Protein AF-A0A5D0RRP2-F1 (afdb_monomer_lite)

pLDDT: mean 85.84, std 15.5, range [32.5, 98.81]

Foldseek 3Di:
DDDDDDDDDDDDDDDDDDDDDDDDDFDKAWEAEAEVVNQQWDKDFTDIGGAFDKTKIATGGDPQKDFCAKDFPNHGDGPDRIDIDTDHYYTYIYGYIFGKAKEKEFEDPFWDKAFPDDDDDDFDDDDQPAAKKWKAKFAPDDDPPPADRIKIKGFHDDDQFKTWTWIDDVPDDIDFIKIKTQHPVQKIWIKTWACPPDPPDAIKIKIWIFGGDGQKTKTKIFIASDPPRTDPSGIIIMMIGGGDIGMDMDTQFDKTKMFITGHPQKAWQWKAKQNRTPGRDGMDMDGRDDHYIYIYTYIDGDWAWEAEEEDPFWTKPPHGIDIDTAQAKDKIFIGGDLFKFFQFKAKQNHTPGRDRMDMDGRDHYYIYIYTYIDGDKAWEAEEEDPFWDKPPHGTDIDTAQAKDKIATGGDVQKAWQFKDKQNHTPGRDHTMDMDGRDNYYIYIYIYIDGQDLAAPDWDWFKDAWDWDQFFQSPDIDTDHAIWIWTLWAAFQSRLLNLVSNLVVVVAAFPFLWAQWLDGDTVDHQDPFRRLFHTFQGFLLRQLLSQQSNCVSVVWHRQFAFQVRHHDRYSVDDRPPGRPPVCNQVTFTKDFAALVRLLSQLWFQALDQDPDPPQQADFDDDPNTTTDRQQCFRSFRYGLVDPVRCVQAEQAQPHVVPIADRWPPHQHHNSSRHQSAERAWAFHDDDDDQWTDTARYYNHDRSRRRGSNHDDDTDHRPDTHSRYGHIMMGGDD

Sequence (732 aa):
MKFFVIISTFVFVVLFIAGCPDKPVNETFQVTISASPTNAGQVSGEGTFEDGSEVTVIATPNNNWGFAGWFEDNIRVSDDKLYTFKIDNDRELTAYFTQEFIITLTHSSGGTIKLENDDEHIALSYAELEGIWDIKITWHIKELNGFPDTFVMLIERQKSGDFTGVVELEGSVPDIPVTGTVEENGDILFSFVVESHTQFIPDYHFYFTGSVTGNTITGNCEMYEDEKSKIPDKEGTFQAKIREAQIEEVRYGDTITFIIEPDNDHDIDDVKIDWISEGPLASHTFNNINKNHYLHAEFKTKTHTIVATSGEGGTIVPAGLIEVEDGNNQTFEASPTESHVVDDMVVDGFSIGPLPSYTFINVTEDHTIYVIFKLKTFIITATAGEGGSIVPSGEITVSYGSSESFEIIPDEGYAVDDVKVDGSSIGEWTGTWWFHNIKDDHSIHASFKEIPSTPPDFNMLYISSKDFPMGDDEEQTTVNEPFYIGETEVTYELWYTVRFWAEYNGYTFDNKGREGSSGQIGADPTLTKKNHPVTSINWRDAVIWCNALSEMIGKEPVYRDIYDEVLKDSTLEIEDGIATTKIDDYNGYRLPTNKEWELAARYIGPNKPSEEPLKSEAIYMDGIYWTPGNYPSGASDDYENESAVDHVAWYRENSGGSTKNVGQKAPNTRGIYDMSGNVSEWCFNKSGASRVIKGGDWYSEPQFLRVGDPYQSLQPSLSLNKLGFRIARTVE

Structure (mmCIF, N/CA/C/O backbone):
data_AF-A0A5D0RRP2-F1
#
_entry.id   AF-A0A5D0RRP2-F1
#
loop_
_atom_site.group_PDB
_atom_site.id
_atom_site.type_symbol
_atom_site.label_atom_id
_atom_site.label_alt_id
_atom_site.label_comp_id
_atom_site.label_asym_id
_atom_site.label_entity_id
_atom_site.label_seq_id
_atom_site.pdbx_PDB_ins_code
_atom_site.Cartn_x
_atom_site.Cartn_y
_atom_site.Cartn_z
_atom_site.occupancy
_atom_site.B_iso_or_equiv
_atom_site.auth_seq_id
_atom_site.auth_comp_id
_atom_site.auth_asym_id
_atom_site.auth_atom_id
_atom_site.pdbx_PDB_model_num
ATOM 1 N N . MET A 1 1 ? -95.643 -7.540 141.417 1.00 34.78 1 MET A N 1
ATOM 2 C CA . MET A 1 1 ? -96.947 -8.174 141.721 1.00 34.78 1 MET A CA 1
ATOM 3 C C . MET A 1 1 ? -97.857 -7.849 140.540 1.00 34.78 1 MET A C 1
ATOM 5 O O . MET A 1 1 ? -98.055 -6.673 140.296 1.00 34.78 1 MET A O 1
ATOM 9 N N . LYS A 1 2 ? -97.962 -8.770 139.565 1.00 33.28 2 LYS A N 1
ATOM 10 C CA . LYS A 1 2 ? -99.207 -9.448 139.116 1.00 33.28 2 LYS A CA 1
ATOM 11 C C . LYS A 1 2 ? -100.414 -8.499 138.960 1.00 33.28 2 LYS A C 1
ATOM 13 O O . LYS A 1 2 ? -100.685 -7.776 139.899 1.00 33.28 2 LYS A O 1
ATOM 18 N N . PHE A 1 3 ? -101.257 -8.488 137.928 1.00 32.66 3 PHE A N 1
ATOM 19 C CA . PHE A 1 3 ? -101.607 -9.347 136.779 1.00 32.66 3 PHE A CA 1
ATOM 20 C C . PHE A 1 3 ? -102.679 -8.496 136.011 1.00 32.66 3 PHE A C 1
ATOM 22 O O . PHE A 1 3 ? -103.429 -7.791 136.673 1.00 32.66 3 PHE A O 1
ATOM 29 N N . PHE A 1 4 ? -102.667 -8.397 134.672 1.00 34.19 4 PHE A N 1
ATOM 30 C CA . PHE A 1 4 ? -103.602 -9.050 133.713 1.00 34.19 4 PHE A CA 1
ATOM 31 C C . PHE A 1 4 ? -104.984 -8.383 133.463 1.00 34.19 4 PHE A C 1
ATOM 33 O O . PHE A 1 4 ? -105.609 -7.908 134.402 1.00 34.19 4 PHE A O 1
ATOM 40 N N . VAL A 1 5 ? -105.473 -8.550 132.209 1.00 33.00 5 VAL A N 1
ATOM 41 C CA . VAL A 1 5 ? -106.893 -8.573 131.732 1.00 33.00 5 VAL A CA 1
ATOM 42 C C . VAL A 1 5 ? -107.594 -7.189 131.604 1.00 33.00 5 VAL A C 1
ATOM 44 O O . VAL A 1 5 ? -107.525 -6.414 132.540 1.00 33.00 5 VAL A O 1
ATOM 47 N N . ILE A 1 6 ? -108.372 -6.788 130.571 1.00 35.56 6 ILE A N 1
ATOM 48 C CA . ILE A 1 6 ? -108.774 -7.262 129.212 1.00 35.56 6 ILE A CA 1
ATOM 49 C C . ILE A 1 6 ? -109.838 -6.253 128.663 1.00 35.56 6 ILE A C 1
ATOM 51 O O . ILE A 1 6 ? -110.541 -5.685 129.489 1.00 35.56 6 ILE A O 1
ATOM 55 N N . ILE A 1 7 ? -109.999 -6.124 127.323 1.00 33.44 7 ILE A N 1
ATOM 56 C CA . ILE A 1 7 ? -111.226 -5.729 126.540 1.00 33.44 7 ILE A CA 1
ATOM 57 C C . ILE A 1 7 ? -111.874 -4.340 126.817 1.00 33.44 7 ILE A C 1
ATOM 59 O O . ILE A 1 7 ? -111.904 -3.870 127.938 1.00 33.44 7 ILE A O 1
ATOM 63 N N . SER A 1 8 ? -112.583 -3.641 125.921 1.00 32.50 8 SER A N 1
ATOM 64 C CA . SER A 1 8 ? -112.545 -3.346 124.481 1.00 32.50 8 SER A CA 1
ATOM 65 C C . SER A 1 8 ? -113.535 -2.180 124.243 1.00 32.50 8 SER A C 1
ATOM 67 O O . SER A 1 8 ? -114.520 -2.044 124.962 1.00 32.50 8 SER A O 1
ATOM 69 N N . THR A 1 9 ? -113.330 -1.447 123.142 1.00 37.53 9 THR A N 1
ATOM 70 C CA . THR A 1 9 ? -114.308 -0.661 122.343 1.00 37.53 9 THR A CA 1
ATOM 71 C C . THR A 1 9 ? -114.868 0.714 122.774 1.00 37.53 9 THR A C 1
ATOM 73 O O . THR A 1 9 ? -115.407 0.898 123.856 1.00 37.53 9 THR A O 1
ATOM 76 N N . PHE A 1 10 ? -114.903 1.565 121.730 1.00 34.75 10 PHE A N 1
ATOM 77 C CA . PHE A 1 10 ? -115.829 2.654 121.349 1.00 34.75 10 PHE A CA 1
ATOM 78 C C . PHE A 1 10 ? -115.532 4.143 121.685 1.00 34.75 10 PHE A C 1
ATOM 80 O O . PHE A 1 10 ? -115.830 4.639 122.762 1.00 34.75 10 PHE A O 1
ATOM 87 N N . VAL A 1 11 ? -114.987 4.828 120.658 1.00 34.97 11 VAL A N 1
ATOM 88 C CA . VAL A 1 11 ? -115.337 6.125 120.004 1.00 34.97 11 VAL A CA 1
ATOM 89 C C . VAL A 1 11 ? -116.054 7.234 120.812 1.00 34.97 11 VAL A C 1
ATOM 91 O O . VAL A 1 11 ? -117.186 7.031 121.227 1.00 34.97 11 VAL A O 1
ATOM 94 N N . PHE A 1 12 ? -115.474 8.452 120.866 1.00 34.22 12 PHE A N 1
ATOM 95 C CA . PHE A 1 12 ? -115.950 9.694 120.189 1.00 34.22 12 PHE A CA 1
ATOM 96 C C . PHE A 1 12 ? -115.077 10.945 120.503 1.00 34.22 12 PHE A C 1
ATOM 98 O O . PHE A 1 12 ? -114.933 11.356 121.646 1.00 34.22 12 PHE A O 1
ATOM 105 N N . VAL A 1 13 ? -114.478 11.475 119.424 1.00 35.34 13 VAL A N 1
ATOM 106 C CA . VAL A 1 13 ? -114.239 12.858 118.918 1.00 35.34 13 VAL A CA 1
ATOM 107 C C . VAL A 1 13 ? -114.407 14.085 119.860 1.00 35.34 13 VAL A C 1
ATOM 109 O O . VAL A 1 13 ? -115.440 14.211 120.505 1.00 35.34 13 VAL A O 1
ATOM 112 N N . VAL A 1 14 ? -113.464 15.060 119.802 1.00 36.19 14 VAL A N 1
ATOM 113 C CA . VAL A 1 14 ? -113.642 16.485 119.345 1.00 36.19 14 VAL A CA 1
ATOM 114 C C . VAL A 1 14 ? -112.585 17.488 119.894 1.00 36.19 14 VAL A C 1
ATOM 116 O O . VAL A 1 14 ? -112.517 17.705 121.096 1.00 36.19 14 VAL A O 1
ATOM 119 N N . LEU A 1 15 ? -111.876 18.135 118.936 1.00 36.22 15 LEU A N 1
ATOM 120 C CA . LEU A 1 15 ? -111.305 19.514 118.826 1.00 36.22 15 LEU A CA 1
ATOM 121 C C . LEU A 1 15 ? -110.398 20.107 119.922 1.00 36.22 15 LEU A C 1
ATOM 123 O O . LEU A 1 15 ? -110.700 19.995 121.097 1.00 36.22 15 LEU A O 1
ATOM 127 N N . PHE A 1 16 ? -109.392 20.959 119.669 1.00 36.38 16 PHE A N 1
ATOM 128 C CA . PHE A 1 16 ? -108.580 21.534 118.555 1.00 36.38 16 PHE A CA 1
ATOM 129 C C . PHE A 1 16 ? -107.769 22.652 119.269 1.00 36.38 16 PHE A C 1
ATOM 131 O O . PHE A 1 16 ? -108.395 23.267 120.120 1.00 36.38 16 PHE A O 1
ATOM 138 N N . ILE A 1 17 ? -106.497 22.958 118.937 1.00 37.22 17 ILE A N 1
ATOM 139 C CA . ILE A 1 17 ? -105.934 24.308 118.604 1.00 37.22 17 ILE A CA 1
ATOM 140 C C . ILE A 1 17 ? -104.524 24.119 117.973 1.00 37.22 17 ILE A C 1
ATOM 142 O O . ILE A 1 17 ? -103.714 23.347 118.475 1.00 37.22 17 ILE A O 1
ATOM 146 N N . ALA A 1 18 ? -104.310 24.837 116.859 1.00 39.28 18 ALA A N 1
ATOM 147 C CA . ALA A 1 18 ? -103.154 25.033 115.958 1.00 39.28 18 ALA A CA 1
ATOM 148 C C . ALA A 1 18 ? -101.760 25.235 116.609 1.00 39.28 18 ALA A C 1
ATOM 150 O O . ALA A 1 18 ? -101.681 25.635 117.762 1.00 39.28 18 ALA A O 1
ATOM 151 N N . GLY A 1 19 ? -100.602 25.062 115.953 1.00 38.91 19 GLY A N 1
ATOM 152 C CA . GLY A 1 19 ? -100.249 24.968 114.528 1.00 38.91 19 GLY A CA 1
ATOM 153 C C . GLY A 1 19 ? -99.222 26.058 114.149 1.00 38.91 19 GLY A C 1
ATOM 154 O O . GLY A 1 19 ? -99.583 27.229 114.089 1.00 38.91 19 GLY A O 1
ATOM 155 N N . CYS A 1 20 ? -97.966 25.668 113.888 1.00 36.22 20 CYS A N 1
ATOM 156 C CA . CYS A 1 20 ? -96.905 26.437 113.207 1.00 36.22 20 CYS A CA 1
ATOM 157 C C . CYS A 1 20 ? -96.214 25.455 112.221 1.00 36.22 20 CYS A C 1
ATOM 159 O O . CYS A 1 20 ? -96.062 24.296 112.608 1.00 36.22 20 CYS A O 1
ATOM 161 N N . PRO A 1 21 ? -95.879 25.822 110.967 1.00 51.38 21 PRO A N 1
ATOM 162 C CA . PRO A 1 21 ? -95.525 24.853 109.922 1.00 51.38 21 PRO A CA 1
ATOM 163 C C . PRO A 1 21 ? -94.037 24.451 109.941 1.00 51.38 21 PRO A C 1
ATOM 165 O O . PRO A 1 21 ? -93.167 25.321 109.946 1.00 51.38 21 PRO A O 1
ATOM 168 N N . ASP A 1 22 ? -93.756 23.145 109.880 1.00 50.44 22 ASP A N 1
ATOM 169 C CA . ASP A 1 22 ? -92.431 22.599 109.550 1.00 50.44 22 ASP A CA 1
ATOM 170 C C . ASP A 1 22 ? -92.134 22.760 108.041 1.00 50.44 22 ASP A C 1
ATOM 172 O O . ASP A 1 22 ? -93.031 22.657 107.200 1.00 50.44 22 ASP A O 1
ATOM 176 N N . LYS A 1 23 ? -90.867 23.041 107.699 1.00 48.25 23 LYS A N 1
ATOM 177 C CA . LYS A 1 23 ? -90.332 23.085 106.320 1.00 48.25 23 LYS A CA 1
ATOM 178 C C . LYS A 1 23 ? -90.497 21.721 105.612 1.00 48.25 23 LYS A C 1
ATOM 180 O O . LYS A 1 23 ? -90.410 20.701 106.292 1.00 48.25 23 LYS A O 1
ATOM 185 N N . PRO A 1 24 ? -90.646 21.669 104.271 1.00 54.16 24 PRO A N 1
ATOM 186 C CA . PRO A 1 24 ? -90.597 20.405 103.539 1.00 54.16 24 PRO A CA 1
ATOM 187 C C . PRO A 1 24 ? -89.193 19.793 103.660 1.00 54.16 24 PRO A C 1
ATOM 189 O O . PRO A 1 24 ? -88.194 20.497 103.507 1.00 54.16 24 PRO A O 1
ATOM 192 N N . VAL A 1 25 ? -89.121 18.499 103.965 1.00 56.81 25 VAL A N 1
ATOM 193 C CA . VAL A 1 25 ? -87.894 17.702 103.850 1.00 56.81 25 VAL A CA 1
ATOM 194 C C . VAL A 1 25 ? -87.883 17.161 102.421 1.00 56.81 25 VAL A C 1
ATOM 196 O O . VAL A 1 25 ? -88.796 16.421 102.065 1.00 56.81 25 VAL A O 1
ATOM 199 N N . ASN A 1 26 ? -86.921 17.579 101.596 1.00 66.88 26 ASN A N 1
ATOM 200 C CA . ASN A 1 26 ? -86.713 16.983 100.274 1.00 66.88 26 ASN A CA 1
ATOM 201 C C . ASN A 1 26 ? -86.187 15.550 100.453 1.00 66.88 26 ASN A C 1
ATOM 203 O O . ASN A 1 26 ? -85.342 15.317 101.319 1.00 66.88 26 ASN A O 1
ATOM 207 N N . GLU A 1 27 ? -86.710 14.601 99.673 1.00 81.88 27 GLU A N 1
ATOM 208 C CA . GLU A 1 27 ? -86.194 13.229 99.621 1.00 81.88 27 GLU A CA 1
ATOM 209 C C . GLU A 1 27 ? -84.798 13.248 98.979 1.00 81.88 27 GLU A C 1
ATOM 211 O O . GLU A 1 27 ? -84.564 13.960 98.000 1.00 81.88 27 GLU A O 1
ATOM 216 N N . THR A 1 28 ? -83.849 12.535 99.584 1.00 85.31 28 THR A N 1
ATOM 217 C CA . THR A 1 28 ? -82.448 12.506 99.149 1.00 85.31 28 THR A CA 1
ATOM 218 C C . THR A 1 28 ? -81.967 11.073 98.991 1.00 85.31 28 THR A C 1
ATOM 220 O O . THR A 1 28 ? -82.256 10.254 99.863 1.00 85.31 28 THR A O 1
ATOM 223 N N . PHE A 1 29 ? -81.163 10.812 97.963 1.00 91.06 29 PHE A N 1
ATOM 224 C CA . PHE A 1 29 ? -80.590 9.502 97.651 1.00 91.06 29 PHE A CA 1
ATOM 225 C C . PHE A 1 29 ? -79.060 9.522 97.715 1.00 91.06 29 PHE A C 1
ATOM 227 O O . PHE A 1 29 ? -78.423 10.562 97.516 1.00 91.06 29 PHE A O 1
ATOM 234 N N . GLN A 1 30 ? -78.466 8.372 98.023 1.00 93.06 30 GLN A N 1
ATOM 235 C CA . GLN A 1 30 ? -77.031 8.186 98.193 1.00 93.06 30 GLN A CA 1
ATOM 236 C C . GLN A 1 30 ? -76.402 7.535 96.955 1.00 93.06 30 GLN A C 1
ATOM 238 O O . GLN A 1 30 ? -76.850 6.490 96.493 1.00 93.06 30 GLN A O 1
ATOM 243 N N . VAL A 1 31 ? -75.312 8.123 96.458 1.00 95.31 31 VAL A N 1
ATOM 244 C CA . VAL A 1 31 ? -74.421 7.483 95.480 1.00 95.31 31 VAL A CA 1
ATOM 245 C C . VAL A 1 31 ? -73.163 7.033 96.198 1.00 95.31 31 VAL A C 1
ATOM 247 O O . VAL A 1 31 ? -72.429 7.868 96.733 1.00 95.31 31 VAL A O 1
ATOM 250 N N . THR A 1 32 ? -72.906 5.730 96.188 1.00 94.56 32 THR A N 1
ATOM 251 C CA . THR A 1 32 ? -71.630 5.145 96.602 1.00 94.56 32 THR A CA 1
ATOM 252 C C . THR A 1 32 ? -70.862 4.704 95.363 1.00 94.56 32 THR A C 1
ATOM 254 O O . THR A 1 32 ? -71.426 4.145 94.420 1.00 94.56 32 THR A O 1
ATOM 257 N N . ILE A 1 33 ? -69.560 4.988 95.335 1.00 95.81 33 ILE A N 1
ATOM 258 C CA . ILE A 1 33 ? -68.689 4.596 94.227 1.00 95.81 33 ILE A CA 1
ATOM 259 C C . ILE A 1 33 ? -67.488 3.815 94.747 1.00 95.81 33 ILE A C 1
ATOM 261 O O . ILE A 1 33 ? -66.984 4.072 95.838 1.00 95.81 33 ILE A O 1
ATOM 265 N N . SER A 1 34 ? -66.997 2.866 93.959 1.00 94.06 34 SER A N 1
ATOM 266 C CA . SER A 1 34 ? -65.762 2.146 94.265 1.00 94.06 34 SER A CA 1
ATOM 267 C C . SER A 1 34 ? -64.921 1.918 93.013 1.00 94.06 34 SER A C 1
ATOM 269 O O . SER A 1 34 ? -65.431 1.922 91.895 1.00 94.06 34 SER A O 1
ATOM 271 N N . ALA A 1 35 ? -63.616 1.743 93.202 1.00 93.31 35 ALA A N 1
ATOM 272 C CA . ALA A 1 35 ? -62.688 1.341 92.152 1.00 93.31 35 ALA A CA 1
ATOM 273 C C . ALA A 1 35 ? -62.356 -0.149 92.300 1.00 93.31 35 ALA A C 1
ATOM 275 O O . ALA A 1 35 ? -62.094 -0.623 93.411 1.00 93.31 35 ALA A O 1
ATOM 276 N N . SER A 1 36 ? -62.331 -0.874 91.183 1.00 89.19 36 SER A N 1
ATOM 277 C CA . SER A 1 36 ? -61.980 -2.291 91.135 1.00 89.19 36 SER A CA 1
ATOM 278 C C . SER A 1 36 ? -60.983 -2.570 90.003 1.00 89.19 36 SER A C 1
ATOM 280 O O . SER A 1 36 ? -61.339 -2.425 88.833 1.00 89.19 36 SER A O 1
ATOM 282 N N . PRO A 1 37 ? -59.743 -2.989 90.317 1.00 89.38 37 PRO A N 1
ATOM 283 C CA . PRO A 1 37 ? -59.132 -3.050 91.650 1.00 89.38 37 PRO A CA 1
ATOM 284 C C . PRO A 1 37 ? -59.022 -1.679 92.340 1.00 89.38 37 PRO A C 1
ATOM 286 O O . PRO A 1 37 ? -58.901 -0.646 91.689 1.00 89.38 37 PRO A O 1
ATOM 289 N N . THR A 1 38 ? -59.008 -1.648 93.675 1.00 86.12 38 THR A N 1
ATOM 290 C CA . THR A 1 38 ? -59.019 -0.385 94.448 1.00 86.12 38 THR A CA 1
ATOM 291 C C . THR A 1 38 ? -57.776 0.483 94.222 1.00 86.12 38 THR A C 1
ATOM 293 O O . THR A 1 38 ? -57.817 1.693 94.406 1.00 86.12 38 THR A O 1
ATOM 296 N N . ASN A 1 39 ? -56.660 -0.119 93.809 1.00 86.00 39 ASN A N 1
ATOM 297 C CA . ASN A 1 39 ? -55.410 0.566 93.475 1.00 86.00 39 ASN A CA 1
ATOM 298 C C . ASN A 1 39 ? -55.285 0.936 91.986 1.00 86.00 39 ASN A C 1
ATOM 300 O O . ASN A 1 39 ? -54.283 1.544 91.611 1.00 86.00 39 ASN A O 1
ATOM 304 N N . ALA A 1 40 ? -56.253 0.570 91.145 1.00 85.12 40 ALA A N 1
ATOM 305 C CA . ALA A 1 40 ? -56.167 0.727 89.694 1.00 85.12 40 ALA A CA 1
ATOM 306 C C . ALA A 1 40 ? -56.642 2.095 89.183 1.00 85.12 40 ALA A C 1
ATOM 308 O O . ALA A 1 40 ? -56.286 2.511 88.085 1.00 85.12 40 ALA A O 1
ATOM 309 N N . GLY A 1 41 ? -57.393 2.839 89.989 1.00 87.19 41 GLY A N 1
ATOM 310 C CA . GLY A 1 41 ? -57.823 4.185 89.641 1.00 87.19 41 GLY A CA 1
ATOM 311 C C . GLY A 1 41 ? -58.514 4.885 90.795 1.00 87.19 41 GLY A C 1
ATOM 312 O O . GLY A 1 41 ? -58.839 4.280 91.816 1.00 87.19 41 GLY A O 1
ATOM 313 N N . GLN A 1 42 ? -58.709 6.185 90.636 1.00 91.81 42 GLN A N 1
ATOM 314 C CA . GLN A 1 42 ? -59.461 7.017 91.561 1.00 91.81 42 GLN A CA 1
ATOM 315 C C . GLN A 1 42 ? -60.865 7.250 91.018 1.00 91.81 42 GLN A C 1
ATOM 317 O O . GLN A 1 42 ? -61.068 7.406 89.815 1.00 91.81 42 GLN A O 1
ATOM 322 N N . VAL A 1 43 ? -61.832 7.300 91.925 1.00 93.75 43 VAL A N 1
ATOM 323 C CA . VAL A 1 43 ? -63.231 7.590 91.620 1.00 93.75 43 VAL A CA 1
ATOM 324 C C . VAL A 1 43 ? -63.673 8.811 92.420 1.00 93.75 43 VAL A C 1
ATOM 326 O O . VAL A 1 43 ? -63.253 8.992 93.562 1.00 93.75 43 VAL A O 1
ATOM 329 N N . SER A 1 44 ? -64.483 9.680 91.821 1.00 93.56 44 SER A N 1
ATOM 330 C CA . SER A 1 44 ? -65.034 10.870 92.484 1.00 93.56 44 SER A CA 1
ATOM 331 C C . SER A 1 44 ? -66.465 11.151 92.024 1.00 93.56 44 SER A C 1
ATOM 333 O O . SER A 1 44 ? -66.866 10.700 90.952 1.00 93.56 44 SER A O 1
ATOM 335 N N . GLY A 1 45 ? -67.237 11.873 92.845 1.00 92.12 45 GLY A N 1
ATOM 336 C CA . GLY A 1 45 ? -68.653 12.179 92.586 1.00 92.12 45 GLY A CA 1
ATOM 337 C C . GLY A 1 45 ? -69.655 11.487 93.521 1.00 92.12 45 GLY A C 1
ATOM 338 O O . GLY A 1 45 ? -70.855 11.587 93.289 1.00 92.12 45 GLY A O 1
ATOM 339 N N . GLU A 1 46 ? -69.193 10.802 94.575 1.00 94.38 46 GLU A N 1
ATOM 340 C CA . GLU A 1 46 ? -70.064 10.238 95.620 1.00 94.38 46 GLU A CA 1
ATOM 341 C C . GLU A 1 46 ? -70.692 11.318 96.507 1.00 94.38 46 GLU A C 1
ATOM 343 O O . GLU A 1 46 ? -70.144 12.411 96.677 1.00 94.38 46 GLU A O 1
ATOM 348 N N . GLY A 1 47 ? -71.845 11.007 97.101 1.00 93.38 47 GLY A N 1
ATOM 349 C CA . GLY A 1 47 ? -72.540 11.938 97.984 1.00 93.38 47 GLY A CA 1
ATOM 350 C C . GLY A 1 47 ? -74.022 11.635 98.165 1.00 93.38 47 GLY A C 1
ATOM 351 O O . GLY A 1 47 ? -74.540 10.624 97.695 1.00 93.38 47 GLY A O 1
ATOM 352 N N . THR A 1 48 ? -74.699 12.543 98.866 1.00 91.50 48 THR A N 1
ATOM 353 C CA . THR A 1 48 ? -76.153 12.536 99.052 1.00 91.50 48 THR A CA 1
ATOM 354 C C . THR A 1 48 ? -76.753 13.684 98.251 1.00 91.50 48 THR A C 1
ATOM 356 O O . THR A 1 48 ? -76.367 14.838 98.447 1.00 91.50 48 THR A O 1
ATOM 359 N N . PHE A 1 49 ? -77.689 13.371 97.363 1.00 90.81 49 PHE A N 1
ATOM 360 C CA . PHE A 1 49 ? -78.252 14.305 96.390 1.00 90.81 49 PHE A CA 1
ATOM 361 C C . PHE A 1 49 ? -79.781 14.337 96.502 1.00 90.81 49 PHE A C 1
ATOM 363 O O . PHE A 1 49 ? -80.389 13.346 96.899 1.00 90.81 49 PHE A O 1
ATOM 370 N N . GLU A 1 50 ? -80.410 15.473 96.187 1.00 90.31 50 GLU A N 1
ATOM 371 C CA . GLU A 1 50 ? -81.879 15.576 96.154 1.00 90.31 50 GLU A CA 1
ATOM 372 C C . GLU A 1 50 ? -82.448 14.776 94.973 1.00 90.31 50 GLU A C 1
ATOM 374 O O . GLU A 1 50 ? -81.843 14.766 93.896 1.00 90.31 50 GLU A O 1
ATOM 379 N N . ASP A 1 51 ? -83.612 14.149 95.166 1.00 90.00 51 ASP A N 1
ATOM 380 C CA . ASP A 1 51 ? -84.340 13.428 94.113 1.00 90.00 51 ASP A CA 1
ATOM 381 C C . ASP A 1 51 ? -84.440 14.240 92.803 1.00 90.00 51 ASP A C 1
ATOM 383 O O . ASP A 1 51 ? -84.765 15.432 92.795 1.00 90.00 51 ASP A O 1
ATOM 387 N N . GLY A 1 52 ? -84.120 13.593 91.682 1.00 87.00 52 GLY A N 1
ATOM 388 C CA . GLY A 1 52 ? -84.123 14.158 90.335 1.00 87.00 52 GLY A CA 1
ATOM 389 C C . GLY A 1 52 ? -82.888 14.985 89.950 1.00 87.00 52 GLY A C 1
ATOM 390 O O . GLY A 1 52 ? -82.821 15.447 88.804 1.00 87.00 52 GLY A O 1
ATOM 391 N N . SER A 1 53 ? -81.917 15.175 90.854 1.00 90.81 53 SER A N 1
ATOM 392 C CA . SER A 1 53 ? -80.661 15.890 90.566 1.00 90.81 53 SER A CA 1
ATOM 393 C C . SER A 1 53 ? -79.787 15.129 89.563 1.00 90.81 53 SER A C 1
ATOM 395 O O . SER A 1 53 ? -79.759 13.900 89.550 1.00 90.81 53 SER A O 1
ATOM 397 N N . GLU A 1 54 ? -79.032 15.854 88.735 1.00 93.50 54 GLU A N 1
ATOM 398 C CA . GLU A 1 54 ? -77.995 15.253 87.888 1.00 93.50 54 GLU A CA 1
ATOM 399 C C . GLU A 1 54 ? -76.706 15.054 88.690 1.00 93.50 54 GLU A C 1
ATOM 401 O O . GLU A 1 54 ? -76.165 15.997 89.270 1.00 93.50 54 GLU A O 1
ATOM 406 N N . VAL A 1 55 ? -76.208 13.819 88.703 1.00 94.50 55 VAL A N 1
ATOM 407 C CA . VAL A 1 55 ? -74.960 13.416 89.352 1.00 94.50 55 VAL A CA 1
ATOM 408 C C . VAL A 1 55 ? -73.977 12.985 88.274 1.00 94.50 55 VAL A C 1
ATOM 410 O O . VAL A 1 55 ? -74.344 12.270 87.346 1.00 94.50 55 VAL A O 1
ATOM 413 N N . THR A 1 56 ? -72.724 13.428 88.384 1.00 95.12 56 THR A N 1
ATOM 414 C CA . THR A 1 56 ? -71.632 12.990 87.505 1.00 95.12 56 THR A CA 1
ATOM 415 C C . THR A 1 56 ? -70.572 12.295 88.335 1.00 95.12 56 THR A C 1
ATOM 417 O O . THR A 1 56 ? -70.023 12.896 89.258 1.00 95.12 56 THR A O 1
ATOM 420 N N . VAL A 1 57 ? -70.272 11.049 87.981 1.00 95.62 57 VAL A N 1
ATOM 421 C CA . VAL A 1 57 ? -69.158 10.292 88.553 1.00 95.62 57 VAL A CA 1
ATOM 422 C C . VAL A 1 57 ? -67.996 10.262 87.566 1.00 95.62 57 VAL A C 1
ATOM 424 O O . VAL A 1 57 ? -68.193 10.185 86.352 1.00 95.62 57 VAL A O 1
ATOM 427 N N . ILE A 1 58 ? -66.776 10.367 88.089 1.00 94.69 58 ILE A N 1
ATOM 428 C CA . ILE A 1 58 ? -65.546 10.461 87.297 1.00 94.69 58 ILE A CA 1
ATOM 429 C C . ILE A 1 58 ? -64.590 9.360 87.736 1.00 94.69 58 ILE A C 1
ATOM 431 O O . ILE A 1 58 ? -64.278 9.254 88.923 1.00 94.69 58 ILE A O 1
ATOM 435 N N . ALA A 1 59 ? -64.132 8.563 86.774 1.00 93.81 59 ALA A N 1
ATOM 436 C CA . ALA A 1 59 ? -63.095 7.561 86.951 1.00 93.81 59 ALA A CA 1
ATOM 437 C C . ALA A 1 59 ? -61.795 8.049 86.305 1.00 93.81 59 ALA A C 1
ATOM 439 O O . ALA A 1 59 ? -61.727 8.283 85.098 1.00 93.81 59 ALA A O 1
ATOM 440 N N . THR A 1 60 ? -60.750 8.163 87.115 1.00 89.06 60 THR A N 1
ATOM 441 C CA . THR A 1 60 ? -59.405 8.535 86.680 1.00 89.06 60 THR A CA 1
ATOM 442 C C . THR A 1 60 ? -58.497 7.324 86.871 1.00 89.06 60 THR A C 1
ATOM 444 O O . THR A 1 60 ? -58.153 7.016 88.015 1.00 89.06 60 THR A O 1
ATOM 447 N N . PRO A 1 61 ? -58.123 6.602 85.801 1.00 86.44 61 PRO A N 1
ATOM 448 C CA . PRO A 1 61 ? -57.192 5.487 85.924 1.00 86.44 61 PRO A CA 1
ATOM 449 C C . PRO A 1 61 ? -55.842 5.930 86.488 1.00 86.44 61 PRO A C 1
ATOM 451 O O . PRO A 1 61 ? -55.358 7.023 86.188 1.00 86.44 61 PRO A O 1
ATOM 454 N N . ASN A 1 62 ? -55.230 5.073 87.302 1.00 79.06 62 ASN A N 1
ATOM 455 C CA . ASN A 1 62 ? -53.835 5.231 87.690 1.00 79.06 62 ASN A CA 1
ATOM 456 C C . ASN A 1 62 ? -52.928 4.788 86.528 1.00 79.06 62 ASN A C 1
ATOM 458 O O . ASN A 1 62 ? -53.361 4.080 85.625 1.00 79.06 62 ASN A O 1
ATOM 462 N N . ASN A 1 63 ? -51.652 5.183 86.552 1.00 70.44 63 ASN A N 1
ATOM 463 C CA . ASN A 1 63 ? -50.682 4.800 85.520 1.00 70.44 63 ASN A CA 1
ATOM 464 C C . ASN A 1 63 ? -50.698 3.282 85.232 1.00 70.44 63 ASN A C 1
ATOM 466 O O . ASN A 1 63 ? -50.635 2.488 86.172 1.00 70.44 63 ASN A O 1
ATOM 470 N N . ASN A 1 64 ? -50.676 2.916 83.944 1.00 68.06 64 ASN A N 1
ATOM 471 C CA . ASN A 1 64 ? -50.687 1.540 83.418 1.00 68.06 64 ASN A CA 1
ATOM 472 C C . ASN A 1 64 ? -52.028 0.795 83.605 1.00 68.06 64 ASN A C 1
ATOM 474 O O . ASN A 1 64 ? -52.082 -0.432 83.502 1.00 68.06 64 ASN A O 1
ATOM 478 N N . TRP A 1 65 ? -53.103 1.533 83.890 1.00 78.12 65 TRP A N 1
ATOM 479 C CA . TRP A 1 65 ? -54.465 1.018 83.922 1.00 78.12 65 TRP A CA 1
ATOM 480 C C . TRP A 1 65 ? -55.348 1.793 82.946 1.00 78.12 65 TRP A C 1
ATOM 482 O O . TRP A 1 65 ? -55.369 3.021 82.950 1.00 78.12 65 TRP A O 1
ATOM 492 N N . GLY A 1 66 ? -56.142 1.057 82.184 1.00 80.12 66 GLY A N 1
ATOM 493 C CA . GLY A 1 66 ? -57.246 1.542 81.380 1.00 80.12 66 GLY A CA 1
ATOM 494 C C . GLY A 1 66 ? -58.539 1.587 82.171 1.00 80.12 66 GLY A C 1
ATOM 495 O O . GLY A 1 66 ? -58.795 0.745 83.037 1.00 80.12 66 GLY A O 1
ATOM 496 N N . PHE A 1 67 ? -59.400 2.551 81.853 1.00 85.88 67 PHE A N 1
ATOM 497 C CA . PHE A 1 67 ? -60.772 2.523 82.346 1.00 85.88 67 PHE A CA 1
ATOM 498 C C . PHE A 1 67 ? -61.531 1.455 81.568 1.00 85.88 67 PHE A C 1
ATOM 500 O O . PHE A 1 67 ? -61.764 1.611 80.372 1.00 85.88 67 PHE A O 1
ATOM 507 N N . ALA A 1 68 ? -61.900 0.365 82.238 1.00 84.94 68 ALA A N 1
ATOM 508 C CA . ALA A 1 68 ? -62.721 -0.643 81.605 1.00 84.94 68 ALA A CA 1
ATOM 509 C C . ALA A 1 68 ? -64.130 -0.080 81.445 1.00 84.94 68 ALA A C 1
ATOM 511 O O . ALA A 1 68 ? -64.599 -0.080 80.320 1.00 84.94 68 ALA A O 1
ATOM 512 N N . GLY A 1 69 ? -64.788 0.403 82.506 1.00 89.50 69 GLY A N 1
ATOM 513 C CA . GLY A 1 69 ? -66.158 0.938 82.460 1.00 89.50 69 GLY A CA 1
ATOM 514 C C . GLY A 1 69 ? -66.780 1.151 83.841 1.00 89.50 69 GLY A C 1
ATOM 515 O O . GLY A 1 69 ? -66.234 0.694 84.846 1.00 89.50 69 GLY A O 1
ATOM 516 N N . TRP A 1 70 ? -67.945 1.801 83.896 1.00 94.75 70 TRP A N 1
ATOM 517 C CA . TRP A 1 70 ? -68.775 1.888 85.103 1.00 94.75 70 TRP A CA 1
ATOM 518 C C . TRP A 1 70 ? -69.780 0.742 85.135 1.00 94.75 70 TRP A C 1
ATOM 520 O O . TRP A 1 70 ? -70.422 0.454 84.125 1.00 94.75 70 TRP A O 1
ATOM 530 N N . PHE A 1 71 ? -69.945 0.116 86.298 1.00 94.56 71 PHE A N 1
ATOM 531 C CA . PHE A 1 71 ? -70.830 -1.029 86.490 1.00 94.56 71 PHE A CA 1
ATOM 532 C C . PHE A 1 71 ? -71.731 -0.845 87.710 1.00 94.56 71 PHE A C 1
ATOM 534 O O . PHE A 1 71 ? -71.283 -0.368 88.747 1.00 94.56 71 PHE A O 1
ATOM 541 N N . GLU A 1 72 ? -72.976 -1.288 87.591 1.00 94.25 72 GLU A N 1
ATOM 542 C CA . GLU A 1 72 ? -73.969 -1.379 88.664 1.00 94.25 72 GLU A CA 1
ATOM 543 C C . GLU A 1 72 ? -74.512 -2.808 88.660 1.00 94.25 72 GLU A C 1
ATOM 545 O O . GLU A 1 72 ? -74.868 -3.316 87.600 1.00 94.25 72 GLU A O 1
ATOM 550 N N . ASP A 1 73 ? -74.502 -3.506 89.797 1.00 87.94 73 ASP A N 1
ATOM 551 C CA . ASP A 1 73 ? -74.902 -4.924 89.878 1.00 87.94 73 ASP A CA 1
ATOM 552 C C . ASP A 1 73 ? -74.197 -5.850 88.855 1.00 87.94 73 ASP A C 1
ATOM 554 O O . ASP A 1 73 ? -74.767 -6.822 88.355 1.00 87.94 73 ASP A O 1
ATOM 558 N N . ASN A 1 74 ? -72.923 -5.565 88.546 1.00 85.94 74 ASN A N 1
ATOM 559 C CA . ASN A 1 74 ? -72.116 -6.204 87.487 1.00 85.94 74 ASN A CA 1
ATOM 560 C C . ASN A 1 74 ? -72.620 -5.986 86.049 1.00 85.94 74 ASN A C 1
ATOM 562 O O . ASN A 1 74 ? -72.103 -6.599 85.114 1.00 85.94 74 ASN A O 1
ATOM 566 N N . ILE A 1 75 ? -73.589 -5.101 85.844 1.00 89.06 75 ILE A N 1
ATOM 567 C CA . ILE A 1 75 ? -74.039 -4.668 84.525 1.00 89.06 75 ILE A CA 1
ATOM 568 C C . ILE A 1 75 ? -73.301 -3.379 84.179 1.00 89.06 75 ILE A C 1
ATOM 570 O O . ILE A 1 75 ? -73.283 -2.431 84.960 1.00 89.06 75 ILE A O 1
ATOM 574 N N . ARG A 1 76 ? -72.679 -3.340 83.000 1.00 91.25 76 ARG A N 1
ATOM 575 C CA . ARG A 1 76 ? -72.012 -2.139 82.495 1.00 91.25 76 ARG A CA 1
ATOM 576 C C . ARG A 1 76 ? -73.052 -1.059 82.201 1.00 91.25 76 ARG A C 1
ATOM 578 O O . ARG A 1 76 ? -73.981 -1.298 81.434 1.00 91.25 76 ARG A O 1
ATOM 585 N N . VAL A 1 77 ? -72.868 0.117 82.787 1.00 93.69 77 VAL A N 1
ATOM 586 C CA . VAL A 1 77 ? -73.764 1.274 82.640 1.00 93.69 77 VAL A CA 1
ATOM 587 C C . VAL A 1 77 ? -73.129 2.433 81.873 1.00 93.69 77 VAL A C 1
ATOM 589 O O . VAL A 1 77 ? -73.857 3.283 81.373 1.00 93.69 77 VAL A O 1
ATOM 592 N N . SER A 1 78 ? -71.798 2.467 81.748 1.00 93.38 78 SER A N 1
ATOM 593 C CA . SER A 1 78 ? -71.095 3.448 80.912 1.00 93.38 78 SER A CA 1
ATOM 594 C C . SER A 1 78 ? -69.716 2.950 80.473 1.00 93.38 78 SER A C 1
ATOM 596 O O . SER A 1 78 ? -69.004 2.321 81.262 1.00 93.38 78 SER A O 1
ATOM 598 N N . ASP A 1 79 ? -69.335 3.277 79.237 1.00 88.31 79 ASP A N 1
ATOM 599 C CA . ASP A 1 79 ? -67.968 3.163 78.705 1.00 88.31 79 ASP A CA 1
ATOM 600 C C . ASP A 1 79 ? -67.139 4.432 78.976 1.00 88.31 79 ASP A C 1
ATOM 602 O O . ASP A 1 79 ? -65.908 4.400 78.964 1.00 88.31 79 ASP A O 1
ATOM 606 N N . ASP A 1 80 ? -67.810 5.544 79.287 1.00 90.31 80 ASP A N 1
ATOM 607 C CA . ASP A 1 80 ? -67.182 6.846 79.463 1.00 90.31 80 ASP A CA 1
ATOM 608 C C . ASP A 1 80 ? -66.656 7.038 80.887 1.00 90.31 80 ASP A C 1
ATOM 610 O O . ASP A 1 80 ? -67.363 6.813 81.877 1.00 90.31 80 ASP A O 1
ATOM 614 N N . LYS A 1 81 ? -65.415 7.538 80.989 1.00 91.38 81 LYS A N 1
ATOM 615 C CA . LYS A 1 81 ? -64.764 7.904 82.264 1.00 91.38 81 LYS A CA 1
ATOM 616 C C . LYS A 1 81 ? -65.605 8.900 83.068 1.00 91.38 81 LYS A C 1
ATOM 618 O O . LYS A 1 81 ? -65.597 8.848 84.297 1.00 91.38 81 LYS A O 1
ATOM 623 N N . LEU A 1 82 ? -66.332 9.782 82.379 1.00 94.62 82 LEU A N 1
ATOM 624 C CA . LEU A 1 82 ? -67.330 10.676 82.955 1.00 94.62 82 LEU A CA 1
ATOM 625 C C . LEU A 1 82 ? -68.718 10.099 82.685 1.00 94.62 82 LEU A C 1
ATOM 627 O O . LEU A 1 82 ? -69.144 10.039 81.537 1.00 94.62 82 LEU A O 1
ATOM 631 N N . TYR A 1 83 ? -69.431 9.712 83.738 1.00 95.81 83 TYR A N 1
ATOM 632 C CA . TYR A 1 83 ? -70.785 9.182 83.621 1.00 95.81 83 TYR A CA 1
ATOM 633 C C . TYR A 1 83 ? -71.768 10.068 84.381 1.00 95.81 83 TYR A C 1
ATOM 635 O O . TYR A 1 83 ? -71.700 10.182 85.607 1.00 95.81 83 TYR A O 1
ATOM 643 N N . THR A 1 84 ? -72.674 10.709 83.641 1.00 94.50 84 THR A N 1
ATOM 644 C CA . THR A 1 84 ? -73.718 11.588 84.180 1.00 94.50 84 THR A CA 1
ATOM 645 C C . THR A 1 84 ? -75.079 10.905 84.107 1.00 94.50 84 THR A C 1
ATOM 647 O O . THR A 1 84 ? -75.477 10.411 83.054 1.00 94.50 84 THR A O 1
ATOM 650 N N . PHE A 1 85 ? -75.821 10.914 85.210 1.00 93.69 85 PHE A N 1
ATOM 651 C CA . PHE A 1 85 ? -77.164 10.339 85.302 1.00 93.69 85 PHE A CA 1
ATOM 652 C C . PHE A 1 85 ? -78.047 11.144 86.264 1.00 93.69 85 PHE A C 1
ATOM 654 O O . PHE A 1 85 ? -77.548 11.919 87.079 1.00 93.69 85 PHE A O 1
ATOM 661 N N . LYS A 1 86 ? -79.371 10.964 86.183 1.00 92.00 86 LYS A N 1
ATOM 662 C CA . LYS A 1 86 ? -80.311 11.500 87.182 1.00 92.00 86 LYS A CA 1
ATOM 663 C C . LYS A 1 86 ? -80.502 10.503 88.312 1.00 92.00 86 LYS A C 1
ATOM 665 O O . LYS A 1 86 ? -80.620 9.313 88.042 1.00 92.00 86 LYS A O 1
ATOM 670 N N . ILE A 1 87 ? -80.517 10.994 89.545 1.00 92.06 87 ILE A N 1
ATOM 671 C CA . ILE A 1 87 ? -80.690 10.160 90.733 1.00 92.06 87 ILE A CA 1
ATOM 672 C C . ILE A 1 87 ? -82.152 10.152 91.187 1.00 92.06 87 ILE A C 1
ATOM 674 O O . ILE A 1 87 ? -82.713 11.202 91.477 1.00 92.06 87 ILE A O 1
ATOM 678 N N . ASP A 1 88 ? -82.764 8.977 91.235 1.00 91.75 88 ASP A N 1
ATOM 679 C CA . ASP A 1 88 ? -84.136 8.730 91.708 1.00 91.75 88 ASP A CA 1
ATOM 680 C C . ASP A 1 88 ? -84.221 7.535 92.686 1.00 91.75 88 ASP A C 1
ATOM 682 O O . ASP A 1 88 ? -85.299 7.175 93.162 1.00 91.75 88 ASP A O 1
ATOM 686 N N . ASN A 1 89 ? -83.069 6.939 93.015 1.00 91.69 89 ASN A N 1
ATOM 687 C CA . ASN A 1 89 ? -82.859 5.945 94.066 1.00 91.69 89 ASN A CA 1
ATOM 688 C C . ASN A 1 89 ? -81.382 5.922 94.504 1.00 91.69 89 ASN A C 1
ATOM 690 O O . ASN A 1 89 ? -80.520 6.499 93.837 1.00 91.69 89 ASN A O 1
ATOM 694 N N . ASP A 1 90 ? -81.074 5.227 95.605 1.00 94.25 90 ASP A N 1
ATOM 695 C CA . ASP A 1 90 ? -79.684 4.958 96.004 1.00 94.25 90 ASP A CA 1
ATOM 696 C C . ASP A 1 90 ? -78.978 4.109 94.933 1.00 94.25 90 ASP A C 1
ATOM 698 O O . ASP A 1 90 ? -79.568 3.149 94.427 1.00 94.25 90 ASP A O 1
ATOM 702 N N . ARG A 1 91 ? -77.726 4.439 94.592 1.00 94.38 91 ARG A N 1
ATOM 703 C CA . ARG A 1 91 ? -76.946 3.763 93.539 1.00 94.38 91 ARG A CA 1
ATOM 704 C C . ARG A 1 91 ? -75.551 3.385 94.020 1.00 94.38 91 ARG A C 1
ATOM 706 O O . ARG A 1 91 ? -74.865 4.209 94.625 1.00 94.38 91 ARG A O 1
ATOM 713 N N . GLU A 1 92 ? -75.118 2.172 93.680 1.00 95.75 92 GLU A N 1
ATOM 714 C CA . GLU A 1 92 ? -73.761 1.683 93.940 1.00 95.75 92 GLU A CA 1
ATOM 715 C C . GLU A 1 92 ? -73.041 1.422 92.612 1.00 95.75 92 GLU A C 1
ATOM 717 O O . GLU A 1 92 ? -73.399 0.516 91.858 1.00 95.75 92 GLU A O 1
ATOM 722 N N . LEU A 1 93 ? -72.011 2.215 92.314 1.00 95.62 93 LEU A N 1
ATOM 723 C CA . LEU A 1 93 ? -71.264 2.125 91.060 1.00 95.62 93 LEU A CA 1
ATOM 724 C C . LEU A 1 93 ? -69.832 1.650 91.296 1.00 95.62 93 LEU A C 1
ATOM 726 O O . LEU A 1 93 ? -69.113 2.161 92.150 1.00 95.62 93 LEU A O 1
ATOM 730 N N . THR A 1 94 ? -69.375 0.705 90.485 1.00 95.88 94 THR A N 1
ATOM 731 C CA . THR A 1 94 ? -67.980 0.257 90.472 1.00 95.88 94 THR A CA 1
ATOM 732 C C . THR A 1 94 ? -67.320 0.676 89.167 1.00 95.88 94 THR A C 1
ATOM 734 O O . THR A 1 94 ? -67.731 0.239 88.092 1.00 95.88 94 THR A O 1
ATOM 737 N N . ALA A 1 95 ? -66.288 1.511 89.247 1.00 93.88 95 ALA A N 1
ATOM 738 C CA . ALA A 1 95 ? -65.369 1.740 88.142 1.00 93.88 95 ALA A CA 1
ATOM 739 C C . ALA A 1 95 ? -64.434 0.535 88.041 1.00 93.88 95 ALA A C 1
ATOM 741 O O . ALA A 1 95 ? -63.602 0.315 88.927 1.00 93.88 95 ALA A O 1
ATOM 742 N N . TYR A 1 96 ? -64.569 -0.243 86.973 1.00 89.88 96 TYR A N 1
ATOM 743 C CA . TYR A 1 96 ? -63.621 -1.300 86.659 1.00 89.88 96 TYR A CA 1
ATOM 744 C C . TYR A 1 96 ? -62.473 -0.742 85.833 1.00 89.88 96 TYR A C 1
ATOM 746 O O . TYR A 1 96 ? -62.678 0.033 84.897 1.00 89.88 96 TYR A O 1
ATOM 754 N N . PHE A 1 97 ? -61.269 -1.185 86.164 1.00 88.38 97 PHE A N 1
ATOM 755 C CA . PHE A 1 97 ? -60.047 -0.853 85.452 1.00 88.38 97 PHE A CA 1
ATOM 756 C C . PHE A 1 97 ? -59.367 -2.139 84.978 1.00 88.38 97 PHE A C 1
ATOM 758 O O . PHE A 1 97 ? -59.414 -3.162 85.662 1.00 88.38 97 PHE A O 1
ATOM 765 N N . THR A 1 98 ? -58.735 -2.087 83.809 1.00 82.94 98 THR A N 1
ATOM 766 C CA . THR A 1 98 ? -57.938 -3.188 83.247 1.00 82.94 98 THR A CA 1
ATOM 767 C C . THR A 1 98 ? -56.499 -2.736 83.082 1.00 82.94 98 THR A C 1
ATOM 769 O O . THR A 1 98 ? -56.265 -1.560 82.850 1.00 82.94 98 THR A O 1
ATOM 772 N N . GLN A 1 99 ? -55.528 -3.632 83.216 1.00 81.62 99 GLN A N 1
ATOM 773 C CA . GLN A 1 99 ? -54.138 -3.270 82.951 1.00 81.62 99 GLN A CA 1
ATOM 774 C C . GLN A 1 99 ? -53.944 -3.056 81.440 1.00 81.62 99 GLN A C 1
ATOM 776 O O . GLN A 1 99 ? -54.491 -3.823 80.641 1.00 81.62 99 GLN A O 1
ATOM 781 N N . GLU A 1 100 ? -53.207 -2.010 81.071 1.00 79.88 100 GLU A N 1
ATOM 782 C CA . GLU A 1 100 ? -52.843 -1.680 79.686 1.00 79.88 100 GLU A CA 1
ATOM 783 C C . GLU A 1 100 ? -51.344 -1.927 79.474 1.00 79.88 100 GLU A C 1
ATOM 785 O O . GLU A 1 100 ? -50.527 -1.664 80.365 1.00 79.88 100 GLU A O 1
ATOM 790 N N . PHE A 1 101 ? -51.008 -2.452 78.300 1.00 78.50 101 PHE A N 1
ATOM 791 C CA . PHE A 1 101 ? -49.654 -2.679 77.807 1.00 78.50 101 PHE A CA 1
ATOM 792 C C . PHE A 1 101 ? -49.489 -2.016 76.443 1.00 78.50 101 PHE A C 1
ATOM 794 O O . PHE A 1 101 ? -50.471 -1.645 75.803 1.00 78.50 101 PHE A O 1
ATOM 801 N N . ILE A 1 102 ? -48.244 -1.889 76.001 1.00 78.75 102 ILE A N 1
ATOM 802 C CA . ILE A 1 102 ? -47.911 -1.341 74.687 1.00 78.75 102 ILE A CA 1
ATOM 803 C C . ILE A 1 102 ? -47.153 -2.360 73.844 1.00 78.75 102 ILE A C 1
ATOM 805 O O . ILE A 1 102 ? -46.316 -3.106 74.359 1.00 78.75 102 ILE A O 1
ATOM 809 N N . ILE A 1 103 ? -47.435 -2.367 72.546 1.00 82.81 103 ILE A N 1
ATOM 810 C CA . ILE A 1 103 ? -46.610 -3.023 71.537 1.00 82.81 103 ILE A CA 1
ATOM 811 C C . ILE A 1 103 ? -45.935 -1.935 70.716 1.00 82.81 103 ILE A C 1
ATOM 813 O O . ILE A 1 103 ? -46.610 -1.125 70.084 1.00 82.81 103 ILE A O 1
ATOM 817 N N . THR A 1 104 ? -44.609 -1.925 70.724 1.00 80.94 104 THR A N 1
ATOM 818 C CA . THR A 1 104 ? -43.817 -0.981 69.936 1.00 80.94 104 THR A CA 1
ATOM 819 C C . THR A 1 104 ? -43.421 -1.635 68.615 1.00 80.94 104 THR A C 1
ATOM 821 O O . THR A 1 104 ? -42.778 -2.684 68.610 1.00 80.94 104 THR A O 1
ATOM 824 N N . LEU A 1 105 ? -43.790 -1.015 67.498 1.00 84.12 105 LEU A N 1
ATOM 825 C CA . LEU A 1 105 ? -43.492 -1.469 66.141 1.00 84.12 105 LEU A CA 1
ATOM 826 C C . LEU A 1 105 ? -42.467 -0.539 65.505 1.00 84.12 105 LEU A C 1
ATOM 828 O O . LEU A 1 105 ? -42.647 0.679 65.514 1.00 84.12 105 LEU A O 1
ATOM 832 N N . THR A 1 106 ? -41.420 -1.095 64.906 1.00 83.50 106 THR A N 1
ATOM 833 C CA . THR A 1 106 ? -40.469 -0.315 64.104 1.00 83.50 106 THR A CA 1
ATOM 834 C C . THR A 1 106 ? -40.012 -1.099 62.887 1.00 83.50 106 THR A C 1
ATOM 836 O O . THR A 1 106 ? -40.031 -2.325 62.896 1.00 83.50 106 THR A O 1
ATOM 839 N N . HIS A 1 107 ? -39.532 -0.430 61.844 1.00 85.75 107 HIS A N 1
ATOM 840 C CA . HIS A 1 107 ? -38.978 -1.128 60.687 1.00 85.75 107 HIS A CA 1
ATOM 841 C C . HIS A 1 107 ? -37.865 -0.337 59.996 1.00 85.75 107 HIS A C 1
ATOM 843 O O . HIS A 1 107 ? -37.763 0.879 60.168 1.00 85.75 107 HIS A O 1
ATOM 849 N N . SER A 1 108 ? -37.014 -1.024 59.230 1.00 84.44 108 SER A N 1
ATOM 850 C CA . SER A 1 108 ? -36.088 -0.373 58.297 1.00 84.44 108 SER A CA 1
ATOM 851 C C . SER A 1 108 ? -36.843 0.192 57.083 1.00 84.44 108 SER A C 1
ATOM 853 O O . SER A 1 108 ? -38.032 -0.062 56.887 1.00 84.44 108 SER A O 1
ATOM 855 N N . SER A 1 109 ? -36.162 0.958 56.228 1.00 81.75 109 SER A N 1
ATOM 856 C CA . SER A 1 109 ? -36.692 1.290 54.896 1.00 81.75 109 SER A CA 1
ATOM 857 C C . SER A 1 109 ? -36.897 0.021 54.059 1.00 81.75 109 SER A C 1
ATOM 859 O O . SER A 1 109 ? -36.126 -0.922 54.233 1.00 81.75 109 SER A O 1
ATOM 861 N N . GLY A 1 110 ? -37.878 0.018 53.147 1.00 86.56 110 GLY A N 1
ATOM 862 C CA . GLY A 1 110 ? -38.144 -1.106 52.235 1.00 86.56 110 GLY A CA 1
ATOM 863 C C . GLY A 1 110 ? -39.391 -1.933 52.561 1.00 86.56 110 GLY A C 1
ATOM 864 O O . GLY A 1 110 ? -39.538 -3.044 52.058 1.00 86.56 110 GLY A O 1
ATOM 865 N N . GLY A 1 111 ? -40.280 -1.427 53.418 1.00 90.44 111 GLY A N 1
ATOM 866 C CA . GLY A 1 111 ? -41.558 -2.063 53.723 1.00 90.44 111 GLY A CA 1
ATOM 867 C C . GLY A 1 111 ? -42.289 -1.407 54.890 1.00 90.44 111 GLY A C 1
ATOM 868 O O . GLY A 1 111 ? -41.910 -0.333 55.360 1.00 90.44 111 GLY A O 1
ATOM 869 N N . THR A 1 112 ? -43.361 -2.052 55.351 1.00 90.06 112 THR A N 1
ATOM 870 C CA . THR A 1 112 ? -44.250 -1.555 56.413 1.00 90.06 112 THR A CA 1
ATOM 871 C C . THR A 1 112 ? -44.726 -2.679 57.336 1.00 90.06 112 THR A C 1
ATOM 873 O O . THR A 1 112 ? -44.717 -3.853 56.965 1.00 90.06 112 THR A O 1
ATOM 876 N N . ILE A 1 113 ? -45.175 -2.314 58.540 1.00 90.19 113 ILE A N 1
ATOM 877 C CA . ILE A 1 113 ? -45.875 -3.207 59.474 1.00 90.19 113 ILE A CA 1
ATOM 878 C C . ILE A 1 113 ? -47.299 -2.674 59.646 1.00 90.19 113 ILE A C 1
ATOM 880 O O . ILE A 1 113 ? -47.482 -1.475 59.841 1.00 90.19 113 ILE A O 1
ATOM 884 N N . LYS A 1 114 ? -48.311 -3.543 59.565 1.00 87.31 114 LYS A N 1
ATOM 885 C CA . LYS A 1 114 ? -49.732 -3.166 59.656 1.00 87.31 114 LYS A CA 1
ATOM 886 C C . LYS A 1 114 ? -50.504 -4.107 60.572 1.00 87.31 114 LYS A C 1
ATOM 888 O O . LYS A 1 114 ? -50.155 -5.280 60.687 1.00 87.31 114 LYS A O 1
ATOM 893 N N . LEU A 1 115 ? -51.571 -3.613 61.198 1.00 85.88 115 LEU A N 1
ATOM 894 C CA . LEU A 1 115 ? -52.524 -4.464 61.914 1.00 85.88 115 LEU A CA 1
ATOM 895 C C . LEU A 1 115 ? -53.337 -5.300 60.916 1.00 85.88 115 LEU A C 1
ATOM 897 O O . LEU A 1 115 ? -53.731 -4.792 59.869 1.00 85.88 115 LEU A O 1
ATOM 901 N N . GLU A 1 116 ? -53.641 -6.558 61.242 1.00 82.12 116 GLU A N 1
ATOM 902 C CA . GLU A 1 116 ? -54.460 -7.411 60.361 1.00 82.12 116 GLU A CA 1
ATOM 903 C C . GLU A 1 116 ? -55.920 -6.915 60.229 1.00 82.12 116 GLU A C 1
ATOM 905 O O . GLU A 1 116 ? -56.540 -7.114 59.187 1.00 82.12 116 GLU A O 1
ATOM 910 N N . ASN A 1 117 ? -56.471 -6.243 61.250 1.00 73.75 117 ASN A N 1
ATOM 911 C CA . ASN A 1 117 ? -57.850 -5.736 61.255 1.00 73.75 117 ASN A CA 1
ATOM 912 C C . ASN A 1 117 ? -57.871 -4.234 61.576 1.00 73.75 117 ASN A C 1
ATOM 914 O O . ASN A 1 117 ? -57.809 -3.838 62.732 1.00 73.75 117 ASN A O 1
ATOM 918 N N . ASP A 1 118 ? -57.923 -3.422 60.529 1.00 60.50 118 ASP A N 1
ATOM 919 C CA . ASP A 1 118 ? -57.823 -1.959 60.531 1.00 60.50 118 ASP A CA 1
ATOM 920 C C . ASP A 1 118 ? -59.068 -1.290 61.167 1.00 60.50 118 ASP A C 1
ATOM 922 O O . ASP A 1 118 ? -60.023 -0.953 60.468 1.00 60.50 118 ASP A O 1
ATOM 926 N N . ASP A 1 119 ? -59.087 -1.126 62.493 1.00 45.84 119 ASP A N 1
ATOM 927 C CA . ASP A 1 119 ? -60.006 -0.219 63.197 1.00 45.84 119 ASP A CA 1
ATOM 928 C C . ASP A 1 119 ? -59.189 0.922 63.831 1.00 45.84 119 ASP A C 1
ATOM 930 O O . ASP A 1 119 ? -58.123 0.694 64.393 1.00 45.84 119 ASP A O 1
ATOM 934 N N . GLU A 1 120 ? -59.677 2.160 63.686 1.00 48.22 120 GLU A N 1
ATOM 935 C CA . GLU A 1 120 ? -59.020 3.436 64.029 1.00 48.22 120 GLU A CA 1
ATOM 936 C C . GLU A 1 120 ? -58.166 3.405 65.316 1.00 48.22 120 GLU A C 1
ATOM 938 O O . GLU A 1 120 ? -58.672 3.621 66.420 1.00 48.22 120 GLU A O 1
ATOM 943 N N . HIS A 1 121 ? -56.848 3.244 65.168 1.00 50.09 121 HIS A N 1
ATOM 944 C CA . HIS A 1 121 ? -55.890 3.407 66.260 1.00 50.09 121 HIS A CA 1
ATOM 945 C C . HIS A 1 121 ? -55.088 4.706 66.113 1.00 50.09 121 HIS A C 1
ATOM 947 O O . HIS A 1 121 ? -54.644 5.103 65.033 1.00 50.09 121 HIS A O 1
ATOM 953 N N . ILE A 1 122 ? -54.962 5.427 67.228 1.00 42.38 122 ILE A N 1
ATOM 954 C CA . ILE A 1 122 ? -54.316 6.736 67.302 1.00 42.38 122 ILE A CA 1
ATOM 955 C C . ILE A 1 122 ? -52.821 6.509 67.521 1.00 42.38 122 ILE A C 1
ATOM 957 O O . ILE A 1 122 ? -52.406 6.169 68.625 1.00 42.38 122 ILE A O 1
ATOM 961 N N . ALA A 1 123 ? -52.008 6.767 66.496 1.00 42.66 123 ALA A N 1
ATOM 962 C CA . ALA A 1 123 ? -50.567 6.903 66.671 1.00 42.66 123 ALA A CA 1
ATOM 963 C C . ALA A 1 123 ? -50.283 8.071 67.636 1.00 42.66 123 ALA A C 1
ATOM 965 O O . ALA A 1 123 ? -50.531 9.238 67.317 1.00 42.66 123 ALA A O 1
ATOM 966 N N . LEU A 1 124 ? -49.794 7.766 68.838 1.00 47.53 124 LEU A N 1
ATOM 967 C CA . LEU A 1 124 ? -49.337 8.777 69.788 1.00 47.53 124 LEU A CA 1
ATOM 968 C C . LEU A 1 124 ? -47.938 9.264 69.387 1.00 47.53 124 LEU A C 1
ATOM 970 O O . LEU A 1 124 ? -47.048 8.468 69.102 1.00 47.53 124 LEU A O 1
ATOM 974 N N . SER A 1 125 ? -47.721 10.582 69.390 1.00 45.25 125 SER A N 1
ATOM 975 C CA . SER A 1 125 ? -46.377 11.155 69.274 1.00 45.25 125 SER A CA 1
ATOM 976 C C . SER A 1 125 ? -45.651 11.050 70.616 1.00 45.25 125 SER A C 1
ATOM 978 O O . SER A 1 125 ? -46.191 11.495 71.633 1.00 45.25 125 SER A O 1
ATOM 980 N N . TYR A 1 126 ? -44.429 10.515 70.613 1.00 51.56 126 TYR A N 1
ATOM 981 C CA . TYR A 1 126 ? -43.604 10.353 71.811 1.00 51.56 126 TYR A CA 1
ATOM 982 C C . TYR A 1 126 ? -43.310 11.677 72.545 1.00 51.56 126 TYR A C 1
ATOM 984 O O . TYR A 1 126 ? -43.127 12.727 71.925 1.00 51.56 126 TYR A O 1
ATOM 992 N N . ALA A 1 127 ? -43.225 11.612 73.880 1.00 51.72 127 ALA A N 1
ATOM 993 C CA . ALA A 1 127 ? -42.568 12.630 74.701 1.00 51.72 127 ALA A CA 1
ATOM 994 C C . ALA A 1 127 ? -41.039 12.472 74.602 1.00 51.72 127 ALA A C 1
ATOM 996 O O . ALA A 1 127 ? -40.559 11.358 74.431 1.00 51.72 127 ALA A O 1
ATOM 997 N N . GLU A 1 128 ? -40.302 13.579 74.742 1.00 55.59 128 GLU A N 1
ATOM 998 C CA . GLU A 1 128 ? -38.932 13.845 74.243 1.00 55.59 128 GLU A CA 1
ATOM 999 C C . GLU A 1 128 ? -37.821 12.784 74.480 1.00 55.59 128 GLU A C 1
ATOM 1001 O O . GLU A 1 128 ? -36.756 12.920 73.884 1.00 55.59 128 GLU A O 1
ATOM 1006 N N . LEU A 1 129 ? -38.029 11.729 75.285 1.00 57.50 129 LEU A N 1
ATOM 1007 C CA . LEU A 1 129 ? -37.022 10.695 75.593 1.00 57.50 129 LEU A CA 1
ATOM 1008 C C . LEU A 1 129 ? -37.506 9.239 75.655 1.00 57.50 129 LEU A C 1
ATOM 1010 O O . LEU A 1 129 ? -36.673 8.333 75.676 1.00 57.50 129 LEU A O 1
ATOM 1014 N N . GLU A 1 130 ? -38.810 8.984 75.695 1.00 63.53 130 GLU A N 1
ATOM 1015 C CA . GLU A 1 130 ? -39.322 7.610 75.710 1.00 63.53 130 GLU A CA 1
ATOM 1016 C C . GLU A 1 130 ? -39.285 7.073 74.265 1.00 63.53 130 GLU A C 1
ATOM 1018 O O . GLU A 1 130 ? -39.559 7.825 73.332 1.00 63.53 130 GLU A O 1
ATOM 1023 N N . GLY A 1 131 ? -38.854 5.826 74.051 1.00 67.19 131 GLY A N 1
ATOM 1024 C CA . GLY A 1 131 ? -38.749 5.253 72.703 1.00 67.19 131 GLY A CA 1
ATOM 1025 C C . GLY A 1 131 ? -37.481 4.449 72.439 1.00 67.19 131 GLY A C 1
ATOM 1026 O O . GLY A 1 131 ? -36.671 4.197 73.332 1.00 67.19 131 GLY A O 1
ATOM 1027 N N . ILE A 1 132 ? -37.334 4.012 71.190 1.00 71.44 132 ILE A N 1
ATOM 1028 C CA . ILE A 1 132 ? -36.190 3.222 70.726 1.00 71.44 132 ILE A CA 1
ATOM 1029 C C . ILE A 1 132 ? -35.190 4.158 70.087 1.00 71.44 132 ILE A C 1
ATOM 1031 O O . ILE A 1 132 ? -35.541 4.969 69.238 1.00 71.44 132 ILE A O 1
ATOM 1035 N N . TRP A 1 133 ? -33.942 4.031 70.493 1.00 74.75 133 TRP A N 1
ATOM 1036 C CA . TRP A 1 133 ? -32.853 4.890 70.097 1.00 74.75 133 TRP A CA 1
ATOM 1037 C C . TRP A 1 133 ? -31.763 4.055 69.441 1.00 74.75 133 TRP A C 1
ATOM 1039 O O . TRP A 1 133 ? -31.181 3.162 70.055 1.00 74.75 133 TRP A O 1
ATOM 1049 N N . ASP A 1 134 ? -31.463 4.387 68.193 1.00 73.12 134 ASP A N 1
ATOM 1050 C CA . ASP A 1 134 ? -30.329 3.835 67.467 1.00 73.12 134 ASP A CA 1
ATOM 1051 C C . ASP A 1 134 ? -29.080 4.608 67.879 1.00 73.12 134 ASP A C 1
ATOM 1053 O O . ASP A 1 134 ? -28.909 5.775 67.509 1.00 73.12 134 ASP A O 1
ATOM 1057 N N . ILE A 1 135 ? -28.228 3.982 68.692 1.00 74.12 135 ILE A N 1
ATOM 1058 C CA . ILE A 1 135 ? -27.014 4.589 69.232 1.00 74.12 135 ILE A CA 1
ATOM 1059 C C . ILE A 1 135 ? -25.834 4.210 68.360 1.00 74.12 135 ILE A C 1
ATOM 1061 O O . ILE A 1 135 ? -25.406 3.061 68.311 1.00 74.12 135 ILE A O 1
ATOM 1065 N N . LYS A 1 136 ? -25.231 5.215 67.738 1.00 74.50 136 LYS A N 1
ATOM 1066 C CA . LYS A 1 136 ? -23.950 5.087 67.063 1.00 74.50 136 LYS A CA 1
ATOM 1067 C C . LYS A 1 136 ? -22.853 5.678 67.923 1.00 74.50 136 LYS A C 1
ATOM 1069 O O . LYS A 1 136 ? -22.907 6.860 68.270 1.00 74.50 136 LYS A O 1
ATOM 1074 N N . ILE A 1 137 ? -21.837 4.875 68.221 1.00 72.50 137 ILE A N 1
ATOM 1075 C CA . ILE A 1 137 ? -20.657 5.335 68.943 1.00 72.50 137 ILE A CA 1
ATOM 1076 C C . ILE A 1 137 ? -19.523 5.543 67.945 1.00 72.50 137 ILE A C 1
ATOM 1078 O O . ILE A 1 137 ? -19.189 4.678 67.145 1.00 72.50 137 ILE A O 1
ATOM 1082 N N . THR A 1 138 ? -18.919 6.723 67.990 1.00 72.88 138 THR A N 1
ATOM 1083 C CA . THR A 1 138 ? -17.707 7.048 67.247 1.00 72.88 138 THR A CA 1
ATOM 1084 C C . THR A 1 138 ? -16.547 7.136 68.224 1.00 72.88 138 THR A C 1
ATOM 1086 O O . THR A 1 138 ? -16.412 8.099 68.983 1.00 72.88 138 THR A O 1
ATOM 1089 N N . TRP A 1 139 ? -15.686 6.127 68.188 1.00 69.56 139 TRP A N 1
ATOM 1090 C CA . TRP A 1 139 ? -14.480 6.071 69.004 1.00 69.56 139 TRP A CA 1
ATOM 1091 C C . TRP A 1 139 ? -13.357 6.915 68.398 1.00 69.56 139 TRP A C 1
ATOM 1093 O O . TRP A 1 139 ? -13.116 6.888 67.191 1.00 69.56 139 TRP A O 1
ATOM 1103 N N . HIS A 1 140 ? -12.574 7.591 69.240 1.00 61.06 140 HIS A N 1
ATOM 1104 C CA . HIS A 1 140 ? -11.322 8.226 68.806 1.00 61.06 140 HIS A CA 1
ATOM 1105 C C . HIS A 1 140 ? -10.133 7.242 68.750 1.00 61.06 140 HIS A C 1
ATOM 1107 O O . HIS A 1 140 ? -8.977 7.653 68.642 1.00 61.06 140 HIS A O 1
ATOM 1113 N N . ILE A 1 141 ? -10.403 5.932 68.800 1.00 57.38 141 ILE A N 1
ATOM 1114 C CA . ILE A 1 141 ? -9.411 4.881 69.048 1.00 57.38 141 ILE A CA 1
ATOM 1115 C C . ILE A 1 141 ? -9.420 3.884 67.897 1.00 57.38 141 ILE A C 1
ATOM 1117 O O . ILE A 1 141 ? -10.418 3.219 67.650 1.00 57.38 141 ILE A O 1
ATOM 1121 N N . LYS A 1 142 ? -8.283 3.739 67.215 1.00 51.53 142 LYS A N 1
ATOM 1122 C CA . LYS A 1 142 ? -8.141 2.924 65.995 1.00 51.53 142 LYS A CA 1
ATOM 1123 C C . LYS A 1 142 ? -8.062 1.400 66.200 1.00 51.53 142 LYS A C 1
ATOM 1125 O O . LYS A 1 142 ? -7.884 0.694 65.215 1.00 51.53 142 LYS A O 1
ATOM 1130 N N . GLU A 1 143 ? -8.140 0.882 67.428 1.00 53.72 143 GLU A N 1
ATOM 1131 C CA . GLU A 1 143 ? -7.694 -0.497 67.734 1.00 53.72 143 GLU A CA 1
ATOM 1132 C C . GLU A 1 143 ? -8.671 -1.366 68.556 1.00 53.72 143 GLU A C 1
ATOM 1134 O O . GLU A 1 143 ? -8.289 -2.439 69.019 1.00 53.72 143 GLU A O 1
ATOM 1139 N N . LEU A 1 144 ? -9.934 -0.969 68.742 1.00 55.28 144 LEU A N 1
ATOM 1140 C CA . LEU A 1 144 ? -10.946 -1.851 69.354 1.00 55.28 144 LEU A CA 1
ATOM 1141 C C . LEU A 1 144 ? -11.529 -2.815 68.306 1.00 55.28 144 LEU A C 1
ATOM 1143 O O . LEU A 1 144 ? -12.655 -2.663 67.854 1.00 55.28 144 LEU A O 1
ATOM 1147 N N . ASN A 1 145 ? -10.742 -3.811 67.895 1.00 53.38 145 ASN A N 1
ATOM 1148 C CA . ASN A 1 145 ? -11.233 -4.876 67.017 1.00 53.38 145 ASN A CA 1
ATOM 1149 C C . ASN A 1 145 ? -12.245 -5.760 67.768 1.00 53.38 145 ASN A C 1
ATOM 1151 O O . ASN A 1 145 ? -11.869 -6.428 68.731 1.00 53.38 145 ASN A O 1
ATOM 1155 N N . GLY A 1 146 ? -13.492 -5.808 67.288 1.00 55.59 146 GLY A N 1
ATOM 1156 C CA . GLY A 1 146 ? -14.508 -6.781 67.717 1.00 55.59 146 GLY A CA 1
ATOM 1157 C C . GLY A 1 146 ? -15.625 -6.257 68.626 1.00 55.59 146 GLY A C 1
ATOM 1158 O O . GLY A 1 146 ? -16.446 -7.062 69.051 1.00 55.59 146 GLY A O 1
ATOM 1159 N N . PHE A 1 147 ? -15.683 -4.954 68.916 1.00 57.91 147 PHE A N 1
ATOM 1160 C CA . PHE A 1 147 ? -16.852 -4.330 69.553 1.00 57.91 147 PHE A CA 1
ATOM 1161 C C . PHE A 1 147 ? -17.772 -3.742 68.467 1.00 57.91 147 PHE A C 1
ATOM 1163 O O . PHE A 1 147 ? -17.240 -3.188 67.504 1.00 57.91 147 PHE A O 1
ATOM 1170 N N . PRO A 1 148 ? -19.109 -3.852 68.573 1.00 59.38 148 PRO A N 1
ATOM 1171 C CA . PRO A 1 148 ? -20.009 -3.232 67.604 1.00 59.38 148 PRO A CA 1
ATOM 1172 C C . PRO A 1 148 ? -19.923 -1.696 67.677 1.00 59.38 148 PRO A C 1
ATOM 1174 O O . PRO A 1 148 ? -19.844 -1.117 68.762 1.00 59.38 148 PRO A O 1
ATOM 1177 N N . ASP A 1 149 ? -19.933 -1.032 66.515 1.00 63.69 149 ASP A N 1
ATOM 1178 C CA . ASP A 1 149 ? -19.906 0.441 66.400 1.00 63.69 149 ASP A CA 1
ATOM 1179 C C . ASP A 1 149 ? -21.302 1.075 66.617 1.00 63.69 149 ASP A C 1
ATOM 1181 O O . ASP A 1 149 ? -21.444 2.297 66.757 1.00 63.69 149 ASP A O 1
ATOM 1185 N N . THR A 1 150 ? -22.342 0.241 66.656 1.00 62.53 150 THR A N 1
ATOM 1186 C CA . THR A 1 150 ? -23.752 0.610 66.816 1.00 62.53 150 THR A CA 1
ATOM 1187 C C . THR A 1 150 ? -24.452 -0.320 67.805 1.00 62.53 150 THR A C 1
ATOM 1189 O O . THR A 1 150 ? -24.194 -1.519 67.836 1.00 62.53 150 THR A O 1
ATOM 1192 N N . PHE A 1 151 ? -25.341 0.249 68.614 1.00 66.31 151 PHE A N 1
ATOM 1193 C CA . PHE A 1 151 ? -26.161 -0.430 69.618 1.00 66.31 151 PHE A CA 1
ATOM 1194 C C . PHE A 1 151 ? -27.598 0.054 69.457 1.00 66.31 151 PHE A C 1
ATOM 1196 O O . PHE A 1 151 ? -27.821 1.211 69.088 1.00 66.31 151 PHE A O 1
ATOM 1203 N N . VAL A 1 152 ? -28.568 -0.786 69.802 1.00 65.50 152 VAL A N 1
ATOM 1204 C CA . VAL A 1 152 ? -29.968 -0.362 69.886 1.00 65.50 152 VAL A CA 1
ATOM 1205 C C . VAL A 1 152 ? -30.343 -0.272 71.359 1.00 65.50 152 VAL A C 1
ATOM 1207 O O . VAL A 1 152 ? -30.123 -1.204 72.131 1.00 65.50 152 VAL A O 1
ATOM 1210 N N . MET A 1 153 ? -30.867 0.878 71.772 1.00 68.50 153 MET A N 1
ATOM 1211 C CA . MET A 1 153 ? -31.316 1.123 73.139 1.00 68.50 153 MET A CA 1
ATOM 1212 C C . MET A 1 153 ? -32.821 1.342 73.154 1.00 68.50 153 MET A C 1
ATOM 1214 O O . MET A 1 153 ? -33.325 2.214 72.455 1.00 68.50 153 MET A O 1
ATOM 1218 N N . LEU A 1 154 ? -33.539 0.615 74.002 1.00 65.94 154 LEU A N 1
ATOM 1219 C CA . LEU A 1 154 ? -34.928 0.915 74.330 1.00 65.94 154 LEU A CA 1
ATOM 1220 C C . LEU A 1 154 ? -34.974 1.664 75.662 1.00 65.94 154 LEU A C 1
ATOM 1222 O O . LEU A 1 154 ? -34.514 1.155 76.682 1.00 65.94 154 LEU A O 1
ATOM 1226 N N . ILE A 1 155 ? -35.561 2.859 75.662 1.00 66.81 155 ILE A N 1
ATOM 1227 C CA . ILE A 1 155 ? -35.846 3.625 76.877 1.00 66.81 155 ILE A CA 1
ATOM 1228 C C . ILE A 1 155 ? -37.323 3.424 77.219 1.00 66.81 155 ILE A C 1
ATOM 1230 O O . ILE A 1 155 ? -38.208 3.905 76.512 1.00 66.81 155 ILE A O 1
ATOM 1234 N N . GLU A 1 156 ? -37.588 2.701 78.310 1.00 58.84 156 GLU A N 1
ATOM 1235 C CA . GLU A 1 156 ? -38.929 2.202 78.648 1.00 58.84 156 GLU A CA 1
ATOM 1236 C C . GLU A 1 156 ? -39.771 3.182 79.480 1.00 58.84 156 GLU A C 1
ATOM 1238 O O . GLU A 1 156 ? -40.964 2.936 79.670 1.00 58.84 156 GLU A O 1
ATOM 1243 N N . ARG A 1 157 ? -39.198 4.285 80.002 1.00 55.97 157 ARG A N 1
ATOM 1244 C CA . ARG A 1 157 ? -39.978 5.345 80.674 1.00 55.97 157 ARG A CA 1
ATOM 1245 C C . ARG A 1 157 ? -39.172 6.584 81.062 1.00 55.97 157 ARG A C 1
ATOM 1247 O O . ARG A 1 157 ? -38.105 6.435 81.657 1.00 55.97 157 ARG A O 1
ATOM 1254 N N . GLN A 1 158 ? -39.786 7.776 80.984 1.00 54.91 158 GLN A N 1
ATOM 1255 C CA . GLN A 1 158 ? -39.477 8.828 81.964 1.00 54.91 158 GLN A CA 1
ATOM 1256 C C . GLN A 1 158 ? -40.584 9.866 82.242 1.00 54.91 158 GLN A C 1
ATOM 1258 O O . GLN A 1 158 ? -41.107 10.522 81.349 1.00 54.91 158 GLN A O 1
ATOM 1263 N N . LYS A 1 159 ? -40.870 10.088 83.535 1.00 50.00 159 LYS A N 1
ATOM 1264 C CA . LYS A 1 159 ? -41.296 11.399 84.066 1.00 50.00 159 LYS A CA 1
ATOM 1265 C C . LYS A 1 159 ? -40.018 12.093 84.538 1.00 50.00 159 LYS A C 1
ATOM 1267 O O . LYS A 1 159 ? -39.256 11.419 85.216 1.00 50.00 159 LYS A O 1
ATOM 1272 N N . SER A 1 160 ? -39.809 13.372 84.209 1.00 52.41 160 SER A N 1
ATOM 1273 C CA . SER A 1 160 ? -38.678 14.223 84.655 1.00 52.41 160 SER A CA 1
ATOM 1274 C C . SER A 1 160 ? -37.910 13.657 85.873 1.00 52.41 160 SER A C 1
ATOM 1276 O O . SER A 1 160 ? -38.488 13.615 86.965 1.00 52.41 160 SER A O 1
ATOM 1278 N N . GLY A 1 161 ? -36.667 13.177 85.709 1.00 61.84 161 GLY A N 1
ATOM 1279 C CA . GLY A 1 161 ? -35.933 12.486 86.787 1.00 61.84 161 GLY A CA 1
ATOM 1280 C C . GLY A 1 161 ? -34.953 11.405 86.314 1.00 61.84 161 GLY A C 1
ATOM 1281 O O . GLY A 1 161 ? -34.097 11.691 85.487 1.00 61.84 161 GLY A O 1
ATOM 1282 N N . ASP A 1 162 ? -35.076 10.174 86.829 1.00 62.28 162 ASP A N 1
ATOM 1283 C CA . ASP A 1 162 ? -34.279 8.982 86.464 1.00 62.28 162 ASP A CA 1
ATOM 1284 C C . ASP A 1 162 ? -35.048 8.116 85.439 1.00 62.28 162 ASP A C 1
ATOM 1286 O O . ASP A 1 162 ? -36.273 8.021 85.534 1.00 62.28 162 ASP A O 1
ATOM 1290 N N . PHE A 1 163 ? -34.380 7.536 84.436 1.00 66.81 163 PHE A N 1
ATOM 1291 C CA . PHE A 1 163 ? -34.954 6.612 83.448 1.00 66.81 163 PHE A CA 1
ATOM 1292 C C . PHE A 1 163 ? -34.337 5.224 83.557 1.00 66.81 163 PHE A C 1
ATOM 1294 O O . PHE A 1 163 ? -33.208 5.049 84.021 1.00 66.81 163 PHE A O 1
ATOM 1301 N N . THR A 1 164 ? -35.092 4.241 83.077 1.00 63.06 164 THR A N 1
ATOM 1302 C CA . THR A 1 164 ? -34.657 2.854 82.915 1.00 63.06 164 THR A CA 1
ATOM 1303 C C . THR A 1 164 ? -34.834 2.432 81.464 1.00 63.06 164 THR A C 1
ATOM 1305 O O . THR A 1 164 ? -35.788 2.848 80.802 1.00 63.06 164 THR A O 1
ATOM 1308 N N . GLY A 1 165 ? -33.939 1.586 80.980 1.00 67.75 165 GLY A N 1
ATOM 1309 C CA . GLY A 1 165 ? -34.013 1.014 79.647 1.00 67.75 165 GLY A CA 1
ATOM 1310 C C . GLY A 1 165 ? -33.243 -0.290 79.552 1.00 67.75 165 GLY A C 1
ATOM 1311 O O . GLY A 1 165 ? -32.668 -0.761 80.536 1.00 67.75 165 GLY A O 1
ATOM 1312 N N . VAL A 1 166 ? -33.213 -0.844 78.352 1.00 66.56 166 VAL A N 1
ATOM 1313 C CA . VAL A 1 166 ? -32.400 -2.007 78.001 1.00 66.56 166 VAL A CA 1
ATOM 1314 C C . VAL A 1 166 ? -31.579 -1.682 76.762 1.00 66.56 166 VAL A C 1
ATOM 1316 O O . VAL A 1 166 ? -32.037 -0.969 75.867 1.00 66.56 166 VAL A O 1
ATOM 1319 N N . VAL A 1 167 ? -30.341 -2.165 76.728 1.00 65.44 167 VAL A N 1
ATOM 1320 C CA . VAL A 1 167 ? -29.472 -2.079 75.548 1.00 65.44 167 VAL A CA 1
ATOM 1321 C C . VAL A 1 167 ? -29.285 -3.470 74.977 1.00 65.44 167 VAL A C 1
ATOM 1323 O O . VAL A 1 167 ? -28.957 -4.404 75.710 1.00 65.44 167 VAL A O 1
ATOM 1326 N N . GLU A 1 168 ? -29.456 -3.582 73.665 1.00 65.19 168 GLU A N 1
ATOM 1327 C CA . GLU A 1 168 ? -29.092 -4.763 72.898 1.00 65.19 168 GLU A CA 1
ATOM 1328 C C . GLU A 1 168 ? -27.809 -4.484 72.105 1.00 65.19 168 GLU A C 1
ATOM 1330 O O . GLU A 1 168 ? -27.659 -3.451 71.439 1.00 65.19 168 GLU A O 1
ATOM 1335 N N . LEU A 1 169 ? -26.874 -5.430 72.176 1.00 60.62 169 LEU A N 1
ATOM 1336 C CA . LEU A 1 169 ? -25.784 -5.539 71.213 1.00 60.62 169 LEU A CA 1
ATOM 1337 C C . LEU A 1 169 ? -26.309 -6.355 70.039 1.00 60.62 169 LEU A C 1
ATOM 1339 O O . LEU A 1 169 ? -26.846 -7.440 70.274 1.00 60.62 169 LEU A O 1
ATOM 1343 N N . GLU A 1 170 ? -26.123 -5.881 68.807 1.00 53.47 170 GLU A N 1
ATOM 1344 C CA . GLU A 1 170 ? -26.506 -6.639 67.610 1.00 53.47 170 GLU A CA 1
ATOM 1345 C C . GLU A 1 170 ? -26.041 -8.106 67.713 1.00 53.47 170 GLU A C 1
ATOM 1347 O O . GLU A 1 170 ? -24.843 -8.391 67.788 1.00 53.47 170 GLU A O 1
ATOM 1352 N N . GLY A 1 171 ? -27.001 -9.041 67.746 1.00 50.56 171 GLY A N 1
ATOM 1353 C CA . GLY A 1 171 ? -26.743 -10.485 67.801 1.00 50.56 171 GLY A CA 1
ATOM 1354 C C . GLY A 1 171 ? -26.655 -11.105 69.204 1.00 50.56 171 GLY A C 1
ATOM 1355 O O . GLY A 1 171 ? -26.119 -12.209 69.337 1.00 50.56 171 GLY A O 1
ATOM 1356 N N . SER A 1 172 ? -27.164 -10.442 70.246 1.00 51.38 172 SER A N 1
ATOM 1357 C CA . SER A 1 172 ? -27.180 -10.950 71.628 1.00 51.38 172 SER A CA 1
ATOM 1358 C C . SER A 1 172 ? -28.593 -10.978 72.225 1.00 51.38 172 SER A C 1
ATOM 1360 O O . SER A 1 172 ? -29.468 -10.238 71.803 1.00 51.38 172 SER A O 1
ATOM 1362 N N . VAL A 1 173 ? -28.832 -11.856 73.207 1.00 46.34 173 VAL A N 1
ATOM 1363 C CA . VAL A 1 173 ? -30.106 -11.893 73.952 1.00 46.34 173 VAL A CA 1
ATOM 1364 C C . VAL A 1 173 ? -30.169 -10.656 74.864 1.00 46.34 173 VAL A C 1
ATOM 1366 O O . VAL A 1 173 ? -29.168 -10.388 75.537 1.00 46.34 173 VAL A O 1
ATOM 1369 N N . PRO A 1 174 ? -31.289 -9.909 74.914 1.00 54.25 174 PRO A N 1
ATOM 1370 C CA . PRO A 1 174 ? -31.400 -8.715 75.746 1.00 54.25 174 PRO A CA 1
ATOM 1371 C C . PRO A 1 174 ? -31.312 -9.078 77.230 1.00 54.25 174 PRO A C 1
ATOM 1373 O O . PRO A 1 174 ? -31.802 -10.129 77.635 1.00 54.25 174 PRO A O 1
ATOM 1376 N N . ASP A 1 175 ? -30.663 -8.205 78.002 1.00 57.75 175 ASP A N 1
ATOM 1377 C CA . ASP A 1 175 ? -31.019 -7.826 79.383 1.00 57.75 175 ASP A CA 1
ATOM 1378 C C . ASP A 1 175 ? -29.843 -7.075 80.043 1.00 57.75 175 ASP A C 1
ATOM 1380 O O . ASP A 1 175 ? -29.502 -7.333 81.196 1.00 57.75 175 ASP A O 1
ATOM 1384 N N . ILE A 1 176 ? -29.183 -6.137 79.342 1.00 64.56 176 ILE A N 1
ATOM 1385 C CA . ILE A 1 176 ? -28.303 -5.185 80.036 1.00 64.56 176 ILE A CA 1
ATOM 1386 C C . ILE A 1 176 ? -29.190 -4.039 80.535 1.00 64.56 176 ILE A C 1
ATOM 1388 O O . ILE A 1 176 ? -29.582 -3.188 79.726 1.00 64.56 176 ILE A O 1
ATOM 1392 N N . PRO A 1 177 ? -29.533 -3.988 81.837 1.00 63.56 177 PRO A N 1
ATOM 1393 C CA . PRO A 1 177 ? -30.310 -2.889 82.373 1.00 63.56 177 PRO A CA 1
ATOM 1394 C C . PRO A 1 177 ? -29.496 -1.603 82.272 1.00 63.56 177 PRO A C 1
ATOM 1396 O O . PRO A 1 177 ? -28.337 -1.528 82.687 1.00 63.56 177 PRO A O 1
ATOM 1399 N N . VAL A 1 178 ? -30.137 -0.570 81.748 1.00 67.75 178 VAL A N 1
ATOM 1400 C CA . VAL A 1 178 ? -29.601 0.784 81.713 1.00 67.75 178 VAL A CA 1
ATOM 1401 C C . VAL A 1 178 ? -30.388 1.616 82.695 1.00 67.75 178 VAL A C 1
ATOM 1403 O O . VAL A 1 178 ? -31.619 1.621 82.690 1.00 67.75 178 VAL A O 1
ATOM 1406 N N . THR A 1 179 ? -29.666 2.350 83.524 1.00 64.62 179 THR A N 1
ATOM 1407 C CA . THR A 1 179 ? -30.244 3.396 84.357 1.00 64.62 179 THR A CA 1
ATOM 1408 C C . THR A 1 179 ? -29.558 4.703 84.023 1.00 64.62 179 THR A C 1
ATOM 1410 O O . THR A 1 179 ? -28.330 4.758 83.910 1.00 64.62 179 THR A O 1
ATOM 1413 N N . GLY A 1 180 ? -30.348 5.754 83.876 1.00 68.38 180 GLY A N 1
ATOM 1414 C CA . GLY A 1 180 ? -29.851 7.088 83.597 1.00 68.38 180 GLY A CA 1
ATOM 1415 C C . GLY A 1 180 ? -30.662 8.151 84.305 1.00 68.38 180 GLY A C 1
ATOM 1416 O O . GLY A 1 180 ? -31.698 7.875 84.899 1.00 68.38 180 GLY A O 1
ATOM 1417 N N . THR A 1 181 ? -30.179 9.376 84.248 1.00 65.19 181 THR A N 1
ATOM 1418 C CA . THR A 1 181 ? -30.797 10.556 84.832 1.00 65.19 181 THR A CA 1
ATOM 1419 C C . THR A 1 181 ? -30.836 11.648 83.784 1.00 65.19 181 THR A C 1
ATOM 1421 O O . THR A 1 181 ? -29.868 11.837 83.043 1.00 65.19 181 THR A O 1
ATOM 1424 N N . VAL A 1 182 ? -31.943 12.379 83.739 1.00 65.06 182 VAL A N 1
ATOM 1425 C CA . VAL A 1 182 ? -32.081 13.578 82.914 1.00 65.06 182 VAL A CA 1
ATOM 1426 C C . VAL A 1 182 ? -32.301 14.754 83.840 1.00 65.06 182 VAL A C 1
ATOM 1428 O O . VAL A 1 182 ? -33.282 14.809 84.585 1.00 65.06 182 VAL A O 1
ATOM 1431 N N . GLU A 1 183 ? -31.342 15.669 83.826 1.00 66.56 183 GLU A N 1
ATOM 1432 C CA . GLU A 1 183 ? -31.389 16.882 84.626 1.00 66.56 183 GLU A CA 1
ATOM 1433 C C . GLU A 1 183 ? -32.413 17.874 84.043 1.00 66.56 183 GLU A C 1
ATOM 1435 O O . GLU A 1 183 ? -32.732 17.852 82.854 1.00 66.56 183 GLU A O 1
ATOM 1440 N N . GLU A 1 184 ? -32.942 18.786 84.871 1.00 57.88 184 GLU A N 1
ATOM 1441 C CA . GLU A 1 184 ? -33.955 19.779 84.449 1.00 57.88 184 GLU A CA 1
ATOM 1442 C C . GLU A 1 184 ? -33.485 20.698 83.302 1.00 57.88 184 GLU A C 1
ATOM 1444 O O . GLU A 1 184 ? -34.302 21.345 82.649 1.00 57.88 184 GLU A O 1
ATOM 1449 N N . ASN A 1 185 ? -32.175 20.779 83.058 1.00 61.00 185 ASN A N 1
ATOM 1450 C CA . ASN A 1 185 ? -31.564 21.558 81.982 1.00 61.00 185 ASN A CA 1
ATOM 1451 C C . ASN A 1 185 ? -31.430 20.782 80.650 1.00 61.00 185 ASN A C 1
ATOM 1453 O O . ASN A 1 185 ? -30.949 21.367 79.680 1.00 61.00 185 ASN A O 1
ATOM 1457 N N . GLY A 1 186 ? -31.861 19.514 80.594 1.00 60.88 186 GLY A N 1
ATOM 1458 C CA . GLY A 1 186 ? -31.785 18.653 79.409 1.00 60.88 186 GLY A CA 1
ATOM 1459 C C . GLY A 1 186 ? -30.459 17.904 79.240 1.00 60.88 186 GLY A C 1
ATOM 1460 O O . GLY A 1 186 ? -30.287 17.212 78.231 1.00 60.88 186 GLY A O 1
ATOM 1461 N N . ASP A 1 187 ? -29.539 18.027 80.202 1.00 73.81 187 ASP A N 1
ATOM 1462 C CA . ASP A 1 187 ? -28.337 17.202 80.252 1.00 73.81 187 ASP A CA 1
ATOM 1463 C C . ASP A 1 187 ? -28.712 15.778 80.669 1.00 73.81 187 ASP A C 1
ATOM 1465 O O . ASP A 1 187 ? -29.507 15.546 81.585 1.00 73.81 187 ASP A O 1
ATOM 1469 N N . ILE A 1 188 ? -28.123 14.812 79.979 1.00 72.75 188 ILE A N 1
ATOM 1470 C CA . ILE A 1 188 ? -28.339 13.395 80.213 1.00 72.75 188 ILE A CA 1
ATOM 1471 C C . ILE A 1 188 ? -27.050 12.770 80.718 1.00 72.75 188 ILE A C 1
ATOM 1473 O O . ILE A 1 188 ? -25.990 12.937 80.112 1.00 72.75 188 ILE A O 1
ATOM 1477 N N . LEU A 1 189 ? -27.183 11.971 81.773 1.00 75.62 189 LEU A N 1
ATOM 1478 C CA . LEU A 1 189 ? -26.178 11.020 82.222 1.00 75.62 189 LEU A CA 1
ATOM 1479 C C . LEU A 1 189 ? -26.800 9.626 82.222 1.00 75.62 189 LEU A C 1
ATOM 1481 O O . LEU A 1 189 ? -27.800 9.406 82.894 1.00 75.62 189 LEU A O 1
ATOM 1485 N N . PHE A 1 190 ? -26.215 8.661 81.527 1.00 74.00 190 PHE A N 1
ATOM 1486 C CA . PHE A 1 190 ? -26.609 7.261 81.701 1.00 74.00 190 PHE A CA 1
ATOM 1487 C C . PHE A 1 190 ? -25.418 6.336 81.611 1.00 74.00 190 PHE A C 1
ATOM 1489 O O . PHE A 1 190 ? -24.369 6.687 81.073 1.00 74.00 190 PHE A O 1
ATOM 1496 N N . SER A 1 191 ? -25.581 5.146 82.167 1.00 72.75 191 SER A N 1
ATOM 1497 C CA . SER A 1 191 ? -24.536 4.139 82.149 1.00 72.75 191 SER A CA 1
ATOM 1498 C C . SER A 1 191 ? -25.118 2.751 82.026 1.00 72.75 191 SER A C 1
ATOM 1500 O O . SER A 1 191 ? -26.210 2.484 82.529 1.00 72.75 191 SER A O 1
ATOM 1502 N N . PHE A 1 192 ? -24.350 1.861 81.417 1.00 70.88 192 PHE A N 1
ATOM 1503 C CA . PHE A 1 192 ? -24.652 0.440 81.391 1.00 70.88 192 PHE A CA 1
ATOM 1504 C C . PHE A 1 192 ? -23.368 -0.384 81.398 1.00 70.88 192 PHE A C 1
ATOM 1506 O O . PHE A 1 192 ? -22.282 0.132 81.119 1.00 70.88 192 PHE A O 1
ATOM 1513 N N . VAL A 1 193 ? -23.493 -1.659 81.762 1.00 69.62 193 VAL A N 1
ATOM 1514 C CA . VAL A 1 193 ? -22.362 -2.581 81.904 1.00 69.62 193 VAL A CA 1
ATOM 1515 C C . VAL A 1 193 ? -22.471 -3.662 80.846 1.00 69.62 193 VAL A C 1
ATOM 1517 O O . VAL A 1 193 ? -23.462 -4.380 80.798 1.00 69.62 193 VAL A O 1
ATOM 1520 N N . VAL A 1 194 ? -21.451 -3.791 80.005 1.00 66.62 194 VAL A N 1
ATOM 1521 C CA . VAL A 1 194 ? -21.348 -4.916 79.079 1.00 66.62 194 VAL A CA 1
ATOM 1522 C C . VAL A 1 194 ? -20.565 -6.020 79.769 1.00 66.62 194 VAL A C 1
ATOM 1524 O O . VAL A 1 194 ? -19.343 -5.932 79.912 1.00 66.62 194 VAL A O 1
ATOM 1527 N N . GLU A 1 195 ? -21.281 -7.050 80.207 1.00 65.00 195 GLU A N 1
ATOM 1528 C CA . GLU A 1 195 ? -20.679 -8.228 80.824 1.00 65.00 195 GLU A CA 1
ATOM 1529 C C . GLU A 1 195 ? -20.091 -9.143 79.747 1.00 65.00 195 GLU A C 1
ATOM 1531 O O . GLU A 1 195 ? -20.782 -9.589 78.827 1.00 65.00 195 GLU A O 1
ATOM 1536 N N . SER A 1 196 ? -18.802 -9.458 79.852 1.00 57.50 196 SER A N 1
ATOM 1537 C CA . SER A 1 196 ? -18.091 -10.173 78.785 1.00 57.50 196 SER A CA 1
ATOM 1538 C C . SER A 1 196 ? -18.423 -11.670 78.726 1.00 57.50 196 SER A C 1
ATOM 1540 O O . SER A 1 196 ? -18.063 -12.350 77.761 1.00 57.50 196 SER A O 1
ATOM 1542 N N . HIS A 1 197 ? -19.034 -12.199 79.796 1.00 52.56 197 HIS A N 1
ATOM 1543 C CA . HIS A 1 197 ? -19.399 -13.604 80.015 1.00 52.56 197 HIS A CA 1
ATOM 1544 C C . HIS A 1 197 ? -18.277 -14.634 79.750 1.00 52.56 197 HIS A C 1
ATOM 1546 O O . HIS A 1 197 ? -18.521 -15.843 79.702 1.00 52.56 197 HIS A O 1
ATOM 1552 N N . THR A 1 198 ? -17.021 -14.194 79.627 1.00 49.56 198 THR A N 1
ATOM 1553 C CA . THR A 1 198 ? -15.857 -15.042 79.351 1.00 49.56 198 THR A CA 1
ATOM 1554 C C . THR A 1 198 ? -14.773 -14.796 80.394 1.00 49.56 198 THR A C 1
ATOM 1556 O O . THR A 1 198 ? -14.493 -13.670 80.780 1.00 49.56 198 THR A O 1
ATOM 1559 N N . GLN A 1 199 ? -14.095 -15.857 80.843 1.00 50.97 199 GLN A N 1
ATOM 1560 C CA . GLN A 1 199 ? -13.086 -15.775 81.916 1.00 50.97 199 GLN A CA 1
ATOM 1561 C C . GLN A 1 199 ? -11.839 -14.926 81.578 1.00 50.97 199 GLN A C 1
ATOM 1563 O O . GLN A 1 199 ? -10.954 -14.791 82.421 1.00 50.97 199 GLN A O 1
ATOM 1568 N N . PHE A 1 200 ? -11.740 -14.402 80.353 1.00 51.69 200 PHE A N 1
ATOM 1569 C CA . PHE A 1 200 ? -10.550 -13.746 79.807 1.00 51.69 200 PHE A CA 1
ATOM 1570 C C . PHE A 1 200 ? -10.785 -12.303 79.340 1.00 51.69 200 PHE A C 1
ATOM 1572 O O . PHE A 1 200 ? -9.818 -11.650 78.953 1.00 51.69 200 PHE A O 1
ATOM 1579 N N . ILE A 1 201 ? -12.022 -11.801 79.381 1.00 56.12 201 ILE A N 1
ATOM 1580 C CA . ILE A 1 201 ? -12.362 -10.418 79.025 1.00 56.12 201 ILE A CA 1
ATOM 1581 C C . ILE A 1 201 ? -13.007 -9.778 80.269 1.00 56.12 201 ILE A C 1
ATOM 1583 O O . ILE A 1 201 ? -13.865 -10.412 80.878 1.00 56.12 201 ILE A O 1
ATOM 1587 N N . PRO A 1 202 ? -12.581 -8.592 80.729 1.00 62.66 202 PRO A N 1
ATOM 1588 C CA . PRO A 1 202 ? -13.238 -7.923 81.852 1.00 62.66 202 PRO A CA 1
ATOM 1589 C C . PRO A 1 202 ? -14.604 -7.360 81.435 1.00 62.66 202 PRO A C 1
ATOM 1591 O O . PRO A 1 202 ? -14.832 -7.094 80.255 1.00 62.66 202 PRO A O 1
ATOM 1594 N N . ASP A 1 203 ? -15.498 -7.175 82.405 1.00 70.88 203 ASP A N 1
ATOM 1595 C CA . ASP A 1 203 ? -16.735 -6.421 82.195 1.00 70.88 203 ASP A CA 1
ATOM 1596 C C . ASP A 1 203 ? -16.389 -4.945 81.975 1.00 70.88 203 ASP A C 1
ATOM 1598 O O . ASP A 1 203 ? -15.474 -4.411 82.606 1.00 70.88 203 ASP A O 1
ATOM 1602 N N . TYR A 1 204 ? -17.104 -4.285 81.067 1.00 74.88 204 TYR A N 1
ATOM 1603 C CA . TYR A 1 204 ? -16.853 -2.883 80.741 1.00 74.88 204 TYR A CA 1
ATOM 1604 C C . TYR A 1 204 ? -18.031 -2.015 81.157 1.00 74.88 204 TYR A C 1
ATOM 1606 O O . TYR A 1 204 ? -19.168 -2.242 80.744 1.00 74.88 204 TYR A O 1
ATOM 1614 N N . HIS A 1 205 ? -17.745 -0.985 81.946 1.00 78.75 205 HIS A N 1
ATOM 1615 C CA . HIS A 1 205 ? -18.719 0.028 82.329 1.00 78.75 205 HIS A CA 1
ATOM 1616 C C . HIS A 1 205 ? -18.649 1.186 81.334 1.00 78.75 205 HIS A C 1
ATOM 1618 O O . HIS A 1 205 ? -17.585 1.771 81.123 1.00 78.75 205 HIS A O 1
ATOM 1624 N N . PHE A 1 206 ? -19.782 1.533 80.737 1.00 78.62 206 PHE A N 1
ATOM 1625 C CA . PHE A 1 206 ? -19.892 2.668 79.834 1.00 78.62 206 PHE A CA 1
ATOM 1626 C C . PHE A 1 206 ? -20.655 3.794 80.513 1.00 78.62 206 PHE A C 1
ATOM 1628 O O . PHE A 1 206 ? -21.734 3.570 81.057 1.00 78.62 206 PHE A O 1
ATOM 1635 N N . TYR A 1 207 ? -20.107 5.003 80.447 1.00 82.19 207 TYR A N 1
ATOM 1636 C CA . TYR A 1 207 ? -20.731 6.216 80.960 1.00 82.19 207 TYR A CA 1
ATOM 1637 C C . TYR A 1 207 ? -20.937 7.204 79.825 1.00 82.19 207 TYR A C 1
ATOM 1639 O O . TYR A 1 207 ? -20.005 7.513 79.088 1.00 82.19 207 TYR A O 1
ATOM 1647 N N . PHE A 1 208 ? -22.153 7.717 79.703 1.00 83.31 208 PHE A N 1
ATOM 1648 C CA . PHE A 1 208 ? -22.576 8.603 78.632 1.00 83.31 208 PHE A CA 1
ATOM 1649 C C . PHE A 1 208 ? -23.024 9.926 79.224 1.00 83.31 208 PHE A C 1
ATOM 1651 O O . PHE A 1 208 ? -23.855 9.948 80.126 1.00 83.31 208 PHE A O 1
ATOM 1658 N N . THR A 1 209 ? -22.488 11.023 78.698 1.00 84.75 209 THR A N 1
ATOM 1659 C CA . THR A 1 209 ? -22.899 12.388 79.044 1.00 84.75 209 THR A CA 1
ATOM 1660 C C . THR A 1 209 ? -23.273 13.126 77.776 1.00 84.75 209 THR A C 1
ATOM 1662 O O . THR A 1 209 ? -22.504 13.117 76.820 1.00 84.75 209 THR A O 1
ATOM 1665 N N . GLY A 1 210 ? -24.435 13.762 77.723 1.00 84.19 210 GLY A N 1
ATOM 1666 C CA . GLY A 1 210 ? -24.883 14.415 76.498 1.00 84.19 210 GLY A CA 1
ATOM 1667 C C . GLY A 1 210 ? -26.076 15.323 76.701 1.00 84.19 210 GLY A C 1
ATOM 1668 O O . GLY A 1 210 ? -26.480 15.587 77.827 1.00 84.19 210 GLY A O 1
ATOM 1669 N N . SER A 1 211 ? -26.643 15.784 75.595 1.00 79.00 211 SER A N 1
ATOM 1670 C CA . SER A 1 211 ? -27.851 16.600 75.585 1.00 79.00 211 SER A CA 1
ATOM 1671 C C . SER A 1 211 ? -28.816 16.141 74.498 1.00 79.00 211 SER A C 1
ATOM 1673 O O . SER A 1 211 ? -28.419 15.558 73.481 1.00 79.00 211 SER A O 1
ATOM 1675 N N . VAL A 1 212 ? -30.101 16.403 74.727 1.00 76.06 212 VAL A N 1
ATOM 1676 C CA . VAL A 1 212 ? -31.182 16.121 73.775 1.00 76.06 212 VAL A CA 1
ATOM 1677 C C . VAL A 1 212 ? -31.421 17.341 72.900 1.00 76.06 212 VAL A C 1
ATOM 1679 O O . VAL A 1 212 ? -31.509 18.468 73.384 1.00 76.06 212 VAL A O 1
ATOM 1682 N N . THR A 1 213 ? -31.551 17.144 71.593 1.00 77.25 213 THR A N 1
ATOM 1683 C CA . THR A 1 213 ? -32.007 18.186 70.669 1.00 77.25 213 THR A CA 1
ATOM 1684 C C . THR A 1 213 ? -32.955 17.571 69.646 1.00 77.25 213 THR A C 1
ATOM 1686 O O . THR A 1 213 ? -32.530 16.902 68.705 1.00 77.25 213 THR A O 1
ATOM 1689 N N . GLY A 1 214 ? -34.259 17.804 69.823 1.00 74.81 214 GLY A N 1
ATOM 1690 C CA . GLY A 1 214 ? -35.294 17.164 69.010 1.00 74.81 214 GLY A CA 1
ATOM 1691 C C . GLY A 1 214 ? -35.234 15.639 69.137 1.00 74.81 214 GLY A C 1
ATOM 1692 O O . GLY A 1 214 ? -35.182 15.108 70.237 1.00 74.81 214 GLY A O 1
ATOM 1693 N N . ASN A 1 215 ? -35.170 14.946 68.002 1.00 74.38 215 ASN A N 1
ATOM 1694 C CA . ASN A 1 215 ? -35.184 13.481 67.896 1.00 74.38 215 ASN A CA 1
ATOM 1695 C C . ASN A 1 215 ? -33.781 12.846 67.994 1.00 74.38 215 ASN A C 1
ATOM 1697 O O . ASN A 1 215 ? -33.517 11.782 67.427 1.00 74.38 215 ASN A O 1
ATOM 1701 N N . THR A 1 216 ? -32.821 13.538 68.607 1.00 78.69 216 THR A N 1
ATOM 1702 C CA . THR A 1 216 ? -31.416 13.119 68.646 1.00 78.69 216 THR A CA 1
ATOM 1703 C C . THR A 1 216 ? -30.789 13.457 69.994 1.00 78.69 216 THR A C 1
ATOM 1705 O O . THR A 1 216 ? -30.901 14.586 70.468 1.00 78.69 216 THR A O 1
ATOM 1708 N N . ILE A 1 217 ? -30.090 12.489 70.581 1.00 80.50 217 ILE A N 1
ATOM 1709 C CA . ILE A 1 217 ? -29.201 12.674 71.727 1.00 80.50 217 ILE A CA 1
ATOM 1710 C C . ILE A 1 217 ? -27.776 12.665 71.191 1.00 80.50 217 ILE A C 1
ATOM 1712 O O . ILE A 1 217 ? -27.398 11.782 70.423 1.00 80.50 217 ILE A O 1
ATOM 1716 N N . THR A 1 218 ? -26.968 13.635 71.592 1.00 84.25 218 THR A N 1
ATOM 1717 C CA . THR A 1 218 ? -25.538 13.645 71.268 1.00 84.25 218 THR A CA 1
ATOM 1718 C C . THR A 1 218 ? -24.722 13.875 72.515 1.00 84.25 218 THR A C 1
ATOM 1720 O O . THR A 1 218 ? -25.111 14.669 73.370 1.00 84.25 218 THR A O 1
ATOM 1723 N N . GLY A 1 219 ? -23.571 13.224 72.605 1.00 87.62 219 GLY A N 1
ATOM 1724 C CA . GLY A 1 219 ? -22.736 13.356 73.781 1.00 87.62 219 GLY A CA 1
ATOM 1725 C C . GLY A 1 219 ? -21.398 12.651 73.674 1.00 87.62 219 GLY A C 1
ATOM 1726 O O . GLY A 1 219 ? -20.991 12.197 72.606 1.00 87.62 219 GLY A O 1
ATOM 1727 N N . ASN A 1 220 ? -20.721 12.562 74.808 1.00 86.69 220 ASN A N 1
ATOM 1728 C CA . ASN A 1 220 ? -19.478 11.837 74.989 1.00 86.69 220 ASN A CA 1
ATOM 1729 C C . ASN A 1 220 ? -19.753 10.524 75.716 1.00 86.69 220 ASN A C 1
ATOM 1731 O O . ASN A 1 220 ? -20.619 10.459 76.590 1.00 86.69 220 ASN A O 1
ATOM 1735 N N . CYS A 1 221 ? -18.993 9.493 75.377 1.00 84.44 221 CYS A N 1
ATOM 1736 C CA . CYS A 1 221 ? -18.998 8.218 76.070 1.00 84.44 221 CYS A CA 1
ATOM 1737 C C . CYS A 1 221 ? -17.594 7.883 76.576 1.00 84.44 221 CYS A C 1
ATOM 1739 O O . CYS A 1 221 ? -16.595 8.104 75.888 1.00 84.44 221 CYS A O 1
ATOM 1741 N N . GLU A 1 222 ? -17.518 7.316 77.769 1.00 85.19 222 GLU A N 1
ATOM 1742 C CA . GLU A 1 222 ? -16.275 6.914 78.416 1.00 85.19 222 GLU A CA 1
ATOM 1743 C C . GLU A 1 222 ? -16.373 5.454 78.861 1.00 85.19 222 GLU A C 1
ATOM 1745 O O . GLU A 1 222 ? -17.410 5.028 79.371 1.00 85.19 222 GLU A O 1
ATOM 1750 N N . MET A 1 223 ? -15.290 4.694 78.678 1.00 81.69 223 MET A N 1
ATOM 1751 C CA . MET A 1 223 ? -15.219 3.280 79.053 1.00 81.69 223 MET A CA 1
ATOM 1752 C C . MET A 1 223 ? -14.341 3.069 80.292 1.00 81.69 223 MET A C 1
ATOM 1754 O O . MET A 1 223 ? -13.255 3.640 80.430 1.00 81.69 223 MET A O 1
ATOM 1758 N N . TYR A 1 224 ? -14.815 2.217 81.190 1.00 83.12 224 TYR A N 1
ATOM 1759 C CA . TYR A 1 224 ? -14.225 1.931 82.490 1.00 83.12 224 TYR A CA 1
ATOM 1760 C C . TYR A 1 224 ? -14.062 0.412 82.672 1.00 83.12 224 TYR A C 1
ATOM 1762 O O . TYR A 1 224 ? -14.906 -0.364 82.228 1.00 83.12 224 TYR A O 1
ATOM 1770 N N . GLU A 1 225 ? -12.966 -0.008 83.310 1.00 76.25 225 GLU A N 1
ATOM 1771 C CA . GLU A 1 225 ? -12.650 -1.420 83.621 1.00 76.25 225 GLU A CA 1
ATOM 1772 C C . GLU A 1 225 ? -13.390 -1.923 84.876 1.00 76.25 225 GLU A C 1
ATOM 1774 O O . GLU A 1 225 ? -13.538 -3.123 85.079 1.00 76.25 225 GLU A O 1
ATOM 1779 N N . ASP A 1 226 ? -13.825 -0.997 85.734 1.00 76.56 226 ASP A N 1
ATOM 1780 C CA . ASP A 1 226 ? -14.669 -1.215 86.912 1.00 76.56 226 ASP A CA 1
ATOM 1781 C C . ASP A 1 226 ? -15.384 0.109 87.270 1.00 76.56 226 ASP A C 1
ATOM 1783 O O . ASP A 1 226 ? -15.123 1.140 86.653 1.00 76.56 226 ASP A O 1
ATOM 1787 N N . GLU A 1 227 ? -16.239 0.132 88.298 1.00 69.75 227 GLU A N 1
ATOM 1788 C CA . GLU A 1 227 ? -16.987 1.335 88.728 1.00 69.75 227 GLU A CA 1
ATOM 1789 C C . GLU A 1 2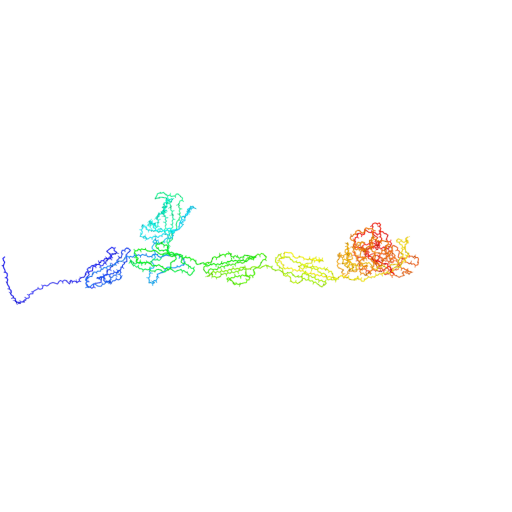27 ? -16.132 2.590 89.050 1.00 69.75 227 GLU A C 1
ATOM 1791 O O . GLU A 1 227 ? -16.682 3.665 89.302 1.00 69.75 227 GLU A O 1
ATOM 1796 N N . LYS A 1 228 ? -14.798 2.489 89.137 1.00 72.50 228 LYS A N 1
ATOM 1797 C CA . LYS A 1 228 ? -13.894 3.578 89.560 1.00 72.50 228 LYS A CA 1
ATOM 1798 C C . LYS A 1 228 ? -12.671 3.767 88.661 1.00 72.50 228 LYS A C 1
ATOM 1800 O O . LYS A 1 228 ? -12.035 4.822 88.734 1.00 72.50 228 LYS A O 1
ATOM 1805 N N . SER A 1 229 ? -12.337 2.789 87.829 1.00 80.94 229 SER A N 1
ATOM 1806 C CA . SER A 1 229 ? -11.115 2.744 87.028 1.00 80.94 229 SER A CA 1
ATOM 1807 C C . SER A 1 229 ? -11.409 3.106 85.574 1.00 80.94 229 SER A C 1
ATOM 1809 O O . SER A 1 229 ? -11.682 2.244 84.738 1.00 80.94 229 SER A O 1
ATOM 1811 N N . LYS A 1 230 ? -11.339 4.409 85.266 1.00 80.69 230 LYS A N 1
ATOM 1812 C CA . LYS A 1 230 ? -11.425 4.916 83.888 1.00 80.69 230 LYS A CA 1
ATOM 1813 C C . LYS A 1 230 ? -10.286 4.339 83.059 1.00 80.69 230 LYS A C 1
ATOM 1815 O O . LYS A 1 230 ? -9.128 4.442 83.472 1.00 80.69 230 LYS A O 1
ATOM 1820 N N . ILE A 1 231 ? -10.593 3.788 81.887 1.00 77.44 231 ILE A N 1
ATOM 1821 C CA . ILE A 1 231 ? -9.561 3.281 80.983 1.00 77.44 231 ILE A CA 1
ATOM 1822 C C . ILE A 1 231 ? -8.989 4.478 80.209 1.00 77.44 231 ILE A C 1
ATOM 1824 O O . ILE A 1 231 ? -9.738 5.150 79.492 1.00 77.44 231 ILE A O 1
ATOM 1828 N N . PRO A 1 232 ? -7.685 4.791 80.344 1.00 74.12 232 PRO A N 1
ATOM 1829 C CA . PRO A 1 232 ? -7.085 5.921 79.644 1.00 74.12 232 PRO A CA 1
ATOM 1830 C C . PRO A 1 232 ? -7.252 5.797 78.129 1.00 74.12 232 PRO A C 1
ATOM 1832 O O . PRO A 1 232 ? -7.159 4.703 77.573 1.00 74.12 232 PRO A O 1
ATOM 1835 N N . ASP A 1 233 ? -7.492 6.933 77.476 1.00 70.25 233 ASP A N 1
ATOM 1836 C CA . ASP A 1 233 ? -7.665 7.045 76.026 1.00 70.25 233 ASP A CA 1
ATOM 1837 C C . ASP A 1 233 ? -8.855 6.246 75.456 1.00 70.25 233 ASP A C 1
ATOM 1839 O O . ASP A 1 233 ? -8.940 6.095 74.243 1.00 70.25 233 ASP A O 1
ATOM 1843 N N . LYS A 1 234 ? -9.796 5.752 76.280 1.00 74.62 234 LYS A N 1
ATOM 1844 C CA . LYS A 1 234 ? -11.019 5.055 75.835 1.00 74.62 234 LYS A CA 1
ATOM 1845 C C . LYS A 1 234 ? -12.270 5.940 75.888 1.00 74.62 234 LYS A C 1
ATOM 1847 O O . LYS A 1 234 ? -13.249 5.627 76.563 1.00 74.62 234 LYS A O 1
ATOM 1852 N N . GLU A 1 235 ? -12.210 7.054 75.162 1.00 80.62 235 GLU A N 1
ATOM 1853 C CA . G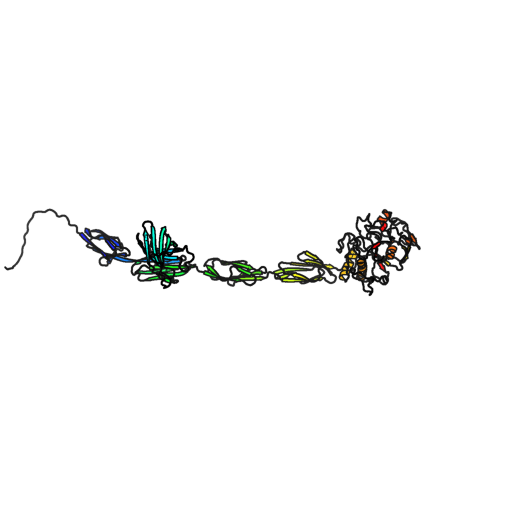LU A 1 235 ? -13.286 8.042 75.037 1.00 80.62 235 GLU A CA 1
ATOM 1854 C C . GLU A 1 235 ? -13.816 8.091 73.594 1.00 80.62 235 GLU A C 1
ATOM 1856 O O . GLU A 1 235 ? -13.074 7.925 72.616 1.00 80.62 235 GLU A O 1
ATOM 1861 N N . GLY A 1 236 ? -15.116 8.315 73.458 1.00 79.19 236 GLY A N 1
ATOM 1862 C CA . GLY A 1 236 ? -15.800 8.448 72.181 1.00 79.19 236 GLY A CA 1
ATOM 1863 C C . GLY A 1 236 ? -16.871 9.525 72.237 1.00 79.19 236 GLY A C 1
ATOM 1864 O O . GLY A 1 236 ? -17.188 10.074 73.291 1.00 79.19 236 GLY A O 1
ATOM 1865 N N . THR A 1 237 ? -17.437 9.818 71.078 1.00 84.69 237 THR A N 1
ATOM 1866 C CA . THR A 1 237 ? -18.687 10.572 70.977 1.00 84.69 237 THR A CA 1
ATOM 1867 C C . THR A 1 237 ? -19.787 9.609 70.580 1.00 84.69 237 THR A C 1
ATOM 1869 O O . THR A 1 237 ? -19.530 8.631 69.881 1.00 84.69 237 THR A O 1
ATOM 1872 N N . PHE A 1 238 ? -21.012 9.864 71.009 1.00 83.19 238 PHE A N 1
ATOM 1873 C CA . PHE A 1 238 ? -22.159 9.094 70.566 1.00 83.19 238 PHE A CA 1
ATOM 1874 C C . PHE A 1 238 ? -23.224 10.012 69.995 1.00 83.19 238 PHE A C 1
ATOM 1876 O O . PHE A 1 238 ? -23.375 11.173 70.390 1.00 83.19 238 PHE A O 1
ATOM 1883 N N . GLN A 1 239 ? -23.975 9.453 69.061 1.00 83.12 239 GLN A N 1
ATOM 1884 C CA . GLN A 1 239 ? -25.218 10.011 68.584 1.00 83.12 239 GLN A CA 1
ATOM 1885 C C . GLN A 1 239 ? -26.272 8.920 68.691 1.00 83.12 239 GLN A C 1
ATOM 1887 O O . GLN A 1 239 ? -26.123 7.861 68.091 1.00 83.12 239 GLN A O 1
ATOM 1892 N N . ALA A 1 240 ? -27.328 9.187 69.445 1.00 77.00 240 ALA A N 1
ATOM 1893 C CA . ALA A 1 240 ? -28.525 8.373 69.461 1.00 77.00 240 ALA A CA 1
ATOM 1894 C C . ALA A 1 240 ? -29.610 9.090 68.666 1.00 77.00 240 ALA A C 1
ATOM 1896 O O . ALA A 1 240 ? -29.873 10.266 68.917 1.00 77.00 240 ALA A O 1
ATOM 1897 N N . LYS A 1 241 ? -30.258 8.411 67.725 1.00 77.81 241 LYS A N 1
ATOM 1898 C CA . LYS A 1 241 ? -31.425 8.955 67.024 1.00 77.81 241 LYS A CA 1
ATOM 1899 C C . LYS A 1 241 ? -32.649 8.129 67.385 1.00 77.81 241 LYS A C 1
ATOM 1901 O O . LYS A 1 241 ? -32.565 6.906 67.365 1.00 77.81 241 LYS A O 1
ATOM 1906 N N . ILE A 1 242 ? -33.762 8.783 67.712 1.00 75.31 242 ILE A N 1
ATOM 1907 C CA . ILE A 1 242 ? -34.998 8.052 67.987 1.00 75.31 242 ILE A CA 1
ATOM 1908 C C . ILE A 1 242 ? -35.490 7.422 66.681 1.00 75.31 242 ILE A C 1
ATOM 1910 O O . ILE A 1 242 ? -35.536 8.081 65.633 1.00 75.31 242 ILE A O 1
ATOM 1914 N N . ARG A 1 243 ? -35.806 6.134 66.743 1.00 74.50 243 ARG A N 1
ATOM 1915 C CA . ARG A 1 243 ? -36.408 5.375 65.658 1.00 74.50 243 ARG A CA 1
ATOM 1916 C C . ARG A 1 243 ? -37.881 5.754 65.580 1.00 74.50 243 ARG A C 1
ATOM 1918 O O . ARG A 1 243 ? -38.559 5.820 66.605 1.00 74.50 243 ARG A O 1
ATOM 1925 N N . GLU A 1 244 ? -38.375 6.027 64.374 1.00 71.19 244 GLU A N 1
ATOM 1926 C CA . GLU A 1 244 ? -39.816 6.199 64.189 1.00 71.19 244 GLU A CA 1
ATOM 1927 C C . GLU A 1 244 ? -40.508 4.885 64.556 1.00 71.19 244 GLU A C 1
ATOM 1929 O O . GLU A 1 244 ? -40.146 3.816 64.060 1.00 71.19 244 GLU A O 1
ATOM 1934 N N . ALA A 1 245 ? -41.451 4.976 65.488 1.00 73.06 245 ALA A N 1
ATOM 1935 C CA . ALA A 1 245 ? -42.139 3.834 66.053 1.00 73.06 245 ALA A CA 1
ATOM 1936 C C . ALA A 1 245 ? -43.643 4.079 66.045 1.00 73.06 245 ALA A C 1
ATOM 1938 O O . ALA A 1 245 ? -44.103 5.185 66.340 1.00 73.06 245 ALA A O 1
ATOM 1939 N N . GLN A 1 246 ? -44.396 3.030 65.741 1.00 76.94 246 GLN A N 1
ATOM 1940 C CA . GLN A 1 246 ? -45.835 2.980 65.958 1.00 76.94 246 GLN A CA 1
ATOM 1941 C C . GLN A 1 246 ? -46.091 2.243 67.274 1.00 76.94 246 GLN A C 1
ATOM 1943 O O . GLN A 1 246 ? -45.445 1.235 67.557 1.00 76.94 246 GLN A O 1
ATOM 1948 N N . ILE A 1 247 ? -46.997 2.767 68.097 1.00 75.00 247 ILE A N 1
ATOM 1949 C CA . ILE A 1 247 ? -47.367 2.162 69.379 1.00 75.00 247 ILE A CA 1
ATOM 1950 C C . ILE A 1 247 ? -48.804 1.685 69.286 1.00 75.00 247 ILE A C 1
ATOM 1952 O O . ILE A 1 247 ? -49.689 2.475 68.965 1.00 75.00 247 ILE A O 1
ATOM 1956 N N . GLU A 1 248 ? -49.021 0.430 69.659 1.00 79.94 248 GLU A N 1
ATOM 1957 C CA . GLU A 1 248 ? -50.353 -0.132 69.845 1.00 79.94 248 GLU A CA 1
ATOM 1958 C C . GLU A 1 248 ? -50.623 -0.366 71.333 1.00 79.94 248 GLU A C 1
ATOM 1960 O O . GLU A 1 248 ? -49.956 -1.178 71.979 1.00 79.94 248 GLU A O 1
ATOM 1965 N N . GLU A 1 249 ? -51.599 0.358 71.886 1.00 78.56 249 GLU A N 1
ATOM 1966 C CA . GLU A 1 249 ? -52.102 0.128 73.243 1.00 78.56 249 GLU A CA 1
ATOM 1967 C C . GLU A 1 249 ? -53.038 -1.086 73.254 1.00 78.56 249 GLU A C 1
ATOM 1969 O O . GLU A 1 249 ? -54.024 -1.150 72.520 1.00 78.56 249 GLU A O 1
ATOM 1974 N N . VAL A 1 250 ? -52.744 -2.051 74.121 1.00 79.75 250 VAL A N 1
ATOM 1975 C CA . VAL A 1 250 ? -53.432 -3.346 74.203 1.00 79.75 250 VAL A CA 1
ATOM 1976 C C . VAL A 1 250 ? -53.788 -3.666 75.653 1.00 79.75 250 VAL A C 1
ATOM 1978 O O . VAL A 1 250 ? -53.073 -3.310 76.592 1.00 79.75 250 VAL A O 1
ATOM 1981 N N . ARG A 1 251 ? -54.915 -4.341 75.879 1.00 81.38 251 ARG A N 1
ATOM 1982 C CA . ARG A 1 251 ? -55.373 -4.708 77.225 1.00 81.38 251 ARG A CA 1
ATOM 1983 C C . ARG A 1 251 ? -54.798 -6.053 77.645 1.00 81.38 251 ARG A C 1
ATOM 1985 O O . ARG A 1 251 ? -54.490 -6.920 76.829 1.00 81.38 251 ARG A O 1
ATOM 1992 N N . TYR A 1 252 ? -54.698 -6.252 78.957 1.00 80.81 252 TYR A N 1
ATOM 1993 C CA . TYR A 1 252 ? -54.361 -7.556 79.523 1.00 80.81 252 TYR A CA 1
ATOM 1994 C C . TYR A 1 252 ? -55.263 -8.668 78.959 1.00 80.81 252 TYR A C 1
ATOM 1996 O O . TYR A 1 252 ? -56.485 -8.619 79.100 1.00 80.81 252 TYR A O 1
ATOM 2004 N N . GLY A 1 253 ? -54.642 -9.698 78.387 1.00 77.75 253 GLY A N 1
ATOM 2005 C CA . GLY A 1 253 ? -55.298 -10.864 77.800 1.00 77.75 253 GLY A CA 1
ATOM 2006 C C . GLY A 1 253 ? -55.639 -10.735 76.313 1.00 77.75 253 GLY A C 1
ATOM 2007 O O . GLY A 1 253 ? -56.075 -11.729 75.728 1.00 77.75 253 GLY A O 1
ATOM 2008 N N . ASP A 1 254 ? -55.417 -9.573 75.690 1.00 84.69 254 ASP A N 1
ATOM 2009 C CA . ASP A 1 254 ? -55.686 -9.375 74.264 1.00 84.69 254 ASP A CA 1
ATOM 2010 C C . ASP A 1 254 ? -54.826 -10.298 73.387 1.00 84.69 254 ASP A C 1
ATOM 2012 O O . ASP A 1 254 ? -53.777 -10.810 73.793 1.00 84.69 254 ASP A O 1
ATOM 2016 N N . THR A 1 255 ? -55.309 -10.548 72.171 1.00 86.75 255 THR A N 1
ATOM 2017 C CA . THR A 1 255 ? -54.585 -11.271 71.121 1.00 86.75 255 THR A CA 1
ATOM 2018 C C . THR A 1 255 ? -54.654 -10.451 69.842 1.00 86.75 255 THR A C 1
ATOM 2020 O O . THR A 1 255 ? -55.753 -10.114 69.406 1.00 86.75 255 THR A O 1
ATOM 2023 N N . ILE A 1 256 ? -53.501 -10.127 69.260 1.00 87.62 256 ILE A N 1
ATOM 2024 C CA . ILE A 1 256 ? -53.392 -9.204 68.125 1.00 87.62 256 ILE A CA 1
ATOM 2025 C C . ILE A 1 256 ? -52.368 -9.712 67.107 1.00 87.62 256 ILE A C 1
ATOM 2027 O O . ILE A 1 256 ? -51.341 -10.277 67.491 1.00 87.62 256 ILE A O 1
ATOM 2031 N N . THR A 1 257 ? -52.651 -9.517 65.818 1.00 90.62 257 THR A N 1
ATOM 2032 C CA . THR A 1 257 ? -51.792 -9.939 64.701 1.00 90.62 257 THR A CA 1
ATOM 2033 C C . THR A 1 257 ? -51.315 -8.734 63.898 1.00 90.62 257 THR A C 1
ATOM 2035 O O . THR A 1 257 ? -52.112 -7.865 63.538 1.00 90.62 257 THR A O 1
ATOM 2038 N N . PHE A 1 258 ? -50.028 -8.742 63.562 1.00 92.00 258 PHE A N 1
ATOM 2039 C CA . PHE A 1 258 ? -49.379 -7.803 62.656 1.00 92.00 258 PHE A CA 1
ATOM 2040 C C . PHE A 1 258 ? -48.956 -8.503 61.366 1.00 92.00 258 PHE A C 1
ATOM 2042 O O . PHE A 1 258 ? -48.469 -9.633 61.410 1.00 92.00 258 PHE A O 1
ATOM 2049 N N . ILE A 1 259 ? -49.104 -7.819 60.234 1.00 92.31 259 ILE A N 1
ATOM 2050 C CA . ILE A 1 259 ? -48.618 -8.218 58.911 1.00 92.31 259 ILE A CA 1
ATOM 2051 C C . ILE A 1 259 ? -47.392 -7.361 58.581 1.00 92.31 259 ILE A C 1
ATOM 2053 O O . ILE A 1 259 ? -47.430 -6.140 58.729 1.00 92.31 259 ILE A O 1
ATOM 2057 N N . ILE A 1 260 ? -46.312 -8.003 58.140 1.00 94.75 260 ILE A N 1
ATOM 2058 C CA . ILE A 1 260 ? -45.092 -7.364 57.649 1.00 94.75 260 ILE A CA 1
ATOM 2059 C C . ILE A 1 260 ? -45.111 -7.441 56.120 1.00 94.75 260 ILE A C 1
ATOM 2061 O O . ILE A 1 260 ? -45.071 -8.528 55.544 1.00 94.75 260 ILE A O 1
ATOM 2065 N N . GLU A 1 261 ? -45.183 -6.286 55.463 1.00 92.50 261 GLU A N 1
ATOM 2066 C CA . GLU A 1 261 ? -45.283 -6.177 54.005 1.00 92.50 261 GLU A CA 1
ATOM 2067 C C . GLU A 1 261 ? -44.038 -5.470 53.446 1.00 92.50 261 GLU A C 1
ATOM 2069 O O . GLU A 1 261 ? -43.897 -4.263 53.669 1.00 92.50 261 GLU A O 1
ATOM 2074 N N . PRO A 1 262 ? -43.134 -6.175 52.734 1.00 93.31 262 PRO A N 1
ATOM 2075 C CA . PRO A 1 262 ? -42.029 -5.531 52.030 1.00 93.31 262 PRO A CA 1
ATOM 2076 C C . PRO A 1 262 ? -42.539 -4.731 50.822 1.00 93.31 262 PRO A C 1
ATOM 2078 O O . PRO A 1 262 ? -43.558 -5.078 50.216 1.00 93.31 262 PRO A O 1
ATOM 2081 N N . ASP A 1 263 ? -41.803 -3.687 50.442 1.00 91.31 263 ASP A N 1
ATOM 2082 C CA . ASP A 1 263 ? -41.986 -3.008 49.159 1.00 91.31 263 ASP A CA 1
ATOM 2083 C C . ASP A 1 263 ? -41.675 -3.977 47.996 1.00 91.31 263 ASP A C 1
ATOM 2085 O O . ASP A 1 263 ? -41.016 -5.003 48.169 1.00 91.31 263 ASP A O 1
ATOM 2089 N N . ASN A 1 264 ? -42.160 -3.689 46.781 1.00 85.19 264 ASN A N 1
ATOM 2090 C CA . ASN A 1 264 ? -42.049 -4.625 45.646 1.00 85.19 264 ASN A CA 1
ATOM 2091 C C . ASN A 1 264 ? -40.598 -5.029 45.318 1.00 85.19 264 ASN A C 1
ATOM 2093 O O . ASN A 1 264 ? -40.353 -6.180 44.951 1.00 85.19 264 ASN A O 1
ATOM 2097 N N . ASP A 1 265 ? -39.666 -4.091 45.460 1.00 84.00 265 ASP A N 1
ATOM 2098 C CA . ASP A 1 265 ? -38.228 -4.205 45.204 1.00 84.00 265 ASP A CA 1
ATOM 2099 C C . ASP A 1 265 ? -37.437 -4.720 46.419 1.00 84.00 265 ASP A C 1
ATOM 2101 O O . ASP A 1 265 ? -36.212 -4.805 46.364 1.00 84.00 265 ASP A O 1
ATOM 2105 N N . HIS A 1 266 ? -38.118 -5.095 47.504 1.00 91.06 266 HIS A N 1
ATOM 2106 C CA . HIS A 1 266 ? -37.506 -5.601 48.726 1.00 91.06 266 HIS A CA 1
ATOM 2107 C C . HIS A 1 266 ? -38.037 -6.990 49.102 1.00 91.06 266 HIS A C 1
ATOM 2109 O O . HIS A 1 266 ? -39.129 -7.410 48.709 1.00 91.06 266 HIS A O 1
ATOM 2115 N N . ASP A 1 267 ? -37.240 -7.708 49.883 1.00 91.06 267 ASP A N 1
ATOM 2116 C CA . ASP A 1 267 ? -37.641 -8.889 50.639 1.00 91.06 267 ASP A CA 1
ATOM 2117 C C . ASP A 1 267 ? -37.514 -8.600 52.139 1.00 91.06 267 ASP A C 1
ATOM 2119 O O . ASP A 1 267 ? -36.710 -7.767 52.567 1.00 91.06 267 ASP A O 1
ATOM 2123 N N . ILE A 1 268 ? -38.293 -9.317 52.952 1.00 93.31 268 ILE A N 1
ATOM 2124 C CA . ILE A 1 268 ? -38.093 -9.338 54.406 1.00 93.31 268 ILE A CA 1
ATOM 2125 C C . ILE A 1 268 ? -36.747 -10.017 54.662 1.00 93.31 268 ILE A C 1
ATOM 2127 O O . ILE A 1 268 ? -36.539 -11.154 54.232 1.00 93.31 268 ILE A O 1
ATOM 2131 N N . ASP A 1 269 ? -35.835 -9.321 55.330 1.00 91.56 269 ASP A N 1
ATOM 2132 C CA . ASP A 1 269 ? -34.544 -9.874 55.726 1.00 91.56 269 ASP A CA 1
ATOM 2133 C C . ASP A 1 269 ? -34.662 -10.590 57.074 1.00 91.56 269 ASP A C 1
ATOM 2135 O O . ASP A 1 269 ? -34.357 -11.781 57.172 1.00 91.56 269 ASP A O 1
ATOM 2139 N N . ASP A 1 270 ? -35.205 -9.897 58.079 1.00 89.38 270 ASP A N 1
ATOM 2140 C CA . ASP A 1 270 ? -35.415 -10.421 59.430 1.00 89.38 270 ASP A CA 1
ATOM 2141 C C . ASP A 1 270 ? -36.610 -9.746 60.121 1.00 89.38 270 ASP A C 1
ATOM 2143 O O . ASP A 1 270 ? -36.977 -8.612 59.810 1.00 89.38 270 ASP A O 1
ATOM 2147 N N . VAL A 1 271 ? -37.216 -10.433 61.087 1.00 90.56 271 VAL A N 1
ATOM 2148 C CA . VAL A 1 271 ? -38.200 -9.861 62.010 1.00 90.56 271 VAL A CA 1
ATOM 2149 C C . VAL A 1 271 ? -37.802 -10.228 63.430 1.00 90.56 271 VAL A C 1
ATOM 2151 O O . VAL A 1 271 ? -37.631 -11.403 63.744 1.00 90.56 271 VAL A O 1
ATOM 2154 N N . LYS A 1 272 ? -37.690 -9.233 64.310 1.00 86.12 272 LYS A N 1
ATOM 2155 C CA . LYS A 1 272 ? -37.322 -9.420 65.717 1.00 86.12 272 LYS A CA 1
ATOM 2156 C C . LYS A 1 272 ? -38.528 -9.203 66.620 1.00 86.12 272 LYS A C 1
ATOM 2158 O O . LYS A 1 272 ? -39.139 -8.137 66.570 1.00 86.12 272 LYS A O 1
ATOM 2163 N N . ILE A 1 273 ? -38.842 -10.184 67.463 1.00 87.94 273 ILE A N 1
ATOM 2164 C CA . ILE A 1 273 ? -39.932 -10.144 68.446 1.00 87.94 273 ILE A CA 1
ATOM 2165 C C . ILE A 1 273 ? -39.347 -10.148 69.844 1.00 87.94 273 ILE A C 1
ATOM 2167 O O . ILE A 1 273 ? -38.598 -11.056 70.192 1.00 87.94 273 ILE A O 1
ATOM 2171 N N . ASP A 1 274 ? -39.677 -9.139 70.649 1.00 81.25 274 ASP A N 1
ATOM 2172 C CA . ASP A 1 274 ? -39.053 -8.922 71.957 1.00 81.25 274 ASP A CA 1
ATOM 2173 C C . ASP A 1 274 ? -37.522 -9.078 71.866 1.00 81.25 274 ASP A C 1
ATOM 2175 O O . ASP A 1 274 ? -36.901 -9.716 72.717 1.00 81.25 274 ASP A O 1
ATOM 2179 N N . TRP A 1 275 ? -36.940 -8.506 70.800 1.00 72.88 275 TRP A N 1
ATOM 2180 C CA . TRP A 1 275 ? -35.500 -8.506 70.493 1.00 72.88 275 TRP A CA 1
ATOM 2181 C C . TRP A 1 275 ? -34.918 -9.849 70.028 1.00 72.88 275 TRP A C 1
ATOM 2183 O O . TRP A 1 275 ? -33.719 -9.970 69.809 1.00 72.88 275 TRP A O 1
ATOM 2193 N N . ILE A 1 276 ? -35.748 -10.868 69.824 1.00 75.38 276 ILE A N 1
ATOM 2194 C CA . ILE A 1 276 ? -35.313 -12.173 69.325 1.00 75.38 276 ILE A CA 1
ATOM 2195 C C . ILE A 1 276 ? -35.609 -12.257 67.830 1.00 75.38 276 ILE A C 1
ATOM 2197 O O . ILE A 1 276 ? -36.757 -12.111 67.422 1.00 75.38 276 ILE A O 1
ATOM 2201 N N . SER A 1 277 ? -34.574 -12.498 67.020 1.00 83.44 277 SER A N 1
ATOM 2202 C CA . SER A 1 277 ? -34.719 -12.763 65.583 1.00 83.44 277 SER A CA 1
ATOM 2203 C C . SER A 1 277 ? -35.533 -14.037 65.348 1.00 83.44 277 SER A C 1
ATOM 2205 O O . SER A 1 277 ? -35.185 -15.117 65.832 1.00 83.44 277 SER A O 1
ATOM 2207 N N . GLU A 1 278 ? -36.606 -13.894 64.579 1.00 88.88 278 GLU A N 1
ATOM 2208 C CA . GLU A 1 278 ? -37.464 -14.977 64.094 1.00 88.88 278 GLU A CA 1
ATOM 2209 C C . GLU A 1 278 ? -37.170 -15.313 62.618 1.00 88.88 278 GLU A C 1
ATOM 2211 O O . GLU A 1 278 ? -37.799 -16.200 62.033 1.00 88.88 278 GLU A O 1
ATOM 2216 N N . GLY A 1 279 ? -36.197 -14.632 62.005 1.00 86.69 279 GLY A N 1
ATOM 2217 C CA . GLY A 1 279 ? -35.935 -14.705 60.576 1.00 86.69 279 GLY A CA 1
ATOM 2218 C C . GLY A 1 279 ? -37.006 -13.979 59.752 1.00 86.69 279 GLY A C 1
ATOM 2219 O O . GLY A 1 279 ? -37.835 -13.237 60.287 1.00 86.69 279 GLY A O 1
ATOM 2220 N N . PRO A 1 280 ? -37.022 -14.185 58.425 1.00 92.19 280 PRO A N 1
ATOM 2221 C CA . PRO A 1 280 ? -37.981 -13.531 57.546 1.00 92.19 280 PRO A CA 1
ATOM 2222 C C . PRO A 1 280 ? -39.400 -14.052 57.806 1.00 92.19 280 PRO A C 1
ATOM 2224 O O . PRO A 1 280 ? -39.749 -15.181 57.447 1.00 92.19 280 PRO A O 1
ATOM 2227 N N . LEU A 1 281 ? -40.228 -13.210 58.425 1.00 93.94 281 LEU A N 1
ATOM 2228 C CA . LEU A 1 281 ? -41.585 -13.538 58.849 1.00 93.94 281 LEU A CA 1
ATOM 2229 C C . LEU A 1 281 ? -42.586 -12.536 58.260 1.00 93.94 281 LEU A C 1
ATOM 2231 O O . LEU A 1 281 ? -42.457 -11.338 58.461 1.00 93.94 281 LEU A O 1
ATOM 2235 N N . ALA A 1 282 ? -43.619 -13.019 57.568 1.00 93.88 282 ALA A N 1
ATOM 2236 C CA . ALA A 1 282 ? -44.633 -12.151 56.953 1.00 93.88 282 ALA A CA 1
ATOM 2237 C C . ALA A 1 282 ? -45.727 -11.674 57.930 1.00 93.88 282 ALA A C 1
ATOM 2239 O O . ALA A 1 282 ? -46.491 -10.768 57.610 1.00 93.88 282 ALA A O 1
ATOM 2240 N N . SER A 1 283 ? -45.852 -12.292 59.107 1.00 94.12 283 SER A N 1
ATOM 2241 C CA . SER A 1 283 ? -46.857 -11.920 60.110 1.00 94.12 283 SER A CA 1
ATOM 2242 C C . SER A 1 283 ? -46.504 -12.449 61.496 1.00 94.12 283 SER A C 1
ATOM 2244 O O . SER A 1 283 ? -46.034 -13.583 61.601 1.00 94.12 283 SER A O 1
ATOM 2246 N N . HIS A 1 284 ? -46.834 -11.712 62.555 1.00 95.00 284 HIS A N 1
ATOM 2247 C CA . HIS A 1 284 ? -46.669 -12.166 63.937 1.00 95.00 284 HIS A CA 1
ATOM 2248 C C . HIS A 1 284 ? -47.926 -11.927 64.783 1.00 95.00 284 HIS A C 1
ATOM 2250 O O . HIS A 1 284 ? -48.534 -10.862 64.698 1.00 95.00 284 HIS A O 1
ATOM 2256 N N . THR A 1 285 ? -48.287 -12.893 65.637 1.00 93.81 285 THR A N 1
ATOM 2257 C CA . THR A 1 285 ? -49.434 -12.797 66.557 1.00 93.81 285 THR A CA 1
ATOM 2258 C C . THR A 1 285 ? -48.979 -12.839 68.014 1.00 93.81 285 THR A C 1
ATOM 2260 O O . THR A 1 285 ? -48.522 -13.878 68.500 1.00 93.81 285 THR A O 1
ATOM 2263 N N . PHE A 1 286 ? -49.217 -11.751 68.748 1.00 92.00 286 PHE A N 1
ATOM 2264 C CA . PHE A 1 286 ? -49.080 -11.732 70.202 1.00 92.00 286 PHE A CA 1
ATOM 2265 C C . PHE A 1 286 ? -50.348 -12.300 70.835 1.00 92.00 286 PHE A C 1
ATOM 2267 O O . PHE A 1 286 ? -51.443 -11.794 70.603 1.00 92.00 286 PHE A O 1
ATOM 2274 N N . ASN A 1 287 ? -50.211 -13.361 71.632 1.00 88.06 287 ASN A N 1
ATOM 2275 C CA . ASN A 1 287 ? -51.331 -14.044 72.281 1.00 88.06 287 ASN A CA 1
ATOM 2276 C C . ASN A 1 287 ? -51.339 -13.767 73.787 1.00 88.06 287 ASN A C 1
ATOM 2278 O O . ASN A 1 287 ? -50.302 -13.894 74.435 1.00 88.06 287 ASN A O 1
ATOM 2282 N N . ASN A 1 288 ? -52.523 -13.512 74.353 1.00 84.62 288 ASN A N 1
ATOM 2283 C CA . ASN A 1 288 ? -52.737 -13.338 75.796 1.00 84.62 288 ASN A CA 1
ATOM 2284 C C . ASN A 1 288 ? -51.743 -12.345 76.432 1.00 84.62 288 ASN A C 1
ATOM 2286 O O . ASN A 1 288 ? -50.973 -12.691 77.335 1.00 84.62 288 ASN A O 1
ATOM 2290 N N . ILE A 1 289 ? -51.755 -11.116 75.924 1.00 86.44 289 ILE A N 1
ATOM 2291 C CA . ILE A 1 289 ? -50.773 -10.086 76.263 1.00 86.44 289 ILE A CA 1
ATOM 2292 C C . ILE A 1 289 ? -50.814 -9.769 77.760 1.00 86.44 289 ILE A C 1
ATOM 2294 O O . ILE A 1 289 ? -51.867 -9.502 78.334 1.00 86.44 289 ILE A O 1
ATOM 2298 N N . ASN A 1 290 ? -49.657 -9.816 78.416 1.00 83.25 290 ASN A N 1
ATOM 2299 C CA . ASN A 1 290 ? -49.532 -9.590 79.860 1.00 83.25 290 ASN A CA 1
ATOM 2300 C C . ASN A 1 290 ? -48.309 -8.743 80.251 1.00 83.25 290 ASN A C 1
ATOM 2302 O O . ASN A 1 290 ? -48.018 -8.596 81.441 1.00 83.25 290 ASN A O 1
ATOM 2306 N N . LYS A 1 291 ? -47.604 -8.212 79.250 1.00 82.31 291 LYS A N 1
ATOM 2307 C CA . LYS A 1 291 ? -46.458 -7.310 79.347 1.00 82.31 291 LYS A CA 1
ATOM 2308 C C . LYS A 1 291 ? -46.380 -6.481 78.061 1.00 82.31 291 LYS A C 1
ATOM 2310 O O . LYS A 1 291 ? -47.087 -6.771 77.098 1.00 82.31 291 LYS A O 1
ATOM 2315 N N . ASN A 1 292 ? -45.508 -5.479 78.051 1.00 78.25 292 ASN A N 1
ATOM 2316 C CA . ASN A 1 292 ? -45.169 -4.769 76.822 1.00 78.25 292 ASN A CA 1
ATOM 2317 C C . ASN A 1 292 ? -44.396 -5.689 75.870 1.00 78.25 292 ASN A C 1
ATOM 2319 O O . ASN A 1 292 ? -43.677 -6.584 76.326 1.00 78.25 292 ASN A O 1
ATOM 2323 N N . HIS A 1 293 ? -44.537 -5.439 74.573 1.00 82.44 293 HIS A N 1
ATOM 2324 C CA . HIS A 1 293 ? -43.884 -6.207 73.520 1.00 82.44 293 HIS A CA 1
ATOM 2325 C C . HIS A 1 293 ? -43.208 -5.310 72.484 1.00 82.44 293 HIS A C 1
ATOM 2327 O O . HIS A 1 293 ? -43.540 -4.131 72.344 1.00 82.44 293 HIS A O 1
ATOM 2333 N N . TYR A 1 294 ? -42.275 -5.892 71.736 1.00 83.00 294 TYR A N 1
ATOM 2334 C CA . TYR A 1 294 ? -41.564 -5.219 70.655 1.00 83.00 294 TYR A CA 1
ATOM 2335 C C . TYR A 1 294 ? -41.581 -6.045 69.367 1.00 83.00 294 TYR A C 1
ATOM 2337 O O . TYR A 1 294 ? -41.389 -7.258 69.412 1.00 83.00 294 TYR A O 1
ATOM 2345 N N . LEU A 1 295 ? -41.787 -5.388 68.224 1.00 89.12 295 LEU A N 1
ATOM 2346 C CA . LEU A 1 295 ? -41.672 -5.984 66.893 1.00 89.12 295 LEU A CA 1
ATOM 2347 C C . LEU A 1 295 ? -40.846 -5.067 65.985 1.00 89.12 295 LEU A C 1
ATOM 2349 O O . LEU A 1 295 ? -41.214 -3.914 65.747 1.00 89.12 295 LEU A O 1
ATOM 2353 N N . HIS A 1 296 ? -39.748 -5.593 65.446 1.00 86.38 296 HIS A N 1
ATOM 2354 C CA . HIS A 1 296 ? -38.932 -4.925 64.436 1.00 86.38 296 HIS A CA 1
ATOM 2355 C C . HIS A 1 296 ? -38.916 -5.704 63.127 1.00 86.38 296 HIS A C 1
ATOM 2357 O O . HIS A 1 296 ? -38.676 -6.902 63.172 1.00 86.38 296 HIS A O 1
ATOM 2363 N N . ALA A 1 297 ? -39.101 -5.048 61.982 1.00 89.19 297 ALA A N 1
ATOM 2364 C CA . ALA A 1 297 ? -38.877 -5.656 60.668 1.00 89.19 297 ALA A CA 1
ATOM 2365 C C . ALA A 1 297 ? -37.683 -5.015 59.947 1.00 89.19 297 ALA A C 1
ATOM 2367 O O . ALA A 1 297 ? -37.592 -3.791 59.845 1.00 89.19 297 ALA A O 1
ATOM 2368 N N . GLU A 1 298 ? -36.793 -5.844 59.415 1.00 88.88 298 GLU A N 1
ATOM 2369 C CA . GLU A 1 298 ? -35.668 -5.452 58.568 1.00 88.88 298 GLU A CA 1
ATOM 2370 C C . GLU A 1 298 ? -35.922 -5.947 57.138 1.00 88.88 298 GLU A C 1
ATOM 2372 O O . GLU A 1 298 ? -36.342 -7.085 56.922 1.00 88.88 298 GLU A O 1
ATOM 2377 N N . PHE A 1 299 ? -35.681 -5.083 56.155 1.00 90.62 299 PHE A N 1
ATOM 2378 C CA . PHE A 1 299 ? -35.894 -5.345 54.732 1.00 90.62 299 PHE A CA 1
ATOM 2379 C C . PHE A 1 299 ? -34.585 -5.186 53.955 1.00 90.62 299 PHE A C 1
ATOM 2381 O O . PHE A 1 299 ? -33.782 -4.299 54.251 1.00 90.62 299 PHE A O 1
ATOM 2388 N N . LYS A 1 300 ? -34.401 -6.008 52.919 1.00 89.00 300 LYS A N 1
ATOM 2389 C CA . LYS A 1 300 ? -33.268 -5.933 51.983 1.00 89.00 300 LYS A CA 1
ATOM 2390 C C . LYS A 1 300 ? -33.754 -5.780 50.551 1.00 89.00 300 LYS A C 1
ATOM 2392 O O . LYS A 1 300 ? -34.798 -6.320 50.198 1.00 89.00 300 LYS A O 1
ATOM 2397 N N . THR A 1 301 ? -32.994 -5.076 49.722 1.00 86.44 301 THR A N 1
ATOM 2398 C CA . THR A 1 301 ? -33.287 -4.947 48.291 1.00 86.44 301 THR A CA 1
ATOM 2399 C C . THR A 1 301 ? -33.155 -6.292 47.576 1.00 86.44 301 THR A C 1
ATOM 2401 O O . THR A 1 301 ? -32.268 -7.095 47.874 1.00 86.44 301 THR A O 1
ATOM 2404 N N . LYS A 1 302 ? -34.036 -6.538 46.603 1.00 87.81 302 LYS A N 1
ATOM 2405 C CA . LYS A 1 302 ? -33.922 -7.655 45.661 1.00 87.81 302 LYS A CA 1
ATOM 2406 C C . LYS A 1 302 ? -32.802 -7.378 44.669 1.00 87.81 302 LYS A C 1
ATOM 2408 O O . LYS A 1 302 ? -32.654 -6.255 44.185 1.00 87.81 302 LYS A O 1
ATOM 2413 N N . THR A 1 303 ? -32.040 -8.412 44.331 1.00 91.19 303 THR A N 1
ATOM 2414 C CA . THR A 1 303 ? -30.986 -8.348 43.316 1.00 91.19 303 THR A CA 1
ATOM 2415 C C . THR A 1 303 ? -31.175 -9.441 42.268 1.00 91.19 303 THR A C 1
ATOM 2417 O O . THR A 1 303 ? -31.632 -10.542 42.571 1.00 91.19 303 THR A O 1
ATOM 2420 N N . HIS A 1 304 ? -30.799 -9.121 41.032 1.00 93.50 304 HIS A N 1
ATOM 2421 C CA . HIS A 1 304 ? -30.742 -10.029 39.887 1.00 93.50 304 HIS A CA 1
ATOM 2422 C C . HIS A 1 304 ? -29.318 -10.113 39.364 1.00 93.50 304 HIS A C 1
ATOM 2424 O O . HIS A 1 304 ? -28.510 -9.201 39.551 1.00 93.50 304 HIS A O 1
ATOM 2430 N N . THR A 1 305 ? -29.004 -11.198 38.673 1.00 96.44 305 THR A N 1
ATOM 2431 C CA . THR A 1 305 ? -27.671 -11.455 38.137 1.00 96.44 305 THR A CA 1
ATOM 2432 C C . THR A 1 305 ? -27.631 -11.309 36.624 1.00 96.44 305 THR A C 1
ATOM 2434 O O . THR A 1 305 ? -28.484 -11.810 35.899 1.00 96.44 305 THR A O 1
ATOM 2437 N N . ILE A 1 306 ? -26.588 -10.651 36.117 1.00 98.38 306 ILE A N 1
ATOM 2438 C CA . ILE A 1 306 ? -26.260 -10.628 34.693 1.00 98.38 306 ILE A CA 1
ATOM 2439 C C . ILE A 1 306 ? -24.910 -11.302 34.492 1.00 98.38 306 ILE A C 1
ATOM 2441 O O . ILE A 1 306 ? -23.887 -10.835 34.998 1.00 98.38 306 ILE A O 1
ATOM 2445 N N . VAL A 1 307 ? -24.890 -12.395 33.731 1.00 98.19 307 VAL A N 1
ATOM 2446 C CA . VAL A 1 307 ? -23.648 -13.097 33.383 1.00 98.19 307 VAL A CA 1
ATOM 2447 C C . VAL A 1 307 ? -23.102 -12.550 32.067 1.00 98.19 307 VAL A C 1
ATOM 2449 O O . VAL A 1 307 ? -23.629 -12.846 30.994 1.00 98.19 307 VAL A O 1
ATOM 2452 N N . ALA A 1 308 ? -22.021 -11.774 32.147 1.00 98.19 308 ALA A N 1
ATOM 2453 C CA . ALA A 1 308 ? -21.366 -11.140 31.009 1.00 98.19 308 ALA A CA 1
ATOM 2454 C C . ALA A 1 308 ? -20.062 -11.847 30.628 1.00 98.19 308 ALA A C 1
ATOM 2456 O O . ALA A 1 308 ? -19.110 -11.916 31.411 1.00 98.19 308 ALA A O 1
ATOM 2457 N N . THR A 1 309 ? -20.002 -12.364 29.403 1.00 97.69 309 THR A N 1
ATOM 2458 C CA . THR A 1 309 ? -18.851 -13.117 28.883 1.00 97.69 309 THR A CA 1
ATOM 2459 C C . THR A 1 309 ? -18.484 -12.674 27.467 1.00 97.69 309 THR A C 1
ATOM 2461 O O . THR A 1 309 ? -19.247 -11.994 26.783 1.00 97.69 309 THR A O 1
ATOM 2464 N N . SER A 1 310 ? -17.287 -13.027 27.004 1.00 97.38 310 SER A N 1
ATOM 2465 C CA . SER A 1 310 ? -16.824 -12.680 25.660 1.00 97.38 310 SER A CA 1
ATOM 2466 C C . SER A 1 310 ? -15.978 -13.793 25.049 1.00 97.38 310 SER A C 1
ATOM 2468 O O . SER A 1 310 ? -15.313 -14.542 25.765 1.00 97.38 310 SER A O 1
ATOM 2470 N N . GLY A 1 311 ? -16.025 -13.923 23.723 1.00 94.38 311 GLY A N 1
ATOM 2471 C CA . GLY A 1 311 ? -15.157 -14.822 22.961 1.00 94.38 311 GLY A CA 1
ATOM 2472 C C . GLY A 1 311 ? -13.724 -14.299 22.818 1.00 94.38 311 GLY A C 1
ATOM 2473 O O . GLY A 1 311 ? -13.375 -13.233 23.329 1.00 94.38 311 GLY A O 1
ATOM 2474 N N . GLU A 1 312 ? -12.886 -15.045 22.093 1.00 94.25 312 GLU A N 1
ATOM 2475 C CA . GLU A 1 312 ? -11.554 -14.568 21.701 1.00 94.25 312 GLU A CA 1
ATOM 2476 C C . GLU A 1 312 ? -11.656 -13.317 20.814 1.00 94.25 312 GLU A C 1
ATOM 2478 O O . GLU A 1 312 ? -12.604 -13.164 20.049 1.00 94.25 312 GLU A O 1
ATOM 2483 N N . GLY A 1 313 ? -10.669 -12.421 20.905 1.00 94.38 313 GLY A N 1
ATOM 2484 C CA . GLY A 1 313 ? -10.600 -11.220 20.065 1.00 94.38 313 GLY A CA 1
ATOM 2485 C C . GLY A 1 313 ? -11.072 -9.923 20.724 1.00 94.38 313 GLY A C 1
ATOM 2486 O O . GLY A 1 313 ? -10.938 -8.868 20.105 1.00 94.38 313 GLY A O 1
ATOM 2487 N N . GLY A 1 314 ? -11.526 -9.948 21.979 1.00 96.75 314 GLY A N 1
ATOM 2488 C CA . GLY A 1 314 ? -11.882 -8.749 22.743 1.00 96.75 314 GLY A CA 1
ATOM 2489 C C . GLY A 1 314 ? -12.397 -9.062 24.147 1.00 96.75 314 GLY A C 1
ATOM 2490 O O . GLY A 1 314 ? -12.329 -10.203 24.604 1.00 96.75 314 GLY A O 1
ATOM 2491 N N . THR A 1 315 ? -12.911 -8.043 24.831 1.00 97.62 315 THR A N 1
ATOM 2492 C CA . THR A 1 315 ? -13.536 -8.160 26.157 1.00 97.62 315 THR A CA 1
ATOM 2493 C C . THR A 1 315 ? -14.902 -7.478 26.192 1.00 97.62 315 THR A C 1
ATOM 2495 O O . THR A 1 315 ? -15.213 -6.649 25.339 1.00 97.62 315 THR A O 1
ATOM 2498 N N . ILE A 1 316 ? -15.721 -7.816 27.186 1.00 98.25 316 ILE A N 1
ATOM 2499 C CA . ILE A 1 316 ? -16.922 -7.063 27.576 1.00 98.25 316 ILE A CA 1
ATOM 2500 C C . ILE A 1 316 ? -16.671 -6.405 28.939 1.00 98.25 316 ILE A C 1
ATOM 2502 O O . ILE A 1 316 ? -15.947 -6.970 29.758 1.00 98.25 316 ILE A O 1
ATOM 2506 N N . VAL A 1 317 ? -17.206 -5.208 29.184 1.00 97.12 317 VAL A N 1
ATOM 2507 C CA . VAL A 1 317 ? -17.050 -4.488 30.457 1.00 97.12 317 VAL A CA 1
ATOM 2508 C C . VAL A 1 317 ? -18.406 -3.958 30.936 1.00 97.12 317 VAL A C 1
ATOM 2510 O O . VAL A 1 317 ? -19.052 -3.242 30.173 1.00 97.12 317 VAL A O 1
ATOM 2513 N N . PRO A 1 318 ? -18.822 -4.246 32.185 1.00 97.81 318 PRO A N 1
ATOM 2514 C CA . PRO A 1 318 ? -18.182 -5.165 33.137 1.00 97.81 318 PRO A CA 1
ATOM 2515 C C . PRO A 1 318 ? -18.296 -6.644 32.698 1.00 97.81 318 PRO A C 1
ATOM 2517 O O . PRO A 1 318 ? -19.173 -6.996 31.917 1.00 97.81 318 PRO A O 1
ATOM 2520 N N . ALA A 1 319 ? -17.393 -7.511 33.173 1.00 96.38 319 ALA A N 1
ATOM 2521 C CA . ALA A 1 319 ? -17.387 -8.951 32.870 1.00 96.38 319 ALA A CA 1
ATOM 2522 C C . ALA A 1 319 ? -17.604 -9.793 34.133 1.00 96.38 319 ALA A C 1
ATOM 2524 O O . ALA A 1 319 ? -17.231 -9.379 35.230 1.00 96.38 319 ALA A O 1
ATOM 2525 N N . GLY A 1 320 ? -18.116 -11.011 33.956 1.00 96.12 320 GLY A N 1
ATOM 2526 C CA . GLY A 1 320 ? -18.388 -11.954 35.038 1.00 96.12 320 GLY A CA 1
ATOM 2527 C C . GLY A 1 320 ? -19.848 -11.930 35.477 1.00 96.12 320 GLY A C 1
ATOM 2528 O O . GLY A 1 320 ? -20.733 -11.631 34.680 1.00 96.12 320 GLY A O 1
ATOM 2529 N N . LEU A 1 321 ? -20.091 -12.300 36.733 1.00 96.75 321 LEU A N 1
ATOM 2530 C CA . LEU A 1 321 ? -21.411 -12.250 37.356 1.00 96.75 321 LEU A CA 1
ATOM 2531 C C . LEU A 1 321 ? -21.596 -10.870 37.990 1.00 96.75 321 LEU A C 1
ATOM 2533 O O . LEU A 1 321 ? -20.832 -10.502 38.882 1.00 96.75 321 LEU A O 1
ATOM 2537 N N . ILE A 1 322 ? -22.571 -10.112 37.493 1.00 97.75 322 ILE A N 1
ATOM 2538 C CA . ILE A 1 322 ? -22.882 -8.752 37.939 1.00 97.75 322 ILE A CA 1
ATOM 2539 C C . ILE A 1 322 ? -24.221 -8.775 38.664 1.00 97.75 322 ILE A C 1
ATOM 2541 O O . ILE A 1 322 ? -25.219 -9.159 38.063 1.00 97.75 322 ILE A O 1
ATOM 2545 N N . GLU A 1 323 ? -24.244 -8.368 39.930 1.00 95.19 323 GLU A N 1
ATOM 2546 C CA . GLU A 1 323 ? -25.488 -8.171 40.678 1.00 95.19 323 GLU A CA 1
ATOM 2547 C C . GLU A 1 323 ? -26.048 -6.773 40.400 1.00 95.19 323 GLU A C 1
ATOM 2549 O O . GLU A 1 323 ? -25.316 -5.780 40.426 1.00 95.19 323 GLU A O 1
ATOM 2554 N N . VAL A 1 324 ? -27.343 -6.705 40.112 1.00 94.25 324 VAL A N 1
ATOM 2555 C CA . VAL A 1 324 ? -28.083 -5.482 39.796 1.00 94.25 324 VAL A CA 1
ATOM 2556 C C . VAL A 1 324 ? -29.325 -5.447 40.679 1.00 94.25 324 VAL A C 1
ATOM 2558 O O . VAL A 1 324 ? -30.067 -6.424 40.723 1.00 94.25 324 VAL A O 1
ATOM 2561 N N . GLU A 1 325 ? -29.552 -4.348 41.398 1.00 91.38 325 GLU A N 1
ATOM 2562 C CA . GLU A 1 325 ? -30.780 -4.170 42.191 1.00 91.38 325 GLU A CA 1
ATOM 2563 C C . GLU A 1 325 ? -32.024 -4.176 41.285 1.00 91.38 325 GLU A C 1
ATOM 2565 O O . GLU A 1 325 ? -31.969 -3.706 40.142 1.00 91.38 325 GLU A O 1
ATOM 2570 N N . ASP A 1 326 ? -33.141 -4.698 41.791 1.00 89.50 326 ASP A N 1
ATOM 2571 C CA . ASP A 1 326 ? -34.409 -4.765 41.059 1.00 89.50 326 ASP A CA 1
ATOM 2572 C C . ASP A 1 326 ? -34.833 -3.384 40.526 1.00 89.50 326 ASP A C 1
ATOM 2574 O O . ASP A 1 326 ? -34.796 -2.372 41.224 1.00 89.50 326 ASP A O 1
ATOM 2578 N N . GLY A 1 327 ? -35.176 -3.326 39.241 1.00 88.88 327 GLY A N 1
ATOM 2579 C CA . GLY A 1 327 ? -35.572 -2.104 38.543 1.00 88.88 327 GLY A CA 1
ATOM 2580 C C . GLY A 1 327 ? -34.421 -1.201 38.075 1.00 88.88 327 GLY A C 1
ATOM 2581 O O . GLY A 1 327 ? -34.664 -0.273 37.296 1.00 88.88 327 GLY A O 1
ATOM 2582 N N . ASN A 1 328 ? -33.163 -1.466 38.450 1.00 92.62 328 ASN A N 1
ATOM 2583 C CA . ASN A 1 328 ? -32.026 -0.674 37.972 1.00 92.62 328 ASN A CA 1
ATOM 2584 C C . ASN A 1 328 ? -31.619 -1.029 36.529 1.00 92.62 328 ASN A C 1
ATOM 2586 O O . ASN A 1 328 ? -31.942 -2.086 35.985 1.00 92.62 328 ASN A O 1
ATOM 2590 N N . ASN A 1 329 ? -30.893 -0.111 35.884 1.00 97.25 329 ASN A N 1
ATOM 2591 C CA . ASN A 1 329 ? -30.327 -0.311 34.547 1.00 97.25 329 ASN A CA 1
ATOM 2592 C C . ASN A 1 329 ? -28.857 -0.736 34.646 1.00 97.25 329 ASN A C 1
ATOM 2594 O O . ASN A 1 329 ? -28.123 -0.201 35.476 1.00 97.25 329 ASN A O 1
ATOM 2598 N N . GLN A 1 330 ? -28.393 -1.582 33.723 1.00 97.94 330 GLN A N 1
ATOM 2599 C CA . GLN A 1 330 ? -26.982 -1.965 33.621 1.00 97.94 330 GLN A CA 1
ATOM 2600 C C . GLN A 1 330 ? -26.493 -1.919 32.171 1.00 97.94 330 GLN A C 1
ATOM 2602 O O . GLN A 1 330 ? -27.068 -2.546 31.282 1.00 97.94 330 GLN A O 1
ATOM 2607 N N . THR A 1 331 ? -25.394 -1.199 31.937 1.00 98.12 331 THR A N 1
ATOM 2608 C CA . THR A 1 331 ? -24.758 -1.070 30.616 1.00 98.12 331 THR A CA 1
ATOM 2609 C C . THR A 1 331 ? -23.514 -1.943 30.515 1.00 98.12 331 THR A C 1
ATOM 2611 O O . THR A 1 331 ? -22.741 -2.045 31.468 1.00 98.12 331 THR A O 1
ATOM 2614 N N . PHE A 1 332 ? -23.314 -2.526 29.337 1.00 98.25 332 PHE A N 1
ATOM 2615 C CA . PHE A 1 332 ? -22.152 -3.310 28.950 1.00 98.25 332 PHE A CA 1
ATOM 2616 C C . PHE A 1 332 ? -21.539 -2.752 27.668 1.00 98.25 332 PHE A C 1
ATOM 2618 O O . PHE A 1 332 ? -22.255 -2.423 26.722 1.00 98.25 332 PHE A O 1
ATOM 2625 N N . GLU A 1 333 ? -20.213 -2.684 27.617 1.00 98.12 333 GLU A N 1
ATOM 2626 C CA . GLU A 1 333 ? -19.457 -2.214 26.458 1.00 98.12 333 GLU A CA 1
ATOM 2627 C C . GLU A 1 333 ? -18.510 -3.304 25.955 1.00 98.12 333 GLU A C 1
ATOM 2629 O O . GLU A 1 333 ? -17.753 -3.904 26.721 1.00 98.12 333 GLU A O 1
ATOM 2634 N N . ALA A 1 334 ? -18.539 -3.557 24.649 1.00 97.94 334 ALA A N 1
ATOM 2635 C CA . ALA A 1 334 ? -17.600 -4.438 23.979 1.00 97.94 334 ALA A CA 1
ATOM 2636 C C . ALA A 1 334 ? -16.324 -3.667 23.623 1.00 97.94 334 ALA A C 1
ATOM 2638 O O . ALA A 1 334 ? -16.361 -2.603 23.009 1.00 97.94 334 ALA A O 1
ATOM 2639 N N . SER A 1 335 ? -15.176 -4.245 23.954 1.00 96.56 335 SER A N 1
ATOM 2640 C CA . SER A 1 335 ? -13.846 -3.731 23.633 1.00 96.56 335 SER A CA 1
ATOM 2641 C C . SER A 1 335 ? -13.092 -4.744 22.760 1.00 96.56 335 SER A C 1
ATOM 2643 O O . SER A 1 335 ? -12.386 -5.608 23.289 1.00 96.56 335 SER A O 1
ATOM 2645 N N . PRO A 1 336 ? -13.240 -4.690 21.421 1.00 97.12 336 PRO A N 1
ATOM 2646 C CA . PRO A 1 336 ? -12.446 -5.506 20.506 1.00 97.12 336 PRO A CA 1
ATOM 2647 C C . PRO A 1 336 ? -10.946 -5.201 20.621 1.00 97.12 336 PRO A C 1
ATOM 2649 O O . PRO A 1 336 ? -10.539 -4.058 20.828 1.00 97.12 336 PRO A O 1
ATOM 2652 N N . THR A 1 337 ? -10.107 -6.215 20.417 1.00 95.75 337 THR A N 1
ATOM 2653 C CA . THR A 1 337 ? -8.664 -6.032 20.186 1.00 95.75 337 THR A CA 1
ATOM 2654 C C . THR A 1 337 ? -8.401 -5.320 18.853 1.00 95.75 337 THR A C 1
ATOM 2656 O O . THR A 1 337 ? -9.266 -5.271 17.981 1.00 95.75 337 THR A O 1
ATOM 2659 N N . GLU A 1 338 ? -7.183 -4.800 18.649 1.00 94.06 338 GLU A N 1
ATOM 2660 C CA . GLU A 1 338 ? -6.806 -4.064 17.424 1.00 94.06 338 GLU A CA 1
ATOM 2661 C C . GLU A 1 338 ? -7.121 -4.843 16.130 1.00 94.06 338 GLU A C 1
ATOM 2663 O O . GLU A 1 338 ? -7.554 -4.247 15.142 1.00 94.06 338 GLU A O 1
ATOM 2668 N N . SER A 1 339 ? -6.952 -6.170 16.146 1.00 94.19 339 SER A N 1
ATOM 2669 C CA . SER A 1 339 ? -7.142 -7.053 14.991 1.00 94.19 339 SER A CA 1
ATOM 2670 C C . SER A 1 339 ? -8.589 -7.493 14.751 1.00 94.19 339 SER A C 1
ATOM 2672 O O . SER A 1 339 ? -8.854 -8.132 13.734 1.00 94.19 339 SER A O 1
ATOM 2674 N N . HIS A 1 340 ? -9.524 -7.160 15.644 1.00 95.88 340 HIS A N 1
ATOM 2675 C CA . HIS A 1 340 ? -10.897 -7.661 15.607 1.00 95.88 340 HIS A CA 1
ATOM 2676 C C . HIS A 1 340 ? -11.939 -6.540 15.570 1.00 95.88 340 HIS A C 1
ATOM 2678 O O . HIS A 1 340 ? -11.672 -5.377 15.871 1.00 95.88 340 HIS A O 1
ATOM 2684 N N . VAL A 1 341 ? -13.157 -6.916 15.200 1.00 96.25 341 VAL A N 1
ATOM 2685 C CA . VAL A 1 341 ? -14.382 -6.123 15.344 1.00 96.25 341 VAL A CA 1
ATOM 2686 C C . VAL A 1 341 ? -15.451 -6.979 16.014 1.00 96.25 341 VAL A C 1
ATOM 2688 O O . VAL A 1 341 ? -15.348 -8.208 16.009 1.00 96.25 341 VAL A O 1
ATOM 2691 N N . VAL A 1 342 ? -16.475 -6.342 16.586 1.00 97.38 342 VAL A N 1
ATOM 2692 C CA . VAL A 1 342 ? -17.663 -7.067 17.056 1.00 97.38 342 VAL A CA 1
ATOM 2693 C C . VAL A 1 342 ? -18.330 -7.711 15.841 1.00 97.38 342 VAL A C 1
ATOM 2695 O O . VAL A 1 342 ? -18.668 -7.022 14.878 1.00 97.38 342 VAL A O 1
ATOM 2698 N N . ASP A 1 343 ? -18.463 -9.032 15.870 1.00 97.56 343 ASP A N 1
ATOM 2699 C CA . ASP A 1 343 ? -19.232 -9.780 14.877 1.00 97.56 343 ASP A CA 1
ATOM 2700 C C . ASP A 1 343 ? -20.702 -9.839 15.278 1.00 97.56 343 ASP A C 1
ATOM 2702 O O . ASP A 1 343 ? -21.583 -9.604 14.454 1.00 97.56 343 ASP A O 1
ATOM 2706 N N . ASP A 1 344 ? -20.949 -10.099 16.563 1.00 97.81 344 ASP A N 1
ATOM 2707 C CA . ASP A 1 344 ? -22.285 -10.174 17.129 1.00 97.81 344 ASP A CA 1
ATOM 2708 C C . ASP A 1 344 ? -22.264 -9.971 18.649 1.00 97.81 344 ASP A C 1
ATOM 2710 O O . ASP A 1 344 ? -21.245 -10.161 19.319 1.00 97.81 344 ASP A O 1
ATOM 2714 N N . MET A 1 345 ? -23.418 -9.625 19.197 1.00 97.69 345 MET A N 1
ATOM 2715 C CA . MET A 1 345 ? -23.692 -9.618 20.623 1.00 97.69 345 MET A CA 1
ATOM 2716 C C . MET A 1 345 ? -24.952 -10.444 20.854 1.00 97.69 345 MET A C 1
ATOM 2718 O O . MET A 1 345 ? -25.932 -10.320 20.125 1.00 97.69 345 MET A O 1
ATOM 2722 N N . VAL A 1 346 ? -24.913 -11.325 21.845 1.00 98.00 346 VAL A N 1
ATOM 2723 C CA . VAL A 1 346 ? -25.981 -12.276 22.149 1.00 98.00 346 VAL A CA 1
ATOM 2724 C C . VAL A 1 346 ? -26.500 -11.970 23.545 1.00 98.00 346 VAL A C 1
ATOM 2726 O O . VAL A 1 346 ? -25.737 -12.043 24.504 1.00 98.00 346 VAL A O 1
ATOM 2729 N N . VAL A 1 347 ? -27.782 -11.636 23.656 1.00 97.81 347 VAL A N 1
ATOM 2730 C CA . VAL A 1 347 ? -28.472 -11.364 24.923 1.00 97.81 347 VAL A CA 1
ATOM 2731 C C . VAL A 1 347 ? -29.544 -12.425 25.124 1.00 97.81 347 VAL A C 1
ATOM 2733 O O . VAL A 1 347 ? -30.354 -12.662 24.231 1.00 97.81 347 VAL A O 1
ATOM 2736 N N . ASP A 1 348 ? -29.504 -13.115 26.262 1.00 97.00 348 ASP A N 1
ATOM 2737 C CA . ASP A 1 348 ? -30.443 -14.189 26.628 1.00 97.00 348 ASP A CA 1
ATOM 2738 C C . ASP A 1 348 ? -30.598 -15.277 25.553 1.00 97.00 348 ASP A C 1
ATOM 2740 O O . ASP A 1 348 ? -31.671 -15.827 25.308 1.00 97.00 348 ASP A O 1
ATOM 2744 N N . GLY A 1 349 ? -29.487 -15.590 24.879 1.00 94.69 349 GLY A N 1
ATOM 2745 C CA . GLY A 1 349 ? -29.428 -16.570 23.793 1.00 94.69 349 GLY A CA 1
ATOM 2746 C C . GLY A 1 349 ? -29.867 -16.049 22.419 1.00 94.69 349 GLY A C 1
ATOM 2747 O O . GLY A 1 349 ? -29.802 -16.804 21.447 1.00 94.69 349 GLY A O 1
ATOM 2748 N N . PHE A 1 350 ? -30.261 -14.778 22.301 1.00 96.69 350 PHE A N 1
ATOM 2749 C CA . PHE A 1 350 ? -30.678 -14.154 21.045 1.00 96.69 350 PHE A CA 1
ATOM 2750 C C . PHE A 1 350 ? -29.637 -13.161 20.522 1.00 96.69 350 PHE A C 1
ATOM 2752 O O . PHE A 1 350 ? -29.157 -12.297 21.249 1.00 96.69 350 PHE A O 1
ATOM 2759 N N . SER A 1 351 ? -29.311 -13.269 19.233 1.00 97.44 351 SER A N 1
ATOM 2760 C CA . SER A 1 351 ? -28.455 -12.309 18.527 1.00 97.44 351 SER A CA 1
ATOM 2761 C C . SER A 1 351 ? -29.136 -10.942 18.435 1.00 97.44 351 SER A C 1
ATOM 2763 O O . SER A 1 351 ? -30.287 -10.844 18.000 1.00 97.44 351 SER A O 1
ATOM 2765 N N . ILE A 1 352 ? -28.409 -9.895 18.819 1.00 96.44 352 ILE A N 1
ATOM 2766 C CA . ILE A 1 352 ? -28.824 -8.491 18.703 1.00 96.44 352 ILE A CA 1
ATOM 2767 C C . ILE A 1 352 ? -27.938 -7.693 17.731 1.00 96.44 352 ILE A C 1
ATOM 2769 O O . ILE A 1 352 ? -28.157 -6.497 17.533 1.00 96.44 352 ILE A O 1
ATOM 2773 N N . GLY A 1 353 ? -26.988 -8.354 17.064 1.00 95.56 353 GLY A N 1
ATOM 2774 C CA . GLY A 1 353 ? -26.130 -7.781 16.034 1.00 95.56 353 GLY A CA 1
ATOM 2775 C C . GLY A 1 353 ? -24.809 -7.203 16.561 1.00 95.56 353 GLY A C 1
ATOM 2776 O O . GLY A 1 353 ? -24.540 -7.214 17.764 1.00 95.56 353 GLY A O 1
ATOM 2777 N N . PRO A 1 354 ? -23.965 -6.664 15.658 1.00 96.44 354 PRO A N 1
ATOM 2778 C CA . PRO A 1 354 ? -22.632 -6.152 15.978 1.00 96.44 354 PRO A CA 1
ATOM 2779 C C . PRO A 1 354 ? -22.694 -4.776 16.656 1.00 96.44 354 PRO A C 1
ATOM 2781 O O . PRO A 1 354 ? -22.339 -3.751 16.070 1.00 96.44 354 PRO A O 1
ATOM 2784 N N . LEU A 1 355 ? -23.184 -4.739 17.893 1.00 95.62 355 LEU A N 1
ATOM 2785 C CA . LEU A 1 355 ? -23.298 -3.517 18.682 1.00 95.62 355 LEU A CA 1
ATOM 2786 C C . LEU A 1 355 ? -22.056 -3.308 19.563 1.00 95.62 355 LEU A C 1
ATOM 2788 O O . LEU A 1 355 ? -21.546 -4.264 20.145 1.00 95.62 355 LEU A O 1
ATOM 2792 N N . PRO A 1 356 ? -21.554 -2.067 19.700 1.00 94.56 356 PRO A N 1
ATOM 2793 C CA . PRO A 1 356 ? -20.428 -1.772 20.586 1.00 94.56 356 PRO A CA 1
ATOM 2794 C C . PRO A 1 356 ? -20.838 -1.729 22.064 1.00 94.56 356 PRO A C 1
ATOM 2796 O O . PRO A 1 356 ? -19.983 -1.830 22.938 1.00 94.56 356 PRO A O 1
ATOM 2799 N N . SER A 1 357 ? -22.129 -1.568 22.356 1.00 97.12 357 SER A N 1
ATOM 2800 C CA . SER A 1 357 ? -22.659 -1.527 23.714 1.00 97.12 357 SER A CA 1
ATOM 2801 C C . SER A 1 357 ? -24.117 -1.976 23.765 1.00 97.12 357 SER A C 1
ATOM 2803 O O . SER A 1 357 ? -24.838 -1.913 22.765 1.00 97.12 357 SER A O 1
ATOM 2805 N N . TYR A 1 358 ? -24.544 -2.418 24.946 1.00 97.81 358 TYR A N 1
ATOM 2806 C CA . TYR A 1 358 ? -25.922 -2.791 25.240 1.00 97.81 358 TYR A CA 1
ATOM 2807 C C . TYR A 1 358 ? -26.291 -2.408 26.673 1.00 97.81 358 TYR A C 1
ATOM 2809 O O . TYR A 1 358 ? -25.488 -2.574 27.589 1.00 97.81 358 TYR A O 1
ATOM 2817 N N . THR A 1 359 ? -27.512 -1.916 26.873 1.00 98.12 359 THR A N 1
ATOM 2818 C CA . THR A 1 359 ? -28.038 -1.554 28.194 1.00 98.12 359 THR A CA 1
ATOM 2819 C C . THR A 1 359 ? -29.271 -2.390 28.491 1.00 98.12 359 THR A C 1
ATOM 2821 O O . THR A 1 359 ? -30.276 -2.274 27.791 1.00 98.12 359 THR A O 1
ATOM 2824 N N . PHE A 1 360 ? -29.212 -3.183 29.558 1.00 98.00 360 PHE A N 1
ATOM 2825 C CA . PHE A 1 360 ? -30.407 -3.723 30.189 1.00 98.00 360 PHE A CA 1
ATOM 2826 C C . PHE A 1 360 ? -31.113 -2.583 30.920 1.00 98.00 360 PHE A C 1
ATOM 2828 O O . PHE A 1 360 ? -30.501 -1.886 31.733 1.00 98.00 360 PHE A O 1
ATOM 2835 N N . ILE A 1 361 ? -32.382 -2.360 30.591 1.00 96.69 361 ILE A N 1
ATOM 2836 C CA . ILE A 1 361 ? -33.214 -1.320 31.196 1.00 96.69 361 ILE A CA 1
ATOM 2837 C C . ILE A 1 361 ? -34.205 -2.007 32.127 1.00 96.69 361 ILE A C 1
ATOM 2839 O O . ILE A 1 361 ? -34.906 -2.909 31.675 1.00 96.69 361 ILE A O 1
ATOM 2843 N N . ASN A 1 362 ? -34.303 -1.537 33.371 1.00 92.88 362 ASN A N 1
ATOM 2844 C CA . ASN A 1 362 ? -35.237 -2.027 34.377 1.00 92.88 362 ASN A CA 1
ATOM 2845 C C . ASN A 1 362 ? -35.126 -3.548 34.581 1.00 92.88 362 ASN A C 1
ATOM 2847 O O . ASN A 1 362 ? -36.029 -4.307 34.223 1.00 92.88 362 ASN A O 1
ATOM 2851 N N . VAL A 1 363 ? -33.984 -3.982 35.115 1.00 95.19 363 VAL A N 1
ATOM 2852 C CA . VAL A 1 363 ? -33.670 -5.396 35.345 1.00 95.19 363 VAL A CA 1
ATOM 2853 C C . VAL A 1 363 ? -34.593 -5.960 36.423 1.00 95.19 363 VAL A C 1
ATOM 2855 O O . VAL A 1 363 ? -34.604 -5.466 37.543 1.00 95.19 363 VAL A O 1
ATOM 2858 N N . THR A 1 364 ? -35.376 -6.981 36.075 1.00 93.19 364 THR A N 1
ATOM 2859 C CA . THR A 1 364 ? -36.371 -7.615 36.973 1.00 93.19 364 THR A CA 1
ATOM 2860 C C . THR A 1 364 ? -36.256 -9.143 37.008 1.00 93.19 364 THR A C 1
ATOM 2862 O O . THR A 1 364 ? -37.061 -9.817 37.649 1.00 93.19 364 THR A O 1
ATOM 2865 N N . GLU A 1 365 ? -35.264 -9.692 36.307 1.00 94.56 365 GLU A N 1
ATOM 2866 C CA . GLU A 1 365 ? -34.913 -11.110 36.285 1.00 94.56 365 GLU A CA 1
ATOM 2867 C C . GLU A 1 365 ? -33.424 -11.278 35.935 1.00 94.56 365 GLU A C 1
ATOM 2869 O O . GLU A 1 365 ? -32.750 -10.319 35.542 1.00 94.56 365 GLU A O 1
ATOM 2874 N N . ASP A 1 366 ? -32.907 -12.498 36.083 1.00 97.38 366 ASP A N 1
ATOM 2875 C CA . ASP A 1 366 ? -31.540 -12.841 35.691 1.00 97.38 366 ASP A CA 1
ATOM 2876 C C . ASP A 1 366 ? -31.364 -12.805 34.163 1.00 97.38 366 ASP A C 1
ATOM 2878 O O . ASP A 1 366 ? -32.205 -13.306 33.415 1.00 97.38 366 ASP A O 1
ATOM 2882 N N . HIS A 1 367 ? -30.216 -12.307 33.695 1.00 97.94 367 HIS A N 1
ATOM 2883 C CA . HIS A 1 367 ? -29.884 -12.212 32.272 1.00 97.94 367 HIS A CA 1
ATOM 2884 C C . HIS A 1 367 ? -28.493 -12.760 31.931 1.00 97.94 367 HIS A C 1
ATOM 2886 O O . HIS A 1 367 ? -27.613 -12.964 32.772 1.00 97.94 367 HIS A O 1
ATOM 2892 N N . THR A 1 368 ? -28.251 -12.956 30.638 1.00 98.19 368 THR A N 1
ATOM 2893 C CA . THR A 1 368 ? -26.936 -13.300 30.089 1.00 98.19 368 THR A CA 1
ATOM 2894 C C . THR A 1 368 ? -26.589 -12.407 28.903 1.00 98.19 368 THR A C 1
ATOM 2896 O O . THR A 1 368 ? -27.447 -12.067 28.089 1.00 98.19 368 THR A O 1
ATOM 2899 N N . ILE A 1 369 ? -25.312 -12.047 28.776 1.00 98.50 369 ILE A N 1
ATOM 2900 C CA . ILE A 1 369 ? -24.781 -11.315 27.624 1.00 98.50 369 ILE A CA 1
ATOM 2901 C C . ILE A 1 369 ? -23.432 -11.898 27.193 1.00 98.50 369 ILE A C 1
ATOM 2903 O O . ILE A 1 369 ? -22.531 -12.120 28.005 1.00 98.50 369 ILE A O 1
ATOM 2907 N N . TYR A 1 370 ? -23.290 -12.162 25.897 1.00 98.06 370 TYR A N 1
ATOM 2908 C CA . TYR A 1 370 ? -22.089 -12.731 25.298 1.00 98.06 370 TYR A CA 1
ATOM 2909 C C . TYR A 1 370 ? -21.676 -11.969 24.039 1.00 98.06 370 TYR A C 1
ATOM 2911 O O . TYR A 1 370 ? -22.494 -11.753 23.150 1.00 98.06 370 TYR A O 1
ATOM 2919 N N . VAL A 1 371 ? -20.404 -11.582 23.937 1.00 98.31 371 VAL A N 1
ATOM 2920 C CA . VAL A 1 371 ? -19.870 -10.876 22.757 1.00 98.31 371 VAL A CA 1
ATOM 2921 C C . VAL A 1 371 ? -19.031 -11.809 21.891 1.00 98.31 371 VAL A C 1
ATOM 2923 O O . VAL A 1 371 ? -18.125 -12.482 22.390 1.00 98.31 371 VAL A O 1
ATOM 2926 N N . ILE A 1 372 ? -19.297 -11.799 20.585 1.00 97.81 372 ILE A N 1
ATOM 2927 C CA . ILE A 1 372 ? -18.568 -12.545 19.559 1.00 97.81 372 ILE A CA 1
ATOM 2928 C C . ILE A 1 372 ? -17.756 -11.556 18.726 1.00 97.81 372 ILE A C 1
ATOM 2930 O O . ILE A 1 372 ? -18.277 -10.548 18.246 1.00 97.81 372 ILE A O 1
ATOM 2934 N N . PHE A 1 373 ? -16.476 -11.857 18.516 1.00 97.75 373 PHE A N 1
ATOM 2935 C CA . PHE A 1 373 ? -15.593 -11.054 17.677 1.00 97.75 373 PHE A CA 1
ATOM 2936 C C . PHE A 1 373 ? -15.164 -11.826 16.432 1.00 97.75 373 PHE A C 1
ATOM 2938 O O . PHE A 1 373 ? -15.028 -13.049 16.457 1.00 97.75 373 PHE A O 1
ATOM 2945 N N . LYS A 1 374 ? -14.878 -11.091 15.355 1.00 95.31 374 LYS A N 1
ATOM 2946 C CA . LYS A 1 374 ? -14.226 -11.616 14.149 1.00 95.31 374 LYS A CA 1
ATOM 2947 C C . LYS A 1 374 ? -13.005 -10.786 13.786 1.00 95.31 374 LYS A C 1
ATOM 2949 O O . LYS A 1 374 ? -12.955 -9.588 14.071 1.00 95.31 374 LYS A O 1
ATOM 2954 N N . LEU A 1 375 ? -12.031 -11.424 13.142 1.00 94.50 375 LEU A N 1
ATOM 2955 C CA . LEU A 1 375 ? -10.865 -10.747 12.576 1.00 94.50 375 LEU A CA 1
ATOM 2956 C C . LEU A 1 375 ? -11.302 -9.697 11.547 1.00 94.50 375 LEU A C 1
ATOM 2958 O O . LEU A 1 375 ? -12.198 -9.939 10.737 1.00 94.50 375 LEU A O 1
ATOM 2962 N N . LYS A 1 376 ? -10.632 -8.543 11.554 1.00 95.00 376 LYS A N 1
ATOM 2963 C CA . LYS A 1 376 ? -10.736 -7.550 10.481 1.00 95.00 376 LYS A CA 1
ATOM 2964 C C . LYS A 1 376 ? -10.229 -8.148 9.170 1.00 95.00 376 LYS A C 1
ATOM 2966 O O . LYS A 1 376 ? -9.269 -8.924 9.160 1.00 95.00 376 LYS A O 1
ATOM 2971 N N . THR A 1 377 ? -10.855 -7.749 8.072 1.00 96.12 377 THR A N 1
ATOM 2972 C CA . THR A 1 377 ? -10.452 -8.113 6.712 1.00 96.12 377 THR A CA 1
ATOM 2973 C C . THR A 1 377 ? -10.234 -6.860 5.879 1.00 96.12 377 THR A C 1
ATOM 2975 O O . THR A 1 377 ? -10.976 -5.894 6.047 1.00 96.12 377 THR A O 1
ATOM 2978 N N . PHE A 1 378 ? -9.273 -6.916 4.966 1.00 97.56 378 PHE A N 1
ATOM 2979 C CA . PHE A 1 378 ? -8.937 -5.853 4.018 1.00 97.56 378 PHE A CA 1
ATOM 2980 C C . PHE A 1 378 ? -8.983 -6.382 2.592 1.00 97.56 378 PHE A C 1
ATOM 2982 O O . PHE A 1 378 ? -8.954 -7.597 2.377 1.00 97.56 378 PHE A O 1
ATOM 2989 N N . ILE A 1 379 ? -9.061 -5.476 1.625 1.00 98.06 379 ILE A N 1
ATOM 2990 C CA . ILE A 1 379 ? -9.087 -5.792 0.201 1.00 98.06 379 ILE A CA 1
ATOM 2991 C C . ILE A 1 379 ? -7.783 -5.330 -0.445 1.00 98.06 379 ILE A C 1
ATOM 2993 O O . ILE A 1 379 ? -7.386 -4.174 -0.319 1.00 98.06 379 ILE A O 1
ATOM 2997 N N . ILE A 1 380 ? -7.145 -6.228 -1.195 1.00 98.62 380 ILE A N 1
ATOM 2998 C CA . ILE A 1 380 ? -6.097 -5.874 -2.150 1.00 98.62 380 ILE A CA 1
ATOM 2999 C C . ILE A 1 380 ? -6.688 -5.934 -3.554 1.00 98.62 380 ILE A C 1
ATOM 3001 O O . ILE A 1 380 ? -7.166 -6.983 -3.981 1.00 98.62 380 ILE A O 1
ATOM 3005 N N . THR A 1 381 ? -6.655 -4.819 -4.279 1.00 98.44 381 THR A N 1
ATOM 3006 C CA . THR A 1 381 ? -7.107 -4.762 -5.677 1.00 98.44 381 THR A CA 1
ATOM 3007 C C . THR A 1 381 ? -5.927 -4.962 -6.619 1.00 98.44 381 THR A C 1
ATOM 3009 O O . THR A 1 381 ? -5.080 -4.078 -6.739 1.00 98.44 381 THR A O 1
ATOM 3012 N N . ALA A 1 382 ? -5.878 -6.096 -7.314 1.00 98.38 382 ALA A N 1
ATOM 3013 C CA . ALA A 1 382 ? -4.820 -6.436 -8.259 1.00 98.38 382 ALA A CA 1
ATOM 3014 C C . ALA A 1 382 ? -5.312 -6.384 -9.708 1.00 98.38 382 ALA A C 1
ATOM 3016 O O . ALA A 1 382 ? -6.271 -7.063 -10.081 1.00 98.38 382 ALA A O 1
ATOM 3017 N N . THR A 1 383 ? -4.651 -5.587 -10.544 1.00 98.31 383 THR A N 1
ATOM 3018 C CA . THR A 1 383 ? -5.025 -5.399 -11.954 1.00 98.31 383 THR A CA 1
ATOM 3019 C C . THR A 1 383 ? -3.810 -5.435 -12.876 1.00 98.31 383 THR A C 1
ATOM 3021 O O . THR A 1 383 ? -2.694 -5.121 -12.470 1.00 98.31 383 THR A O 1
ATOM 3024 N N . ALA A 1 384 ? -4.034 -5.814 -14.129 1.00 97.69 384 ALA A N 1
ATOM 3025 C CA . ALA A 1 384 ? -3.022 -5.846 -15.176 1.00 97.69 384 ALA A CA 1
ATOM 3026 C C . ALA A 1 384 ? -3.567 -5.153 -16.433 1.00 97.69 384 ALA A C 1
ATOM 3028 O O . ALA A 1 384 ? -4.757 -5.272 -16.736 1.00 97.69 384 ALA A O 1
ATOM 3029 N N . GLY A 1 385 ? -2.714 -4.392 -17.119 1.00 96.31 385 GLY A N 1
ATOM 3030 C CA . GLY A 1 385 ? -2.981 -3.854 -18.452 1.00 96.31 385 GLY A CA 1
ATOM 3031 C C . GLY A 1 385 ? -2.864 -4.915 -19.552 1.00 96.31 385 GLY A C 1
ATOM 3032 O O . GLY A 1 385 ? -2.622 -6.087 -19.279 1.00 96.31 385 GLY A O 1
ATOM 3033 N N . GLU A 1 386 ? -3.031 -4.494 -20.806 1.00 96.62 386 GLU A N 1
ATOM 3034 C CA . GLU A 1 386 ? -2.752 -5.337 -21.978 1.00 96.62 386 GLU A CA 1
ATOM 3035 C C . GLU A 1 386 ? -1.265 -5.728 -22.025 1.00 96.62 386 GLU A C 1
ATOM 3037 O O . GLU A 1 386 ? -0.418 -4.932 -21.621 1.00 96.62 386 GLU A O 1
ATOM 3042 N N . GLY A 1 387 ? -0.951 -6.938 -22.504 1.00 95.31 387 GLY A N 1
ATOM 3043 C CA . GLY A 1 387 ? 0.427 -7.428 -22.640 1.00 95.31 387 GLY A CA 1
ATOM 3044 C C . GLY A 1 387 ? 0.971 -8.214 -21.445 1.00 95.31 387 GLY A C 1
ATOM 3045 O O . GLY A 1 387 ? 2.170 -8.483 -21.376 1.00 95.31 387 GLY A O 1
ATOM 3046 N N . GLY A 1 388 ? 0.124 -8.583 -20.486 1.00 96.00 388 GLY A N 1
ATOM 3047 C CA . GLY A 1 388 ? 0.519 -9.460 -19.394 1.00 96.00 388 GLY A CA 1
ATOM 3048 C C . GLY A 1 388 ? -0.588 -9.693 -18.377 1.00 96.00 388 GLY A C 1
ATOM 3049 O O . GLY A 1 388 ? -1.752 -9.340 -18.569 1.00 96.00 388 GLY A O 1
ATOM 3050 N N . SER A 1 389 ? -0.216 -10.308 -17.259 1.00 96.12 389 SER A N 1
ATOM 3051 C CA . SER A 1 389 ? -1.134 -10.679 -16.187 1.00 96.12 389 SER A CA 1
ATOM 3052 C C . SER A 1 389 ? -0.519 -10.487 -14.802 1.00 96.12 389 SER A C 1
ATOM 3054 O O . SER A 1 389 ? 0.699 -10.393 -14.636 1.00 96.12 389 SER A O 1
ATOM 3056 N N . ILE A 1 390 ? -1.391 -10.415 -13.796 1.00 97.88 390 ILE A N 1
ATOM 3057 C CA . ILE A 1 390 ? -1.032 -10.427 -12.378 1.00 97.88 390 ILE A CA 1
ATOM 3058 C C . ILE A 1 390 ? -1.821 -11.534 -11.679 1.00 97.88 390 ILE A C 1
ATOM 3060 O O . ILE A 1 390 ? -3.022 -11.673 -11.916 1.00 97.88 390 ILE A O 1
ATOM 3064 N N . VAL A 1 391 ? -1.162 -12.343 -10.850 1.00 96.44 391 VAL A N 1
ATOM 3065 C CA . VAL A 1 391 ? -1.772 -13.511 -10.200 1.00 96.44 391 VAL A CA 1
ATOM 3066 C C . VAL A 1 391 ? -1.505 -13.480 -8.692 1.00 96.44 391 VAL A C 1
ATOM 3068 O O . VAL A 1 391 ? -0.339 -13.501 -8.302 1.00 96.44 391 VAL A O 1
ATOM 3071 N N . PRO A 1 392 ? -2.545 -13.478 -7.834 1.00 97.81 392 PRO A N 1
ATOM 3072 C CA . PRO A 1 392 ? -3.976 -13.412 -8.165 1.00 97.81 392 PRO A CA 1
ATOM 3073 C C . PRO A 1 392 ? -4.414 -12.032 -8.702 1.00 97.81 392 PRO A C 1
ATOM 3075 O O . PRO A 1 392 ? -3.797 -11.015 -8.406 1.00 97.81 392 PRO A O 1
ATOM 3078 N N . SER A 1 393 ? -5.507 -11.988 -9.472 1.00 97.06 393 SER A N 1
ATOM 3079 C CA . SER A 1 393 ? -6.118 -10.750 -9.996 1.00 97.06 393 SER A CA 1
ATOM 3080 C C . SER A 1 393 ? -7.501 -10.491 -9.391 1.00 97.06 393 SER A C 1
ATOM 3082 O O . SER A 1 393 ? -8.207 -11.442 -9.056 1.00 97.06 393 SER A O 1
ATOM 3084 N N . GLY A 1 394 ? -7.946 -9.235 -9.383 1.00 97.56 394 GLY A N 1
ATOM 3085 C CA . GLY A 1 394 ? -9.266 -8.817 -8.903 1.00 97.56 394 GLY A CA 1
ATOM 3086 C C . GLY A 1 394 ? -9.219 -8.244 -7.488 1.00 97.56 394 GLY A C 1
ATOM 3087 O O . GLY A 1 394 ? -8.202 -7.694 -7.077 1.00 97.56 394 GLY A O 1
ATOM 3088 N N . GLU A 1 395 ? -10.322 -8.357 -6.751 1.00 98.25 395 GLU A N 1
ATOM 3089 C CA . GLU A 1 395 ? -10.384 -8.014 -5.326 1.00 98.25 395 GLU A CA 1
ATOM 3090 C C . GLU A 1 395 ? -10.051 -9.250 -4.482 1.00 98.25 395 GLU A C 1
ATOM 3092 O O . GLU A 1 395 ? -10.753 -10.261 -4.536 1.00 98.25 395 GLU A O 1
ATOM 3097 N N . ILE A 1 396 ? -8.965 -9.178 -3.711 1.00 98.19 396 ILE A N 1
ATOM 3098 C CA . ILE A 1 396 ? -8.485 -10.259 -2.849 1.00 98.19 396 ILE A CA 1
ATOM 3099 C C . ILE A 1 396 ? -8.743 -9.851 -1.400 1.00 98.19 396 ILE A C 1
ATOM 3101 O O . ILE A 1 396 ? -8.179 -8.871 -0.919 1.00 98.19 396 ILE A O 1
ATOM 3105 N N . THR A 1 397 ? -9.591 -10.601 -0.694 1.00 97.44 397 THR A N 1
ATOM 3106 C CA . THR A 1 397 ? -9.861 -10.368 0.731 1.00 97.44 397 THR A CA 1
ATOM 3107 C C . THR A 1 397 ? -8.842 -11.095 1.605 1.00 97.44 397 THR A C 1
ATOM 3109 O O . THR A 1 397 ? -8.710 -12.314 1.531 1.00 97.44 397 THR A O 1
ATOM 3112 N N . VAL A 1 398 ? -8.168 -10.350 2.477 1.00 96.75 398 VAL A N 1
ATOM 3113 C CA . VAL A 1 398 ? -7.091 -10.821 3.360 1.00 96.75 398 VAL A CA 1
ATOM 3114 C C . VAL A 1 398 ? -7.398 -10.488 4.819 1.00 96.75 398 VAL A C 1
ATOM 3116 O O . VAL A 1 398 ? -8.015 -9.467 5.118 1.00 96.75 398 VAL A O 1
ATOM 3119 N N . SER A 1 399 ? -6.986 -11.343 5.757 1.00 96.12 399 SER A N 1
ATOM 3120 C CA . SER A 1 399 ? -7.172 -11.098 7.197 1.00 96.12 399 SER A CA 1
ATOM 3121 C C . SER A 1 399 ? -6.119 -10.134 7.755 1.00 96.12 399 SER A C 1
ATOM 3123 O O . SER A 1 399 ? -4.983 -10.101 7.280 1.00 96.12 399 SER A O 1
ATOM 3125 N N . TYR A 1 400 ? -6.465 -9.392 8.807 1.00 96.44 400 TYR A N 1
ATOM 3126 C CA . TYR A 1 400 ? -5.550 -8.491 9.511 1.00 96.44 400 TYR A CA 1
ATOM 3127 C C . TYR A 1 400 ? -4.231 -9.177 9.904 1.00 96.44 400 TYR A C 1
ATOM 3129 O O . TYR A 1 400 ? -4.226 -10.254 10.500 1.00 96.44 400 TYR A O 1
ATOM 3137 N N . GLY A 1 401 ? -3.109 -8.527 9.597 1.00 94.62 401 GLY A N 1
ATOM 3138 C CA . GLY A 1 401 ? -1.753 -8.984 9.901 1.00 94.62 401 GLY A CA 1
ATOM 3139 C C . GLY A 1 401 ? -1.234 -10.113 9.003 1.00 94.62 401 GLY A C 1
ATOM 3140 O O . GLY A 1 401 ? -0.093 -10.544 9.175 1.00 94.62 401 GLY A O 1
ATOM 3141 N N . SER A 1 402 ? -2.028 -10.590 8.040 1.00 96.50 402 SER A N 1
ATOM 3142 C CA . SER A 1 402 ? -1.574 -11.585 7.062 1.00 96.50 402 SER A CA 1
ATOM 3143 C C . SER A 1 402 ? -0.603 -10.978 6.040 1.00 96.50 402 SER A C 1
ATOM 3145 O O . SER A 1 402 ? -0.327 -9.777 6.048 1.00 96.50 402 SER A O 1
ATOM 3147 N N . SER A 1 403 ? -0.018 -11.824 5.195 1.00 97.69 403 SER A N 1
ATOM 3148 C CA . SER A 1 403 ? 0.786 -11.402 4.045 1.00 97.69 403 SER A CA 1
ATOM 3149 C C . SER A 1 403 ? 0.236 -12.061 2.790 1.00 97.69 403 SER A C 1
ATOM 3151 O O . SER A 1 403 ? -0.199 -13.207 2.866 1.00 97.69 403 SER A O 1
ATOM 3153 N N . GLU A 1 404 ? 0.301 -11.364 1.661 1.00 98.12 404 GLU A N 1
ATOM 3154 C CA . GLU A 1 404 ? -0.198 -11.849 0.375 1.00 98.12 404 GLU A CA 1
ATOM 3155 C C . GLU A 1 404 ? 0.784 -11.508 -0.745 1.00 98.12 404 GLU A C 1
ATOM 3157 O O . GLU A 1 404 ? 1.449 -10.467 -0.699 1.00 98.12 404 GLU A O 1
ATOM 3162 N N . SER A 1 405 ? 0.893 -12.393 -1.735 1.00 97.31 405 SER A N 1
ATOM 3163 C CA . SER A 1 405 ? 1.868 -12.267 -2.820 1.00 97.31 405 SER A CA 1
ATOM 3164 C C . SER A 1 405 ? 1.210 -12.192 -4.190 1.00 97.31 405 SER A C 1
ATOM 3166 O O . SER A 1 405 ? 0.224 -12.879 -4.436 1.00 97.31 405 SER A O 1
ATOM 3168 N N . PHE A 1 406 ? 1.805 -11.414 -5.091 1.00 97.62 406 PHE A N 1
ATOM 3169 C CA . PHE A 1 406 ? 1.327 -11.202 -6.453 1.00 97.62 406 PHE A CA 1
ATOM 3170 C C . PHE A 1 406 ? 2.454 -11.459 -7.449 1.00 97.62 406 PHE A C 1
ATOM 3172 O O . PHE A 1 406 ? 3.498 -10.812 -7.391 1.00 97.62 406 PHE A O 1
ATOM 3179 N N . GLU A 1 407 ? 2.257 -12.403 -8.361 1.00 97.25 407 GLU A N 1
ATOM 3180 C CA . GLU A 1 407 ? 3.186 -12.701 -9.450 1.00 97.25 407 GLU A CA 1
ATOM 3181 C C . GLU A 1 407 ? 2.805 -11.903 -10.698 1.00 97.25 407 GLU A C 1
ATOM 3183 O O . GLU A 1 407 ? 1.655 -11.945 -11.136 1.00 97.25 407 GLU A O 1
ATOM 3188 N N . ILE A 1 408 ? 3.766 -11.164 -11.256 1.00 97.12 408 ILE A N 1
ATOM 3189 C CA . ILE A 1 408 ? 3.582 -10.340 -12.455 1.00 97.12 408 ILE A CA 1
ATOM 3190 C C . ILE A 1 408 ? 4.251 -11.041 -13.630 1.00 97.12 408 ILE A C 1
ATOM 3192 O O . ILE A 1 408 ? 5.458 -11.293 -13.605 1.00 97.12 408 ILE A O 1
ATOM 3196 N N . ILE A 1 409 ? 3.460 -11.347 -14.656 1.00 94.44 409 ILE A N 1
ATOM 3197 C CA . ILE A 1 409 ? 3.862 -12.199 -15.774 1.00 94.44 409 ILE A CA 1
ATOM 3198 C C . ILE A 1 409 ? 3.576 -11.452 -17.082 1.00 94.44 409 ILE A C 1
ATOM 3200 O O . ILE A 1 409 ? 2.409 -11.344 -17.463 1.00 94.44 409 ILE A O 1
ATOM 3204 N N . PRO A 1 410 ? 4.602 -10.921 -17.768 1.00 95.12 410 PRO A N 1
ATOM 3205 C CA . PRO A 1 410 ? 4.455 -10.398 -19.124 1.00 95.12 410 PRO A CA 1
ATOM 3206 C C . PRO A 1 410 ? 4.077 -11.504 -20.109 1.00 95.12 410 PRO A C 1
ATOM 3208 O O . PRO A 1 410 ? 4.574 -12.629 -20.002 1.00 95.12 410 PRO A O 1
ATOM 3211 N N . ASP A 1 411 ? 3.240 -11.173 -21.087 1.00 95.19 411 ASP A N 1
ATOM 3212 C CA . ASP A 1 411 ? 2.968 -12.059 -22.216 1.00 95.19 411 ASP A CA 1
ATOM 3213 C C . ASP A 1 411 ? 4.193 -12.147 -23.146 1.00 95.19 411 ASP A C 1
ATOM 3215 O O . ASP A 1 411 ? 5.097 -11.307 -23.125 1.00 95.19 411 ASP A O 1
ATOM 3219 N N . GLU A 1 412 ? 4.237 -13.174 -23.999 1.00 92.19 412 GLU A N 1
ATOM 3220 C CA . GLU A 1 412 ? 5.292 -13.299 -25.008 1.00 92.19 412 GLU A CA 1
ATOM 3221 C C . GLU A 1 412 ? 5.315 -12.061 -25.924 1.00 92.19 412 GLU A C 1
ATOM 3223 O O . GLU A 1 412 ? 4.292 -11.664 -26.479 1.00 92.19 412 GLU A O 1
ATOM 3228 N N . GLY A 1 413 ? 6.493 -11.451 -26.085 1.00 92.56 413 GLY A N 1
ATOM 3229 C CA . GLY A 1 413 ? 6.657 -10.211 -26.850 1.00 92.56 413 GLY A CA 1
ATOM 3230 C C . GLY A 1 413 ? 6.388 -8.930 -26.055 1.00 92.56 413 GLY A C 1
ATOM 3231 O O . GLY A 1 413 ? 6.513 -7.848 -26.622 1.00 92.56 413 GLY A O 1
ATOM 3232 N N . TYR A 1 414 ? 6.082 -9.029 -24.760 1.00 94.25 414 TYR A N 1
ATOM 3233 C CA . TYR A 1 414 ? 5.888 -7.887 -23.874 1.00 94.25 414 TYR A CA 1
ATOM 3234 C C . TYR A 1 414 ? 6.900 -7.859 -22.729 1.00 94.25 414 TYR A C 1
ATOM 3236 O O . TYR A 1 414 ? 7.490 -8.855 -22.315 1.00 94.25 414 TYR A O 1
ATOM 3244 N N . ALA A 1 415 ? 7.079 -6.653 -22.219 1.00 93.00 415 ALA A N 1
ATOM 3245 C CA . ALA A 1 415 ? 7.945 -6.265 -21.128 1.00 93.00 415 ALA A CA 1
ATOM 3246 C C . ALA A 1 415 ? 7.104 -5.601 -20.037 1.00 93.00 415 ALA A C 1
ATOM 3248 O O . ALA A 1 415 ? 6.124 -4.928 -20.357 1.00 93.00 415 ALA A O 1
ATOM 3249 N N . VAL A 1 416 ? 7.499 -5.714 -18.766 1.00 94.69 416 VAL A N 1
ATOM 3250 C CA . VAL A 1 416 ? 6.910 -4.848 -17.729 1.00 94.69 416 VAL A CA 1
ATOM 3251 C C . VAL A 1 416 ? 7.315 -3.408 -18.036 1.00 94.69 416 VAL A C 1
ATOM 3253 O O . VAL A 1 416 ? 8.496 -3.130 -18.238 1.00 94.69 416 VAL A O 1
ATOM 3256 N N . ASP A 1 417 ? 6.336 -2.512 -18.091 1.00 94.25 417 ASP A N 1
ATOM 3257 C CA . ASP A 1 417 ? 6.568 -1.077 -18.253 1.00 94.25 417 ASP A CA 1
ATOM 3258 C C . ASP A 1 417 ? 6.639 -0.378 -16.894 1.00 94.25 417 ASP A C 1
ATOM 3260 O O . ASP A 1 417 ? 7.611 0.299 -16.572 1.00 94.25 417 ASP A O 1
ATOM 3264 N N . ASP A 1 418 ? 5.628 -0.603 -16.057 1.00 95.75 418 ASP A N 1
ATOM 3265 C CA . ASP A 1 418 ? 5.566 -0.062 -14.703 1.00 95.75 418 ASP A CA 1
ATOM 3266 C C . ASP A 1 418 ? 4.665 -0.930 -13.829 1.00 95.75 418 ASP A C 1
ATOM 3268 O O . ASP A 1 418 ? 3.643 -1.461 -14.283 1.00 95.75 418 ASP A O 1
ATOM 3272 N N . VAL A 1 419 ? 5.012 -1.021 -12.552 1.00 97.75 419 VAL A N 1
ATOM 3273 C CA . VAL A 1 419 ? 4.146 -1.563 -11.511 1.00 97.75 419 VAL A CA 1
ATOM 3274 C C . VAL A 1 419 ? 3.818 -0.436 -10.547 1.00 97.75 419 VAL A C 1
ATOM 3276 O O . VAL A 1 419 ? 4.701 0.276 -10.077 1.00 97.75 419 VAL A O 1
ATOM 3279 N N . LYS A 1 420 ? 2.535 -0.263 -10.235 1.00 98.00 420 LYS A N 1
ATOM 3280 C CA . LYS A 1 420 ? 2.060 0.729 -9.270 1.00 98.00 420 LYS A CA 1
ATOM 3281 C C . LYS A 1 420 ? 1.489 0.036 -8.055 1.00 98.00 420 LYS A C 1
ATOM 3283 O O . LYS A 1 420 ? 0.567 -0.757 -8.195 1.00 98.00 420 LYS A O 1
ATOM 3288 N N . VAL A 1 421 ? 1.996 0.384 -6.881 1.00 97.88 421 VAL A N 1
ATOM 3289 C CA . VAL A 1 421 ? 1.497 -0.076 -5.584 1.00 97.88 421 VAL A CA 1
ATOM 3290 C C . VAL A 1 421 ? 0.895 1.122 -4.864 1.00 97.88 421 VAL A C 1
ATOM 3292 O O . VAL A 1 421 ? 1.546 2.157 -4.729 1.00 97.88 421 VAL A O 1
ATOM 3295 N N . ASP A 1 422 ? -0.373 1.019 -4.474 1.00 97.31 422 ASP A N 1
ATOM 3296 C CA . ASP A 1 422 ? -1.135 2.104 -3.841 1.00 97.31 422 ASP A CA 1
ATOM 3297 C C . ASP A 1 422 ? -1.084 3.416 -4.648 1.00 97.31 422 ASP A C 1
ATOM 3299 O O . ASP A 1 422 ? -0.903 4.518 -4.129 1.00 97.31 422 ASP A O 1
ATOM 3303 N N . GLY A 1 423 ? -1.189 3.277 -5.974 1.00 94.44 423 GLY A N 1
ATOM 3304 C CA . GLY A 1 423 ? -1.112 4.372 -6.944 1.00 94.44 423 GLY A CA 1
ATOM 3305 C C . GLY A 1 423 ? 0.298 4.913 -7.214 1.00 94.44 423 GLY A C 1
ATOM 3306 O O . GLY A 1 423 ? 0.465 5.708 -8.142 1.00 94.44 423 GLY A O 1
ATOM 3307 N N . SER A 1 424 ? 1.312 4.475 -6.466 1.00 96.19 424 SER A N 1
ATOM 3308 C CA . SER A 1 424 ? 2.701 4.922 -6.610 1.00 96.19 424 SER A CA 1
ATOM 3309 C C . SER A 1 424 ? 3.503 3.964 -7.487 1.00 96.19 424 SER A C 1
ATOM 3311 O O . SER A 1 424 ? 3.521 2.765 -7.232 1.00 96.19 424 SER A O 1
ATOM 3313 N N . SER A 1 425 ? 4.179 4.494 -8.509 1.00 96.44 425 SER A N 1
ATOM 3314 C CA . SER A 1 425 ? 5.084 3.711 -9.363 1.00 96.44 425 SER A CA 1
ATOM 3315 C C . SER A 1 425 ? 6.276 3.195 -8.556 1.00 96.44 425 SER A C 1
ATOM 3317 O O . SER A 1 425 ? 6.931 3.961 -7.843 1.00 96.44 425 SER A O 1
ATOM 3319 N N . ILE A 1 426 ? 6.545 1.898 -8.689 1.00 95.50 426 ILE A N 1
ATOM 3320 C CA . ILE A 1 426 ? 7.755 1.228 -8.200 1.00 95.50 426 ILE A CA 1
ATOM 3321 C C . ILE A 1 426 ? 8.705 0.861 -9.355 1.00 95.50 426 ILE A C 1
ATOM 3323 O O . ILE A 1 426 ? 9.760 0.276 -9.114 1.00 95.50 426 ILE A O 1
ATOM 3327 N N . GLY A 1 427 ? 8.361 1.248 -10.588 1.00 91.56 427 GLY A N 1
ATOM 3328 C CA . GLY A 1 427 ? 9.141 1.016 -11.798 1.00 91.56 427 GLY A CA 1
ATOM 3329 C C . GLY A 1 427 ? 8.953 -0.381 -12.387 1.00 91.56 427 GLY A C 1
ATOM 3330 O O . GLY A 1 427 ? 8.011 -1.107 -12.062 1.00 91.56 427 GLY A O 1
ATOM 3331 N N . GLU A 1 428 ? 9.877 -0.750 -13.273 1.00 90.12 428 GLU A N 1
ATOM 3332 C CA . GLU A 1 428 ? 9.933 -2.066 -13.908 1.00 90.12 428 GLU A CA 1
ATOM 3333 C C . GLU A 1 428 ? 10.260 -3.137 -12.848 1.00 90.12 428 GLU A C 1
ATOM 3335 O O . GLU A 1 428 ? 11.411 -3.306 -12.441 1.00 90.12 428 GLU A O 1
ATOM 3340 N N . TRP A 1 429 ? 9.239 -3.857 -12.372 1.00 89.44 429 TRP A N 1
ATOM 3341 C CA . TRP A 1 429 ? 9.390 -4.955 -11.415 1.00 89.44 429 TRP A CA 1
ATOM 3342 C C . TRP A 1 429 ? 9.004 -6.284 -12.056 1.00 89.44 429 TRP A C 1
ATOM 3344 O O . TRP A 1 429 ? 7.888 -6.446 -12.543 1.00 89.44 429 TRP A O 1
ATOM 3354 N N . THR A 1 430 ? 9.915 -7.255 -12.016 1.00 79.31 430 THR A N 1
ATOM 3355 C CA . THR A 1 430 ? 9.672 -8.616 -12.509 1.00 79.31 430 THR A CA 1
ATOM 3356 C C . THR A 1 430 ? 9.668 -9.610 -11.348 1.00 79.31 430 THR A C 1
ATOM 3358 O O . THR A 1 430 ? 10.455 -9.495 -10.408 1.00 79.31 430 THR A O 1
ATOM 3361 N N . GLY A 1 431 ? 8.763 -10.590 -11.400 1.00 86.12 431 GLY A N 1
ATOM 3362 C CA . GLY A 1 431 ? 8.627 -11.630 -10.379 1.00 86.12 431 GLY A CA 1
ATOM 3363 C C . GLY A 1 431 ? 7.517 -11.358 -9.361 1.00 86.12 431 GLY A C 1
ATOM 3364 O O . GLY A 1 431 ? 6.464 -10.815 -9.694 1.00 86.12 431 GLY A O 1
ATOM 3365 N N . THR A 1 432 ? 7.736 -11.791 -8.117 1.00 94.44 432 THR A N 1
ATOM 3366 C CA . THR A 1 432 ? 6.718 -11.778 -7.057 1.00 94.44 432 THR A CA 1
ATOM 3367 C C . THR A 1 432 ? 6.829 -10.533 -6.180 1.00 94.44 432 THR A C 1
ATOM 3369 O O . THR A 1 432 ? 7.877 -10.271 -5.588 1.00 94.44 432 THR A O 1
ATOM 3372 N N . TRP A 1 433 ? 5.733 -9.790 -6.053 1.00 96.06 433 TRP A N 1
ATOM 3373 C CA . TRP A 1 433 ? 5.557 -8.710 -5.085 1.00 96.06 433 TRP A CA 1
ATOM 3374 C C . TRP A 1 433 ? 4.857 -9.217 -3.820 1.00 96.06 433 TRP A C 1
ATOM 3376 O O . TRP A 1 433 ? 3.980 -10.072 -3.910 1.00 96.06 433 TRP A O 1
ATOM 3386 N N . TRP A 1 434 ? 5.204 -8.678 -2.649 1.00 96.94 434 TRP A N 1
ATOM 3387 C CA . TRP A 1 434 ? 4.610 -9.067 -1.367 1.00 96.94 434 TRP A CA 1
ATOM 3388 C C . TRP A 1 434 ? 4.025 -7.867 -0.625 1.00 96.94 434 TRP A C 1
ATOM 3390 O O . TRP A 1 434 ? 4.706 -6.866 -0.408 1.00 96.94 434 TRP A O 1
ATOM 3400 N N . PHE A 1 435 ? 2.794 -8.020 -0.141 1.00 97.62 435 PHE A N 1
ATOM 3401 C CA . PHE A 1 435 ? 2.251 -7.205 0.939 1.00 97.62 435 PHE A CA 1
ATOM 3402 C C . PHE A 1 435 ? 2.435 -7.962 2.251 1.00 97.62 435 PHE A C 1
ATOM 3404 O O . PHE A 1 435 ? 1.997 -9.104 2.378 1.00 97.62 435 PHE A O 1
ATOM 3411 N N . HIS A 1 436 ? 3.090 -7.339 3.229 1.00 97.12 436 HIS A N 1
ATOM 3412 C CA . HIS A 1 436 ? 3.361 -7.947 4.529 1.00 97.12 436 HIS A CA 1
ATOM 3413 C C . HIS A 1 436 ? 2.580 -7.261 5.640 1.00 97.12 436 HIS A C 1
ATOM 3415 O O . HIS A 1 436 ? 2.522 -6.035 5.678 1.00 97.12 436 HIS A O 1
ATOM 3421 N N . ASN A 1 437 ? 2.082 -8.054 6.593 1.00 95.19 437 ASN A N 1
ATOM 3422 C CA . ASN A 1 437 ? 1.417 -7.567 7.803 1.00 95.19 437 ASN A CA 1
ATOM 3423 C C . ASN A 1 437 ? 0.310 -6.546 7.486 1.00 95.19 437 ASN A C 1
ATOM 3425 O O . ASN A 1 437 ? 0.358 -5.400 7.928 1.00 95.19 437 ASN A O 1
ATOM 3429 N N . ILE A 1 438 ? -0.657 -6.969 6.675 1.00 97.00 438 ILE A N 1
ATOM 3430 C CA . ILE A 1 438 ? -1.673 -6.102 6.073 1.00 97.00 438 ILE A CA 1
ATOM 3431 C C . ILE A 1 438 ? -2.626 -5.558 7.143 1.00 97.00 438 ILE A C 1
ATOM 3433 O O . ILE A 1 438 ? -3.214 -6.323 7.912 1.00 97.00 438 ILE A O 1
ATOM 3437 N N . LYS A 1 439 ? -2.779 -4.233 7.189 1.00 95.69 439 LYS A N 1
ATOM 3438 C CA . LYS A 1 439 ? -3.609 -3.519 8.178 1.00 95.69 439 LYS A CA 1
ATOM 3439 C C . LYS A 1 439 ? -4.593 -2.520 7.570 1.00 95.69 439 LYS A C 1
ATOM 3441 O O . LYS A 1 439 ? -5.353 -1.925 8.326 1.00 95.69 439 LYS A O 1
ATOM 3446 N N . ASP A 1 440 ? -4.563 -2.364 6.253 1.00 96.62 440 ASP A N 1
ATOM 3447 C CA . ASP A 1 440 ? -5.386 -1.449 5.472 1.00 96.62 440 ASP A CA 1
ATOM 3448 C C . ASP A 1 440 ? -5.623 -2.061 4.079 1.00 96.62 440 ASP A C 1
ATOM 3450 O O . ASP A 1 440 ? -4.991 -3.058 3.711 1.00 96.62 440 ASP A O 1
ATOM 3454 N N . ASP A 1 441 ? -6.543 -1.476 3.312 1.00 98.06 441 ASP A N 1
ATOM 3455 C CA . ASP A 1 441 ? -6.751 -1.843 1.910 1.00 98.06 441 ASP A CA 1
ATOM 3456 C C . ASP A 1 441 ? -5.553 -1.409 1.053 1.00 98.06 441 ASP A C 1
ATOM 3458 O O . ASP A 1 441 ? -4.963 -0.351 1.280 1.00 98.06 441 ASP A O 1
ATOM 3462 N N . HIS A 1 442 ? -5.232 -2.204 0.032 1.00 98.25 442 HIS A N 1
ATOM 3463 C CA . HIS A 1 442 ? -4.125 -1.933 -0.886 1.00 98.25 442 HIS A CA 1
ATOM 3464 C C . HIS A 1 442 ? -4.530 -2.100 -2.353 1.00 98.25 442 HIS A C 1
ATOM 3466 O O . HIS A 1 442 ? -5.563 -2.679 -2.698 1.00 98.25 442 HIS A O 1
ATOM 3472 N N . SER A 1 443 ? -3.684 -1.620 -3.258 1.00 98.31 443 SER A N 1
ATOM 3473 C CA . SER A 1 443 ? -3.818 -1.863 -4.693 1.00 98.31 443 SER A CA 1
ATOM 3474 C C . SER A 1 443 ? -2.474 -2.139 -5.353 1.00 98.31 443 SER A C 1
ATOM 3476 O O . SER A 1 443 ? -1.445 -1.593 -4.958 1.00 98.31 443 SER A O 1
ATOM 3478 N N . ILE A 1 444 ? -2.493 -2.972 -6.389 1.00 98.44 444 ILE A N 1
ATOM 3479 C CA . ILE A 1 444 ? -1.357 -3.226 -7.267 1.00 98.44 444 ILE A CA 1
ATOM 3480 C C . ILE A 1 444 ? -1.826 -3.262 -8.725 1.00 98.44 444 ILE A C 1
ATOM 3482 O O . ILE A 1 444 ? -2.799 -3.932 -9.073 1.00 98.44 444 ILE A O 1
ATOM 3486 N N . HIS A 1 445 ? -1.153 -2.511 -9.589 1.00 98.31 445 HIS A N 1
ATOM 3487 C CA . HIS A 1 445 ? -1.429 -2.466 -11.020 1.00 98.31 445 HIS A CA 1
ATOM 3488 C C . HIS A 1 445 ? -0.147 -2.696 -11.812 1.00 98.31 445 HIS A C 1
ATOM 3490 O O . HIS A 1 445 ? 0.800 -1.929 -11.658 1.00 98.31 445 HIS A O 1
ATOM 3496 N N . ALA A 1 446 ? -0.125 -3.712 -12.670 1.00 98.00 446 ALA A N 1
ATOM 3497 C CA . ALA A 1 446 ? 0.967 -3.950 -13.608 1.00 98.00 446 ALA A CA 1
ATOM 3498 C C . ALA A 1 446 ? 0.598 -3.437 -15.006 1.00 98.00 446 ALA A C 1
ATOM 3500 O O . ALA A 1 446 ? -0.488 -3.717 -15.513 1.00 98.00 446 ALA A O 1
ATOM 3501 N N . SER A 1 447 ? 1.513 -2.711 -15.635 1.00 97.75 447 SER A N 1
ATOM 3502 C CA . SER A 1 447 ? 1.411 -2.253 -17.020 1.00 97.75 447 SER A CA 1
ATOM 3503 C C . SER A 1 447 ? 2.567 -2.811 -17.840 1.00 97.75 447 SER A C 1
ATOM 3505 O O . SER A 1 447 ? 3.654 -3.048 -17.307 1.00 97.75 447 SER A O 1
ATOM 3507 N N . PHE A 1 448 ? 2.319 -3.045 -19.126 1.00 96.06 448 PHE A N 1
ATOM 3508 C CA . PHE A 1 448 ? 3.255 -3.716 -20.017 1.00 96.06 448 PHE A CA 1
ATOM 3509 C C . PHE A 1 448 ? 3.436 -2.919 -21.309 1.00 96.06 448 PHE A C 1
ATOM 3511 O O . PHE A 1 448 ? 2.537 -2.192 -21.737 1.00 96.06 448 PHE A O 1
ATOM 3518 N N . LYS A 1 449 ? 4.606 -3.071 -21.932 1.00 93.44 449 LYS A N 1
ATOM 3519 C CA . LYS A 1 449 ? 4.960 -2.473 -23.225 1.00 93.44 449 LYS A CA 1
ATOM 3520 C C . LYS A 1 449 ? 5.466 -3.534 -24.189 1.00 93.44 449 LYS A C 1
ATOM 3522 O O . LYS A 1 449 ? 6.108 -4.497 -23.777 1.00 93.44 449 LYS A O 1
ATOM 3527 N N . GLU A 1 450 ? 5.180 -3.354 -25.473 1.00 94.44 450 GLU A N 1
ATOM 3528 C CA . GLU A 1 450 ? 5.656 -4.259 -26.521 1.00 94.44 450 GLU A CA 1
ATOM 3529 C C . GLU A 1 450 ? 7.178 -4.192 -26.661 1.00 94.44 450 GLU A C 1
ATOM 3531 O O . GLU A 1 450 ? 7.783 -3.117 -26.652 1.00 94.44 450 GLU A O 1
ATOM 3536 N N . ILE A 1 451 ? 7.795 -5.357 -26.840 1.00 93.56 451 ILE A N 1
ATOM 3537 C CA . ILE A 1 451 ? 9.195 -5.485 -27.223 1.00 93.56 451 ILE A CA 1
ATOM 3538 C C . ILE A 1 451 ? 9.269 -5.346 -28.753 1.00 93.56 451 ILE A C 1
ATOM 3540 O O . ILE A 1 451 ? 8.698 -6.171 -29.472 1.00 93.56 451 ILE A O 1
ATOM 3544 N N . PRO A 1 452 ? 9.972 -4.332 -29.291 1.00 92.69 452 PRO A N 1
ATOM 3545 C CA . PRO A 1 452 ? 10.093 -4.117 -30.726 1.00 92.69 452 PRO A CA 1
ATOM 3546 C C . PRO A 1 452 ? 10.705 -5.328 -31.426 1.00 92.69 452 PRO A C 1
ATOM 3548 O O . PRO A 1 452 ? 11.739 -5.831 -31.001 1.00 92.69 452 PRO A O 1
ATOM 3551 N N . SER A 1 453 ? 10.107 -5.764 -32.534 1.00 89.75 453 SER A N 1
ATOM 3552 C CA . SER A 1 453 ? 10.605 -6.890 -33.341 1.00 89.75 453 SER A CA 1
ATOM 3553 C C . SER A 1 453 ? 11.381 -6.461 -34.591 1.00 89.75 453 SER A C 1
ATOM 3555 O O . SER A 1 453 ? 12.067 -7.280 -35.197 1.00 89.75 453 SER A O 1
ATOM 3557 N N . THR A 1 454 ? 11.328 -5.178 -34.962 1.00 94.25 454 THR A N 1
ATOM 3558 C CA . THR A 1 454 ? 12.120 -4.583 -36.051 1.00 94.25 454 THR A CA 1
ATOM 3559 C C . THR A 1 454 ? 12.660 -3.207 -35.645 1.00 94.25 454 THR A C 1
ATOM 3561 O O . THR A 1 454 ? 11.972 -2.492 -34.912 1.00 94.25 454 THR A O 1
ATOM 3564 N N . PRO A 1 455 ? 13.857 -2.799 -36.106 1.00 96.62 455 PRO A N 1
ATOM 3565 C CA . PRO A 1 455 ? 14.355 -1.445 -35.873 1.00 96.62 455 PRO A CA 1
ATOM 3566 C C . PRO A 1 455 ? 13.541 -0.405 -36.673 1.00 96.62 455 PRO A C 1
ATOM 3568 O O . PRO A 1 455 ? 12.936 -0.765 -37.685 1.00 96.62 455 PRO A O 1
ATOM 3571 N N . PRO A 1 456 ? 13.546 0.883 -36.274 1.00 95.81 456 PRO A N 1
ATOM 3572 C CA . PRO A 1 456 ? 13.049 1.974 -37.111 1.00 95.81 456 PRO A CA 1
ATOM 3573 C C . PRO A 1 456 ? 13.825 2.045 -38.433 1.00 95.81 456 PRO A C 1
ATOM 3575 O O . PRO A 1 456 ? 14.980 1.624 -38.489 1.00 95.81 456 PRO A O 1
ATOM 3578 N N . ASP A 1 457 ? 13.222 2.615 -39.477 1.00 94.00 457 ASP A N 1
ATOM 3579 C CA . ASP A 1 457 ? 13.872 2.749 -40.785 1.00 94.00 457 ASP A CA 1
ATOM 3580 C C . ASP A 1 457 ? 15.171 3.574 -40.699 1.00 94.00 457 ASP A C 1
ATOM 3582 O O . ASP A 1 457 ? 15.202 4.669 -40.132 1.00 94.00 457 ASP A O 1
ATOM 3586 N N . PHE A 1 458 ? 16.242 3.068 -41.315 1.00 96.12 458 PHE A N 1
ATOM 3587 C CA . PHE A 1 458 ? 17.512 3.773 -41.500 1.00 96.12 458 PHE A CA 1
ATOM 3588 C C . PHE A 1 458 ? 18.141 3.413 -42.848 1.00 96.12 458 PHE A C 1
ATOM 3590 O O . PHE A 1 458 ? 17.929 2.322 -43.382 1.00 96.12 458 PHE A O 1
ATOM 3597 N N . ASN A 1 459 ? 18.948 4.323 -43.395 1.00 97.50 459 ASN A N 1
ATOM 3598 C CA . ASN A 1 459 ? 19.555 4.163 -44.712 1.00 97.50 459 ASN A CA 1
ATOM 3599 C C . ASN A 1 459 ? 21.053 3.876 -44.625 1.00 97.50 459 ASN A C 1
ATOM 3601 O O . ASN A 1 459 ? 21.781 4.438 -43.804 1.00 97.50 459 ASN A O 1
ATOM 3605 N N . MET A 1 460 ? 21.517 3.035 -45.546 1.00 97.38 460 MET A N 1
ATOM 3606 C CA . MET A 1 460 ? 22.921 2.685 -45.719 1.00 97.38 460 MET A CA 1
ATOM 3607 C C . MET A 1 460 ? 23.352 3.000 -47.154 1.00 97.38 460 MET A C 1
ATOM 3609 O O . MET A 1 460 ? 22.698 2.593 -48.114 1.00 97.38 460 MET A O 1
ATOM 3613 N N . LEU A 1 461 ? 24.472 3.697 -47.311 1.00 97.75 461 LEU A N 1
ATOM 3614 C CA . LEU A 1 461 ? 24.993 4.176 -48.586 1.00 97.75 461 LEU A CA 1
ATOM 3615 C C . LEU A 1 461 ? 26.216 3.367 -49.016 1.00 97.75 461 LEU A C 1
ATOM 3617 O O . LEU A 1 461 ? 27.121 3.114 -48.226 1.00 97.75 461 LEU A O 1
ATOM 3621 N N . TYR A 1 462 ? 26.240 2.963 -50.286 1.00 97.00 462 TYR A N 1
ATOM 3622 C CA . TYR A 1 462 ? 27.328 2.176 -50.866 1.00 97.00 462 TYR A CA 1
ATOM 3623 C C . TYR A 1 462 ? 28.553 3.042 -51.194 1.00 97.00 462 TYR A C 1
ATOM 3625 O O . TYR A 1 462 ? 28.453 4.046 -51.920 1.00 97.00 462 TYR A O 1
ATOM 3633 N N . ILE A 1 463 ? 29.719 2.588 -50.735 1.00 95.81 463 ILE A N 1
ATOM 3634 C CA . ILE A 1 463 ? 31.035 3.163 -51.008 1.00 95.81 463 ILE A CA 1
ATOM 3635 C C . ILE A 1 463 ? 31.928 2.074 -51.610 1.00 95.81 463 ILE A C 1
ATOM 3637 O O . ILE A 1 463 ? 32.160 1.026 -51.016 1.00 95.81 463 ILE A O 1
ATOM 3641 N N . SER A 1 464 ? 32.424 2.313 -52.825 1.00 93.88 464 SER A N 1
ATOM 3642 C CA . SER A 1 464 ? 33.338 1.383 -53.499 1.00 93.88 464 SER A CA 1
ATOM 3643 C C . SER A 1 464 ? 34.742 1.432 -52.892 1.00 93.88 464 SER A C 1
ATOM 3645 O O . SER A 1 464 ? 35.194 2.528 -52.556 1.00 93.88 464 SER A O 1
ATOM 3647 N N . SER A 1 465 ? 35.464 0.310 -52.903 1.00 92.69 465 SER A N 1
ATOM 3648 C CA . SER A 1 465 ? 36.897 0.252 -52.587 1.00 92.69 465 SER A CA 1
ATOM 3649 C C . SER A 1 465 ? 37.733 1.137 -53.509 1.00 92.69 465 SER A C 1
ATOM 3651 O O . SER A 1 465 ? 37.493 1.175 -54.725 1.00 92.69 465 SER A O 1
ATOM 3653 N N . LYS A 1 466 ? 38.677 1.889 -52.924 1.00 93.44 466 LYS A N 1
ATOM 3654 C CA . LYS A 1 466 ? 39.521 2.879 -53.614 1.00 93.44 466 LYS A CA 1
ATOM 3655 C C . LYS A 1 466 ? 40.792 3.215 -52.832 1.00 93.44 466 LYS A C 1
ATOM 3657 O O . LYS A 1 466 ? 40.810 3.147 -51.601 1.00 93.44 466 LYS A O 1
ATOM 3662 N N .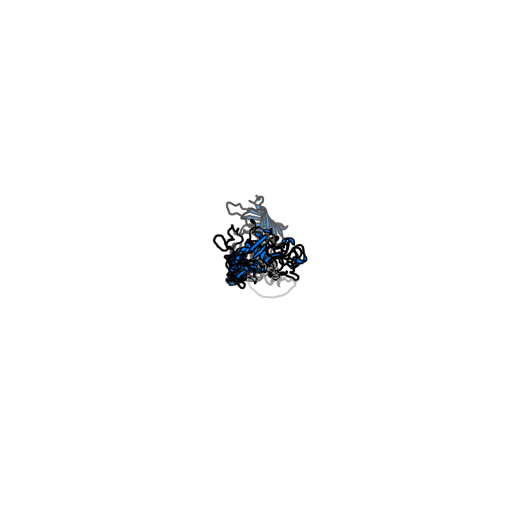 ASP A 1 467 ? 41.793 3.682 -53.575 1.00 94.69 467 ASP A N 1
ATOM 3663 C CA . ASP A 1 467 ? 42.875 4.517 -53.053 1.00 94.69 467 ASP A CA 1
ATOM 3664 C C . ASP A 1 467 ? 42.370 5.958 -52.886 1.00 94.69 467 ASP A C 1
ATOM 3666 O O . ASP A 1 467 ? 41.651 6.468 -53.752 1.00 94.69 467 ASP A O 1
ATOM 3670 N N . PHE A 1 468 ? 42.717 6.618 -51.780 1.00 94.69 468 PHE A N 1
ATOM 3671 C CA . PHE A 1 468 ? 42.297 7.993 -51.489 1.00 94.69 468 PHE A CA 1
ATOM 3672 C C . PHE A 1 468 ? 43.370 8.786 -50.712 1.00 94.69 468 PHE A C 1
ATOM 3674 O O . PHE A 1 468 ? 44.178 8.178 -49.999 1.00 94.69 468 PHE A O 1
ATOM 3681 N N . PRO A 1 469 ? 43.404 10.130 -50.843 1.00 94.12 469 PRO A N 1
ATOM 3682 C CA . PRO A 1 469 ? 44.233 10.983 -49.992 1.00 94.12 469 PRO A CA 1
ATOM 3683 C C . PRO A 1 469 ? 43.703 10.974 -48.551 1.00 94.12 469 PRO A C 1
ATOM 3685 O O . PRO A 1 469 ? 42.498 11.108 -48.335 1.00 94.12 469 PRO A O 1
ATOM 3688 N N . MET A 1 470 ? 44.589 10.827 -47.567 1.00 90.75 470 MET A N 1
ATOM 3689 C CA . MET A 1 470 ? 44.248 10.737 -46.143 1.00 90.75 470 MET A CA 1
ATOM 3690 C C . MET A 1 470 ? 44.990 11.810 -45.332 1.00 90.75 470 MET A C 1
ATOM 3692 O O . MET A 1 470 ? 46.048 12.286 -45.736 1.00 90.75 470 MET A O 1
ATOM 3696 N N . GLY A 1 471 ? 44.445 12.185 -44.174 1.00 90.12 471 GLY A N 1
ATOM 3697 C CA . GLY A 1 471 ? 45.087 13.117 -43.248 1.00 90.12 471 GLY A CA 1
ATOM 3698 C C . GLY A 1 471 ? 45.134 14.547 -43.789 1.00 90.12 471 GLY A C 1
ATOM 3699 O O . GLY A 1 471 ? 44.129 15.097 -44.219 1.00 90.12 471 GLY A O 1
ATOM 3700 N N . ASP A 1 472 ? 46.299 15.174 -43.790 1.00 86.50 472 ASP A N 1
ATOM 3701 C CA . ASP A 1 472 ? 46.516 16.526 -44.324 1.00 86.50 472 ASP A CA 1
ATOM 3702 C C . ASP A 1 472 ? 46.783 16.558 -45.841 1.00 86.50 472 ASP A C 1
ATOM 3704 O O . ASP A 1 472 ? 47.293 17.547 -46.359 1.00 86.50 472 ASP A O 1
ATOM 3708 N N . ASP A 1 473 ? 46.392 15.496 -46.552 1.00 89.88 473 ASP A N 1
ATOM 3709 C CA . ASP A 1 473 ? 46.570 15.290 -47.995 1.00 89.88 473 ASP A CA 1
ATOM 3710 C C . ASP A 1 473 ? 48.006 14.932 -48.425 1.00 89.88 473 ASP A C 1
ATOM 3712 O O . ASP A 1 473 ? 48.244 14.706 -49.615 1.00 89.88 473 ASP A O 1
ATOM 3716 N N . GLU A 1 474 ? 48.955 14.811 -47.486 1.00 83.31 474 GLU A N 1
ATOM 3717 C CA . GLU A 1 474 ? 50.326 14.366 -47.780 1.00 83.31 474 GLU A CA 1
ATOM 3718 C C . GLU A 1 474 ? 50.456 12.834 -47.882 1.00 83.31 474 GLU A C 1
ATOM 3720 O O . GLU A 1 474 ? 51.404 12.324 -48.488 1.00 83.31 474 GLU A O 1
ATOM 3725 N N . GLU A 1 475 ? 49.492 12.086 -47.334 1.00 83.69 475 GLU A N 1
ATOM 3726 C CA . GLU A 1 475 ? 49.474 10.622 -47.322 1.00 83.69 475 GLU A CA 1
ATOM 3727 C C . GLU A 1 475 ? 48.380 10.039 -48.233 1.00 83.69 475 GLU A C 1
ATOM 3729 O O . GLU A 1 475 ? 47.317 10.623 -48.448 1.00 83.69 475 GLU A O 1
ATOM 3734 N N . GLN A 1 476 ? 48.626 8.835 -48.756 1.00 88.88 476 GLN A N 1
ATOM 3735 C CA . GLN A 1 476 ? 47.650 8.048 -49.515 1.00 88.88 476 GLN A CA 1
ATOM 3736 C C . GLN A 1 476 ? 47.403 6.715 -48.818 1.00 88.88 476 GLN A C 1
ATOM 3738 O O . GLN A 1 476 ? 48.319 6.098 -48.265 1.00 88.88 476 GLN A O 1
ATOM 3743 N N . THR A 1 477 ? 46.164 6.235 -48.863 1.00 92.69 477 THR A N 1
ATOM 3744 C CA . THR A 1 477 ? 45.823 4.919 -48.327 1.00 92.69 477 THR A CA 1
ATOM 3745 C C . THR A 1 477 ? 44.722 4.240 -49.131 1.00 92.69 477 THR A C 1
ATOM 3747 O O . THR A 1 477 ? 44.070 4.864 -49.963 1.00 92.69 477 THR A O 1
ATOM 3750 N N . THR A 1 478 ? 44.499 2.958 -48.848 1.00 93.75 478 THR A N 1
ATOM 3751 C CA . THR A 1 478 ? 43.533 2.110 -49.551 1.00 93.75 478 THR A CA 1
ATOM 3752 C C . THR A 1 478 ? 42.475 1.583 -48.588 1.00 93.75 478 THR A C 1
ATOM 3754 O O . THR A 1 478 ? 42.799 1.133 -47.481 1.00 93.75 478 THR A O 1
ATOM 3757 N N . VAL A 1 479 ? 41.219 1.586 -49.034 1.00 93.88 479 VAL A N 1
ATOM 3758 C CA . VAL A 1 479 ? 40.165 0.700 -48.518 1.00 93.88 479 VAL A CA 1
ATOM 3759 C C . VAL A 1 479 ? 39.953 -0.394 -49.559 1.00 93.88 479 VAL A C 1
ATOM 3761 O O . VAL A 1 479 ? 39.557 -0.096 -50.686 1.00 93.88 479 VAL A O 1
ATOM 3764 N N . ASN A 1 480 ? 40.272 -1.639 -49.196 1.00 90.19 480 ASN A N 1
ATOM 3765 C CA . ASN A 1 480 ? 40.383 -2.751 -50.148 1.00 90.19 480 ASN A CA 1
ATOM 3766 C C . ASN A 1 480 ? 39.028 -3.319 -50.583 1.00 90.19 480 ASN A C 1
ATOM 3768 O O . ASN A 1 480 ? 38.889 -3.723 -51.734 1.00 90.19 480 ASN A O 1
ATOM 3772 N N . GLU A 1 481 ? 38.027 -3.283 -49.704 1.00 91.12 481 GLU A N 1
ATOM 3773 C CA . GLU A 1 481 ? 36.704 -3.853 -49.959 1.00 91.12 481 GLU A CA 1
ATOM 3774 C C . GLU A 1 481 ? 35.619 -2.770 -49.981 1.00 91.12 481 GLU A C 1
ATOM 3776 O O . GLU A 1 481 ? 35.709 -1.783 -49.243 1.00 91.12 481 GLU A O 1
ATOM 3781 N N . PRO A 1 482 ? 34.608 -2.891 -50.858 1.00 94.00 482 PRO A N 1
ATOM 3782 C CA . PRO A 1 482 ? 33.464 -2.001 -50.822 1.00 94.00 482 PRO A CA 1
ATOM 3783 C C . PRO A 1 482 ? 32.637 -2.256 -49.555 1.00 94.00 482 PRO A C 1
ATOM 3785 O O . PRO A 1 482 ? 32.555 -3.373 -49.047 1.00 94.00 482 PRO A O 1
ATOM 3788 N N . PHE A 1 483 ? 31.984 -1.214 -49.057 1.00 95.25 483 PHE A N 1
ATOM 3789 C CA . PHE A 1 483 ? 31.201 -1.276 -47.827 1.00 95.25 483 PHE A CA 1
ATOM 3790 C C . PHE A 1 483 ? 29.973 -0.374 -47.922 1.00 95.25 483 PHE A C 1
ATOM 3792 O O . PHE A 1 483 ? 29.869 0.522 -48.765 1.00 95.25 483 PHE A O 1
ATOM 3799 N N . TYR A 1 484 ? 29.027 -0.624 -47.031 1.00 97.00 484 TYR A N 1
ATOM 3800 C CA . TYR A 1 484 ? 27.915 0.259 -46.743 1.00 97.00 484 TYR A CA 1
ATOM 3801 C C . TYR A 1 484 ? 28.228 1.092 -45.502 1.00 97.00 484 TYR A C 1
ATOM 3803 O O . TYR A 1 484 ? 28.771 0.560 -44.536 1.00 97.00 484 TYR A O 1
ATOM 3811 N N . ILE A 1 485 ? 27.835 2.364 -45.491 1.00 98.00 485 ILE A N 1
ATOM 3812 C CA . ILE A 1 485 ? 27.935 3.255 -44.326 1.00 98.00 485 ILE A CA 1
ATOM 3813 C C . ILE A 1 485 ? 26.604 3.963 -44.077 1.00 98.00 485 ILE A C 1
ATOM 3815 O O . ILE A 1 485 ? 25.889 4.266 -45.028 1.00 98.00 485 ILE A O 1
ATOM 3819 N N . GLY A 1 486 ? 26.253 4.208 -42.818 1.00 98.25 486 GLY A N 1
ATOM 3820 C CA . GLY A 1 486 ? 25.031 4.917 -42.450 1.00 98.25 486 GLY A CA 1
ATOM 3821 C C . GLY A 1 486 ? 24.964 6.295 -43.103 1.00 98.25 486 GLY A C 1
ATOM 3822 O O . GLY A 1 486 ? 25.962 7.020 -43.120 1.00 98.25 486 GLY A O 1
ATOM 3823 N N . GLU A 1 487 ? 23.792 6.640 -43.640 1.00 98.50 487 GLU A N 1
ATOM 3824 C CA . GLU A 1 487 ? 23.506 7.972 -44.193 1.00 98.50 487 GLU A CA 1
ATOM 3825 C C . GLU A 1 487 ? 23.705 9.071 -43.138 1.00 98.50 487 GLU A C 1
ATOM 3827 O O . GLU A 1 487 ? 24.248 10.135 -43.434 1.00 98.50 487 GLU A O 1
ATOM 3832 N N . THR A 1 488 ? 23.337 8.773 -41.893 1.00 98.62 488 THR A N 1
ATOM 3833 C CA . THR A 1 488 ? 23.435 9.655 -40.730 1.00 98.62 488 THR A CA 1
ATOM 3834 C C . THR A 1 488 ? 24.164 8.965 -39.578 1.00 98.62 488 THR A C 1
ATOM 3836 O O . THR A 1 488 ? 24.457 7.766 -39.621 1.00 98.62 488 THR A O 1
ATOM 3839 N N . GLU A 1 489 ? 24.402 9.713 -38.504 1.00 98.81 489 GLU A N 1
ATOM 3840 C CA . GLU A 1 489 ? 24.681 9.144 -37.183 1.00 98.81 489 GLU A CA 1
ATOM 3841 C C . GLU A 1 489 ? 23.504 8.256 -36.722 1.00 98.81 489 GLU A C 1
ATOM 3843 O O . GLU A 1 489 ? 22.363 8.427 -37.172 1.00 98.81 489 GLU A O 1
ATOM 3848 N N . VAL A 1 490 ? 23.756 7.313 -35.807 1.00 98.81 490 VAL A N 1
ATOM 3849 C CA . VAL A 1 490 ? 22.684 6.509 -35.195 1.00 98.81 490 VAL A CA 1
ATOM 3850 C C . VAL A 1 490 ? 21.794 7.419 -34.350 1.00 98.81 490 VAL A C 1
ATOM 3852 O O . VAL A 1 490 ? 22.258 8.050 -33.398 1.00 98.81 490 VAL A O 1
ATOM 3855 N N . THR A 1 491 ? 20.505 7.484 -34.684 1.00 98.81 491 THR A N 1
ATOM 3856 C CA . THR A 1 491 ? 19.528 8.282 -33.934 1.00 98.81 491 THR A CA 1
ATOM 3857 C C . THR A 1 491 ? 19.206 7.653 -32.581 1.00 98.81 491 THR A C 1
ATOM 3859 O O . THR A 1 491 ? 19.382 6.451 -32.372 1.00 98.81 491 THR A O 1
ATOM 3862 N N . TYR A 1 492 ? 18.694 8.456 -31.650 1.00 98.69 492 TYR A N 1
ATOM 3863 C CA . TYR A 1 492 ? 18.275 7.966 -30.344 1.00 98.69 492 TYR A CA 1
ATOM 3864 C C . TYR A 1 492 ? 17.120 6.965 -30.433 1.00 98.69 492 TYR A C 1
ATOM 3866 O O . TYR A 1 492 ? 17.137 5.976 -29.711 1.00 98.69 492 TYR A O 1
ATOM 3874 N N . GLU A 1 493 ? 16.152 7.167 -31.333 1.00 98.31 493 GLU A N 1
ATOM 3875 C CA . GLU A 1 493 ? 15.057 6.209 -31.551 1.00 98.31 493 GLU A CA 1
ATOM 3876 C C . GLU A 1 493 ? 15.576 4.841 -31.993 1.00 98.31 493 GLU A C 1
ATOM 3878 O O . GLU A 1 493 ? 15.189 3.814 -31.431 1.00 98.31 493 GLU A O 1
ATOM 3883 N N . LEU A 1 494 ? 16.481 4.831 -32.976 1.00 98.62 494 LEU A N 1
ATOM 3884 C CA . LEU A 1 494 ? 17.097 3.611 -33.477 1.00 98.62 494 LEU A CA 1
ATOM 3885 C C . LEU A 1 494 ? 17.899 2.930 -32.364 1.00 98.62 494 LEU A C 1
ATOM 3887 O O . LEU A 1 494 ? 17.705 1.741 -32.108 1.00 98.62 494 LEU A O 1
ATOM 3891 N N . TRP A 1 495 ? 18.732 3.700 -31.654 1.00 98.69 495 TRP A N 1
ATOM 3892 C CA . TRP A 1 495 ? 19.486 3.219 -30.502 1.00 98.69 495 TRP A CA 1
ATOM 3893 C C . TRP A 1 495 ? 18.584 2.563 -29.458 1.00 98.69 495 TRP A C 1
ATOM 3895 O O . TRP A 1 495 ? 18.790 1.399 -29.109 1.00 98.69 495 TRP A O 1
ATOM 3905 N N . TYR A 1 496 ? 17.589 3.312 -28.978 1.00 97.94 496 TYR A N 1
ATOM 3906 C CA . TYR A 1 496 ? 16.682 2.914 -27.913 1.00 97.94 496 TYR A CA 1
ATOM 3907 C C . TYR A 1 496 ? 15.942 1.631 -28.283 1.00 97.94 496 TYR A C 1
ATOM 3909 O O . TYR A 1 496 ? 15.935 0.697 -27.487 1.00 97.94 496 TYR A O 1
ATOM 3917 N N . THR A 1 497 ? 15.390 1.566 -29.498 1.00 97.69 497 THR A N 1
ATOM 3918 C CA . THR A 1 497 ? 14.594 0.427 -29.977 1.00 97.69 497 THR A CA 1
ATOM 3919 C C . THR A 1 497 ? 15.412 -0.861 -29.985 1.00 97.69 497 THR A C 1
ATOM 3921 O O . THR A 1 497 ? 15.004 -1.866 -29.406 1.00 97.69 497 THR A O 1
ATOM 3924 N N . VAL A 1 498 ? 16.599 -0.821 -30.596 1.00 98.44 498 VAL A N 1
ATOM 3925 C CA . VAL A 1 498 ? 17.474 -1.995 -30.693 1.00 98.44 498 VAL A CA 1
ATOM 3926 C C . VAL A 1 498 ? 18.026 -2.375 -29.323 1.00 98.44 498 VAL A C 1
ATOM 3928 O O . VAL A 1 498 ? 18.016 -3.550 -28.981 1.00 98.44 498 VAL A O 1
ATOM 3931 N N . ARG A 1 499 ? 18.468 -1.407 -28.507 1.00 97.81 499 ARG A N 1
ATOM 3932 C CA . ARG A 1 499 ? 18.969 -1.665 -27.146 1.00 97.81 499 ARG A CA 1
ATOM 3933 C C . ARG A 1 499 ? 17.884 -2.298 -26.273 1.00 97.81 499 ARG A C 1
ATOM 3935 O O . ARG A 1 499 ? 18.171 -3.229 -25.530 1.00 97.81 499 ARG A O 1
ATOM 3942 N N . PHE A 1 500 ? 16.649 -1.807 -26.365 1.00 95.19 500 PHE A N 1
ATOM 3943 C CA . PHE A 1 500 ? 15.525 -2.349 -25.611 1.00 95.19 500 PHE A CA 1
ATOM 3944 C C . PHE A 1 500 ? 15.233 -3.799 -26.014 1.00 95.19 500 PHE A C 1
ATOM 3946 O O . PHE A 1 500 ? 15.204 -4.665 -25.147 1.00 95.19 500 PHE A O 1
ATOM 3953 N N . TRP A 1 501 ? 15.141 -4.098 -27.316 1.00 96.81 501 TRP A N 1
ATOM 3954 C CA . TRP A 1 501 ? 15.048 -5.483 -27.799 1.00 96.81 501 TRP A CA 1
ATOM 3955 C C . TRP A 1 501 ? 16.217 -6.347 -27.306 1.00 96.81 501 TRP A C 1
ATOM 3957 O O . TRP A 1 501 ? 16.023 -7.471 -26.844 1.00 96.81 501 TRP A O 1
ATOM 3967 N N . ALA A 1 502 ? 17.434 -5.813 -27.370 1.00 96.94 502 ALA A N 1
ATOM 3968 C CA . ALA A 1 502 ? 18.653 -6.532 -27.039 1.00 96.94 502 ALA A CA 1
ATOM 3969 C C . ALA A 1 502 ? 18.691 -6.972 -25.569 1.00 96.94 502 ALA A C 1
ATOM 3971 O O . ALA A 1 502 ? 19.078 -8.103 -25.286 1.00 96.94 502 ALA A O 1
ATOM 3972 N N . GLU A 1 503 ? 18.252 -6.128 -24.634 1.00 94.88 503 GLU A N 1
ATOM 3973 C CA . GLU A 1 503 ? 18.238 -6.462 -23.202 1.00 94.88 503 GLU A CA 1
ATOM 3974 C C . GLU A 1 503 ? 17.306 -7.631 -22.874 1.00 94.88 503 GLU A C 1
ATOM 3976 O O . GLU A 1 503 ? 17.656 -8.491 -22.068 1.00 94.88 503 GLU A O 1
ATOM 3981 N N . TYR A 1 504 ? 16.181 -7.741 -23.584 1.00 91.62 504 TYR A N 1
ATOM 3982 C CA . TYR A 1 504 ? 15.303 -8.913 -23.510 1.00 91.62 504 TYR A CA 1
ATOM 3983 C C . TYR A 1 504 ? 15.883 -10.155 -24.205 1.00 91.62 504 TYR A C 1
ATOM 3985 O O . TYR A 1 504 ? 15.451 -11.273 -23.937 1.00 91.62 504 TYR A O 1
ATOM 3993 N N . ASN A 1 505 ? 16.894 -9.978 -25.059 1.00 93.88 505 ASN A N 1
ATOM 3994 C CA . ASN A 1 505 ? 17.579 -11.039 -25.802 1.00 93.88 505 ASN A CA 1
ATOM 3995 C C . ASN A 1 505 ? 19.005 -11.311 -25.276 1.00 93.88 505 ASN A C 1
ATOM 3997 O O . ASN A 1 505 ? 19.870 -11.819 -25.999 1.00 93.88 505 ASN A O 1
ATOM 4001 N N . GLY A 1 506 ? 19.245 -11.002 -23.996 1.00 95.31 506 GLY A N 1
ATOM 4002 C CA . GLY A 1 506 ? 20.463 -11.373 -23.271 1.00 95.31 506 GLY A CA 1
ATOM 4003 C C . GLY A 1 506 ? 21.664 -10.455 -23.500 1.00 95.31 506 GLY A C 1
ATOM 4004 O O . GLY A 1 506 ? 22.792 -10.871 -23.238 1.00 95.31 506 GLY A O 1
ATOM 4005 N N . TYR A 1 507 ? 21.447 -9.236 -23.999 1.00 96.50 507 TYR A N 1
ATOM 4006 C CA . TYR A 1 507 ? 22.482 -8.208 -24.075 1.00 96.50 507 TYR A CA 1
ATOM 4007 C C . TYR A 1 507 ? 22.503 -7.321 -22.829 1.00 96.50 507 TYR A C 1
ATOM 4009 O O . TYR A 1 507 ? 21.464 -6.997 -22.260 1.00 96.50 507 TYR A O 1
ATOM 4017 N N . THR A 1 508 ? 23.691 -6.853 -22.459 1.00 96.31 508 THR A N 1
ATOM 4018 C CA . THR A 1 508 ? 23.913 -5.943 -21.333 1.00 96.31 508 THR A CA 1
ATOM 4019 C C . THR A 1 508 ? 24.658 -4.704 -21.816 1.00 96.31 508 THR A C 1
ATOM 4021 O O . THR A 1 508 ? 25.687 -4.813 -22.486 1.00 96.31 508 THR A O 1
ATOM 4024 N N . PHE A 1 509 ? 24.152 -3.524 -21.446 1.00 96.38 509 PHE A N 1
ATOM 4025 C CA . PHE A 1 509 ? 24.752 -2.232 -21.777 1.00 96.38 509 PHE A CA 1
ATOM 4026 C C . PHE A 1 509 ? 25.222 -1.492 -20.521 1.00 96.38 509 PHE A C 1
ATOM 4028 O O . PHE A 1 509 ? 24.441 -1.294 -19.591 1.00 96.38 509 PHE A O 1
ATOM 4035 N N . ASP A 1 510 ? 26.471 -1.030 -20.531 1.00 96.00 510 ASP A N 1
ATOM 4036 C CA . ASP A 1 510 ? 27.073 -0.143 -19.530 1.00 96.00 510 ASP A CA 1
ATOM 4037 C C . ASP A 1 510 ? 26.393 1.230 -19.532 1.00 96.00 510 ASP A C 1
ATOM 4039 O O . ASP A 1 510 ? 26.085 1.787 -18.479 1.00 96.00 510 ASP A O 1
ATOM 4043 N N . ASN A 1 511 ? 26.075 1.755 -20.720 1.00 97.50 511 ASN A N 1
ATOM 4044 C CA . ASN A 1 511 ? 25.340 3.008 -20.851 1.00 97.50 511 ASN A CA 1
ATOM 4045 C C . ASN A 1 511 ? 24.041 2.814 -21.639 1.00 97.50 511 ASN A C 1
ATOM 4047 O O . ASN A 1 511 ? 24.030 2.362 -22.782 1.00 97.50 511 ASN A O 1
ATOM 4051 N N . LYS A 1 512 ? 22.924 3.263 -21.055 1.00 97.50 512 LYS A N 1
ATOM 4052 C CA . LYS A 1 512 ? 21.594 3.219 -21.692 1.00 97.50 512 LYS A CA 1
ATOM 4053 C C . LYS A 1 512 ? 21.447 4.204 -22.865 1.00 97.50 512 LYS A C 1
ATOM 4055 O O . LYS A 1 512 ? 20.499 4.092 -23.638 1.00 97.50 512 LYS A O 1
ATOM 4060 N N . GLY A 1 513 ? 22.391 5.136 -23.018 1.00 98.12 513 GLY A N 1
ATOM 4061 C CA . GLY A 1 513 ? 22.384 6.196 -24.026 1.00 98.12 513 GLY A CA 1
ATOM 4062 C C . GLY A 1 513 ? 21.501 7.391 -23.656 1.00 98.12 513 GLY A C 1
ATOM 4063 O O . GLY A 1 513 ? 20.694 7.340 -22.728 1.00 98.12 513 GLY A O 1
ATOM 4064 N N . ARG A 1 514 ? 21.689 8.500 -24.372 1.00 98.44 514 ARG A N 1
ATOM 4065 C CA . ARG A 1 514 ? 21.002 9.780 -24.165 1.00 98.44 514 ARG A CA 1
ATOM 4066 C C . ARG A 1 514 ? 20.457 10.331 -25.482 1.00 98.44 514 ARG A C 1
ATOM 4068 O O . ARG A 1 514 ? 21.167 10.330 -26.487 1.00 98.44 514 ARG A O 1
ATOM 4075 N N . GLU A 1 515 ? 19.240 10.875 -25.440 1.00 98.38 515 GLU A N 1
ATOM 4076 C CA . GLU A 1 515 ? 18.621 11.583 -26.566 1.00 98.38 515 GLU A CA 1
ATOM 4077 C C . GLU A 1 515 ? 19.325 12.919 -26.846 1.00 98.38 515 GLU A C 1
ATOM 4079 O O . GLU A 1 515 ? 19.149 13.913 -26.123 1.00 98.38 515 GLU A O 1
ATOM 4084 N N . GLY A 1 516 ? 20.172 12.942 -27.881 1.00 98.06 516 GLY A N 1
ATOM 4085 C CA . GLY A 1 516 ? 21.037 14.082 -28.167 1.00 98.06 516 GLY A CA 1
ATOM 4086 C C . GLY A 1 516 ? 21.906 14.454 -26.965 1.00 98.06 516 GLY A C 1
ATOM 4087 O O . GLY A 1 516 ? 22.233 13.620 -26.127 1.00 98.06 516 GLY A O 1
ATOM 4088 N N . SER A 1 517 ? 22.247 15.734 -26.814 1.00 97.50 517 SER A N 1
ATOM 4089 C CA . SER A 1 517 ? 23.105 16.204 -25.714 1.00 97.50 517 SER A CA 1
ATOM 4090 C C . SER A 1 517 ? 22.397 16.393 -24.361 1.00 97.50 517 SER A C 1
ATOM 4092 O O . SER A 1 517 ? 23.062 16.583 -23.334 1.00 97.50 517 SER A O 1
ATOM 4094 N N . SER A 1 518 ? 21.059 16.363 -24.330 1.00 96.31 518 SER A N 1
ATOM 4095 C CA . SER A 1 518 ? 20.253 16.890 -23.208 1.00 96.31 518 SER A CA 1
ATOM 4096 C C . SER A 1 518 ? 19.110 15.997 -22.727 1.00 96.31 518 SER A C 1
ATOM 4098 O O . SER A 1 518 ? 18.497 16.337 -21.718 1.00 96.31 518 SER A O 1
ATOM 4100 N N . GLY A 1 519 ? 18.820 14.886 -23.407 1.00 96.44 519 GLY A N 1
ATOM 4101 C CA . GLY A 1 519 ? 17.805 13.935 -22.966 1.00 96.44 519 GLY A CA 1
ATOM 4102 C C . GLY A 1 519 ? 18.098 13.324 -21.597 1.00 96.44 519 GLY A C 1
ATOM 4103 O O . GLY A 1 519 ? 19.228 13.361 -21.095 1.00 96.44 519 GLY A O 1
ATOM 4104 N N . GLN A 1 520 ? 17.071 12.729 -21.000 1.00 96.75 520 GLN A N 1
ATOM 4105 C CA . GLN A 1 520 ? 17.252 11.851 -19.852 1.00 96.75 520 GLN A CA 1
ATOM 4106 C C . GLN A 1 520 ? 17.875 10.532 -20.329 1.00 96.75 520 GLN A C 1
ATOM 4108 O O . GLN A 1 520 ? 17.507 10.011 -21.379 1.00 96.75 520 GLN A O 1
ATOM 4113 N N . ILE A 1 521 ? 18.851 10.015 -19.581 1.00 97.06 521 ILE A N 1
ATOM 4114 C CA . ILE A 1 521 ? 19.536 8.762 -19.925 1.00 97.06 521 ILE A CA 1
ATOM 4115 C C . ILE A 1 521 ? 18.523 7.611 -19.890 1.00 97.06 521 ILE A C 1
ATOM 4117 O O . ILE A 1 521 ? 17.829 7.450 -18.890 1.00 97.06 521 ILE A O 1
ATOM 4121 N N . GLY A 1 522 ? 18.459 6.826 -20.967 1.00 94.56 522 GLY A N 1
ATOM 4122 C CA . GLY A 1 522 ? 17.636 5.618 -21.077 1.00 94.56 522 GLY A CA 1
ATOM 4123 C C . GLY A 1 522 ? 16.120 5.829 -21.122 1.00 94.56 522 GLY A C 1
ATOM 4124 O O . GLY A 1 522 ? 15.399 4.840 -21.154 1.00 94.56 522 GLY A O 1
ATOM 4125 N N . ALA A 1 523 ? 15.635 7.073 -21.120 1.00 94.62 523 ALA A N 1
ATOM 4126 C CA . ALA A 1 523 ? 14.204 7.368 -21.198 1.00 94.62 523 ALA A CA 1
ATOM 4127 C C . ALA A 1 523 ? 13.642 7.116 -22.606 1.00 94.62 523 ALA A C 1
ATOM 4129 O O . ALA A 1 523 ? 14.393 7.111 -23.582 1.00 94.62 523 ALA A O 1
ATOM 4130 N N . ASP A 1 524 ? 12.325 6.966 -22.726 1.00 94.12 524 ASP A N 1
ATOM 4131 C CA . ASP A 1 524 ? 11.675 6.781 -24.026 1.00 94.12 524 ASP A CA 1
ATOM 4132 C C . ASP A 1 524 ? 11.975 7.942 -24.996 1.00 94.12 524 ASP A C 1
ATOM 4134 O O . ASP A 1 524 ? 12.035 9.105 -24.570 1.00 94.12 524 ASP A O 1
ATOM 4138 N N . PRO A 1 525 ? 12.148 7.666 -26.305 1.00 96.38 525 PRO A N 1
ATOM 4139 C CA . PRO A 1 525 ? 12.361 8.703 -27.308 1.00 96.38 525 PRO A CA 1
ATOM 4140 C C . PRO A 1 525 ? 11.205 9.707 -27.348 1.00 96.38 525 PRO A C 1
ATOM 4142 O O . PRO A 1 525 ? 10.030 9.344 -27.422 1.00 96.38 525 PRO A O 1
ATOM 4145 N N . THR A 1 526 ? 11.526 10.998 -27.358 1.00 96.75 526 THR A N 1
ATOM 4146 C CA . THR A 1 526 ? 10.525 12.063 -27.414 1.00 96.75 526 THR A CA 1
ATOM 4147 C C . THR A 1 526 ? 10.184 12.414 -28.858 1.00 96.75 526 THR A C 1
ATOM 4149 O O . THR A 1 526 ? 11.054 12.513 -29.721 1.00 96.75 526 THR A O 1
ATOM 4152 N N . LEU A 1 527 ? 8.911 12.712 -29.142 1.00 93.94 527 LEU A N 1
ATOM 4153 C CA . LEU A 1 527 ? 8.453 13.023 -30.507 1.00 93.94 527 LEU A CA 1
ATOM 4154 C C . LEU A 1 527 ? 9.254 14.134 -31.211 1.00 93.94 527 LEU A C 1
ATOM 4156 O O . LEU A 1 527 ? 9.312 14.159 -32.437 1.00 93.94 527 LEU A O 1
ATOM 4160 N N . THR A 1 528 ? 9.846 15.063 -30.456 1.00 92.62 528 THR A N 1
ATOM 4161 C CA . THR A 1 528 ? 10.569 16.216 -31.012 1.00 92.62 528 THR A CA 1
ATOM 4162 C C . THR A 1 528 ? 12.070 15.993 -31.173 1.00 92.62 528 THR A C 1
ATOM 4164 O O . THR A 1 528 ? 12.679 16.703 -31.976 1.00 92.62 528 THR A O 1
ATOM 4167 N N . LYS A 1 529 ? 12.665 15.036 -30.445 1.00 95.19 529 LYS A N 1
ATOM 4168 C CA . LYS A 1 529 ? 14.118 14.816 -30.426 1.00 95.19 529 LYS A CA 1
ATOM 4169 C C . LYS A 1 529 ? 14.559 13.374 -30.685 1.00 95.19 529 LYS A C 1
ATOM 4171 O O . LYS A 1 529 ? 15.760 13.130 -30.723 1.00 95.19 529 LYS A O 1
ATOM 4176 N N . LYS A 1 530 ? 13.639 12.449 -30.959 1.00 97.25 530 LYS A N 1
ATOM 4177 C CA . LYS A 1 530 ? 13.952 11.040 -31.254 1.00 97.25 530 LYS A CA 1
ATOM 4178 C C . LYS A 1 530 ? 14.956 10.843 -32.403 1.00 97.25 530 LYS A C 1
ATOM 4180 O O . LYS A 1 530 ? 15.703 9.869 -32.409 1.00 97.25 530 LYS A O 1
ATOM 4185 N N . ASN A 1 531 ? 15.021 11.810 -33.327 1.00 97.94 531 ASN A N 1
ATOM 4186 C CA . ASN A 1 531 ? 15.949 11.833 -34.462 1.00 97.94 531 ASN A CA 1
ATOM 4187 C C . ASN A 1 531 ? 17.275 12.562 -34.172 1.00 97.94 531 ASN A C 1
ATOM 4189 O O . ASN A 1 531 ? 18.087 12.725 -35.080 1.00 97.94 531 ASN A O 1
ATOM 4193 N N . HIS A 1 532 ? 17.521 13.026 -32.945 1.00 98.50 532 HIS A N 1
ATOM 4194 C CA . HIS A 1 532 ? 18.862 13.444 -32.533 1.00 98.50 532 HIS A CA 1
ATOM 4195 C C . HIS A 1 532 ? 19.788 12.222 -32.490 1.00 98.50 532 HIS A C 1
ATOM 4197 O O . HIS A 1 532 ? 19.307 11.120 -32.212 1.00 98.50 532 HIS A O 1
ATOM 4203 N N . PRO A 1 533 ? 21.105 12.388 -32.700 1.00 98.75 533 PRO A N 1
ATOM 4204 C CA . PRO A 1 533 ? 22.052 11.297 -32.517 1.00 98.75 533 PRO A CA 1
ATOM 4205 C C . PRO A 1 533 ? 22.026 10.800 -31.069 1.00 98.75 533 PRO A C 1
ATOM 4207 O O . PRO A 1 533 ? 21.869 11.591 -30.128 1.00 98.75 533 PRO A O 1
ATOM 4210 N N . VAL A 1 534 ? 22.201 9.493 -30.872 1.00 98.81 534 VAL A N 1
ATOM 4211 C CA . VAL A 1 534 ? 22.458 8.960 -29.532 1.00 98.81 534 VAL A CA 1
ATOM 4212 C C . VAL A 1 534 ? 23.806 9.471 -29.028 1.00 98.81 534 VAL A C 1
ATOM 4214 O O . VAL A 1 534 ? 24.803 9.467 -29.749 1.00 98.81 534 VAL A O 1
ATOM 4217 N N . THR A 1 535 ? 23.846 9.894 -27.767 1.00 98.75 535 THR A N 1
ATOM 4218 C CA . THR A 1 535 ? 25.096 10.240 -27.080 1.00 98.75 535 THR A CA 1
ATOM 4219 C C . THR A 1 535 ? 25.188 9.570 -25.714 1.00 98.75 535 THR A C 1
ATOM 4221 O O . THR A 1 535 ? 24.316 8.785 -25.343 1.00 98.75 535 THR A O 1
ATOM 4224 N N . SER A 1 536 ? 26.241 9.871 -24.945 1.00 98.19 536 SER A N 1
ATOM 4225 C CA . SER A 1 536 ? 26.485 9.263 -23.629 1.00 98.19 536 SER A CA 1
ATOM 4226 C C . SER A 1 536 ? 26.534 7.736 -23.704 1.00 98.19 536 SER A C 1
ATOM 4228 O O . SER A 1 536 ? 26.036 7.048 -22.821 1.00 98.19 536 SER A O 1
ATOM 4230 N N . ILE A 1 537 ? 27.164 7.235 -24.764 1.00 98.31 537 ILE A N 1
ATOM 4231 C CA . ILE A 1 537 ? 27.503 5.830 -24.982 1.00 98.31 537 ILE A CA 1
ATOM 4232 C C . ILE A 1 537 ? 29.018 5.711 -25.116 1.00 98.31 537 ILE A C 1
ATOM 4234 O O . ILE A 1 537 ? 29.679 6.615 -25.642 1.00 98.31 537 ILE A O 1
ATOM 4238 N N . ASN A 1 538 ? 29.579 4.624 -24.603 1.00 96.62 538 ASN A N 1
ATOM 4239 C CA . ASN A 1 538 ? 30.993 4.328 -24.761 1.00 96.62 538 ASN A CA 1
ATOM 4240 C C . ASN A 1 538 ? 31.225 3.489 -26.037 1.00 96.62 538 ASN A C 1
ATOM 4242 O O . ASN A 1 538 ? 30.289 3.086 -26.732 1.00 96.62 538 ASN A O 1
ATOM 4246 N N . TRP A 1 539 ? 32.486 3.232 -26.379 1.00 95.69 539 TRP A N 1
ATOM 4247 C CA . TRP A 1 539 ? 32.818 2.474 -27.588 1.00 95.69 539 TRP A CA 1
ATOM 4248 C C . TRP A 1 539 ? 32.309 1.025 -27.528 1.00 95.69 539 TRP A C 1
ATOM 4250 O O . TRP A 1 539 ? 31.922 0.457 -28.549 1.00 95.69 539 TRP A O 1
ATOM 4260 N N . ARG A 1 540 ? 32.309 0.420 -26.332 1.00 92.69 540 ARG A N 1
ATOM 4261 C CA . ARG A 1 540 ? 31.828 -0.949 -26.106 1.00 92.69 540 ARG A CA 1
ATOM 4262 C C . ARG A 1 540 ? 30.321 -1.039 -26.313 1.00 92.69 540 ARG A C 1
ATOM 4264 O O . ARG A 1 540 ? 29.868 -1.945 -26.998 1.00 92.69 540 ARG A O 1
ATOM 4271 N N . ASP A 1 541 ? 29.563 -0.069 -25.811 1.00 97.06 541 ASP A N 1
ATOM 4272 C CA . ASP A 1 541 ? 28.123 0.010 -26.040 1.00 97.06 541 ASP A CA 1
ATOM 4273 C C . ASP A 1 541 ? 27.820 0.035 -27.543 1.00 97.06 541 ASP A C 1
ATOM 4275 O O . ASP A 1 541 ? 26.969 -0.715 -28.007 1.00 97.06 541 ASP A O 1
ATOM 4279 N N . ALA A 1 542 ? 28.566 0.824 -28.326 1.00 97.19 542 ALA A N 1
ATOM 4280 C CA . ALA A 1 542 ? 28.359 0.928 -29.769 1.00 97.19 542 ALA A CA 1
ATOM 4281 C C . ALA A 1 542 ? 28.607 -0.398 -30.516 1.00 97.19 542 ALA A C 1
ATOM 4283 O O . ALA A 1 542 ? 27.829 -0.763 -31.398 1.00 97.19 542 ALA A O 1
ATOM 4284 N N . VAL A 1 543 ? 29.658 -1.151 -30.167 1.00 93.75 543 VAL A N 1
ATOM 4285 C CA . VAL A 1 543 ? 29.944 -2.442 -30.824 1.00 93.75 543 VAL A CA 1
ATOM 4286 C C . VAL A 1 543 ? 28.954 -3.534 -30.414 1.00 93.75 543 VAL A C 1
ATOM 4288 O O . VAL A 1 543 ? 28.483 -4.284 -31.267 1.00 93.75 543 VAL A O 1
ATOM 4291 N N . ILE A 1 544 ? 28.570 -3.586 -29.136 1.00 95.44 544 ILE A N 1
ATOM 4292 C CA . ILE A 1 544 ? 27.559 -4.524 -28.634 1.00 95.44 544 ILE A CA 1
ATOM 4293 C C . ILE A 1 544 ? 26.191 -4.215 -29.249 1.00 95.44 544 ILE A C 1
ATOM 4295 O O . ILE A 1 544 ? 25.480 -5.122 -29.680 1.00 95.44 544 ILE A O 1
ATOM 4299 N N . TRP A 1 545 ? 25.865 -2.933 -29.405 1.00 98.25 545 TRP A N 1
ATOM 4300 C CA . TRP A 1 545 ? 24.664 -2.493 -30.101 1.00 98.25 545 TRP A CA 1
ATOM 4301 C C . TRP A 1 545 ? 24.658 -2.904 -31.579 1.00 98.25 545 TRP A C 1
ATOM 4303 O O . TRP A 1 545 ? 23.639 -3.363 -32.085 1.00 98.25 545 TRP A O 1
ATOM 4313 N N . CYS A 1 546 ? 25.795 -2.810 -32.278 1.00 97.50 546 CYS A N 1
ATOM 4314 C CA . CYS A 1 546 ? 25.904 -3.274 -33.665 1.00 97.50 546 CYS A CA 1
ATOM 4315 C C . CYS A 1 546 ? 25.648 -4.786 -33.796 1.00 97.50 546 CYS A C 1
ATOM 4317 O O . CYS A 1 546 ? 24.981 -5.223 -34.738 1.00 97.50 546 CYS A O 1
ATOM 4319 N N . ASN A 1 547 ? 26.140 -5.586 -32.843 1.00 96.19 547 ASN A N 1
ATOM 4320 C CA . ASN A 1 547 ? 25.822 -7.012 -32.777 1.00 96.19 547 ASN A CA 1
ATOM 4321 C C . ASN A 1 547 ? 24.326 -7.240 -32.560 1.00 96.19 547 ASN A C 1
ATOM 4323 O O . ASN A 1 547 ? 23.735 -8.043 -33.276 1.00 96.19 547 ASN A O 1
ATOM 4327 N N . ALA A 1 548 ? 23.718 -6.513 -31.621 1.00 98.19 548 ALA A N 1
ATOM 4328 C CA . ALA A 1 548 ? 22.290 -6.611 -31.357 1.00 98.19 548 ALA A CA 1
ATOM 4329 C C . ALA A 1 548 ? 21.446 -6.245 -32.586 1.00 98.19 548 ALA A C 1
ATOM 4331 O O . ALA A 1 548 ? 20.560 -7.006 -32.956 1.00 98.19 548 ALA A O 1
ATOM 4332 N N . LEU A 1 549 ? 21.760 -5.141 -33.275 1.00 98.44 549 LEU A N 1
ATOM 4333 C CA . LEU A 1 549 ? 21.095 -4.776 -34.530 1.00 98.44 549 LEU A CA 1
ATOM 4334 C C . LEU A 1 549 ? 21.236 -5.894 -35.571 1.00 98.44 549 LEU A C 1
ATOM 4336 O O . LEU A 1 549 ? 20.276 -6.206 -36.270 1.00 98.44 549 LEU A O 1
ATOM 4340 N N . SER A 1 550 ? 22.424 -6.498 -35.668 1.00 96.62 550 SER A N 1
ATOM 4341 C CA . SER A 1 550 ? 22.672 -7.609 -36.589 1.00 96.62 550 SER A CA 1
ATOM 4342 C C . SER A 1 550 ? 21.768 -8.799 -36.276 1.00 96.62 550 SER A C 1
ATOM 4344 O O . SER A 1 550 ? 21.062 -9.250 -37.172 1.00 96.62 550 SER A O 1
ATOM 4346 N N . GLU A 1 551 ? 21.718 -9.256 -35.021 1.00 96.94 551 GLU A N 1
ATOM 4347 C CA . GLU A 1 551 ? 20.836 -10.363 -34.622 1.00 96.94 551 GLU A CA 1
ATOM 4348 C C . GLU A 1 551 ? 19.354 -10.022 -34.826 1.00 96.94 551 GLU A C 1
ATOM 4350 O O . GLU A 1 551 ? 18.620 -10.837 -35.385 1.00 96.94 551 GLU A O 1
ATOM 4355 N N . MET A 1 552 ? 18.930 -8.808 -34.456 1.00 96.62 552 MET A N 1
ATOM 4356 C CA . MET A 1 552 ? 17.542 -8.343 -34.568 1.00 96.62 552 MET A CA 1
ATOM 4357 C C . MET A 1 552 ? 17.005 -8.447 -36.001 1.00 96.62 552 MET A C 1
ATOM 4359 O O . MET A 1 552 ? 15.837 -8.769 -36.199 1.00 96.62 552 MET A O 1
ATOM 4363 N N . ILE A 1 553 ? 17.854 -8.206 -37.007 1.00 95.62 553 ILE A N 1
ATOM 4364 C CA . ILE A 1 553 ? 17.471 -8.292 -38.424 1.00 95.62 553 ILE A CA 1
ATOM 4365 C C . ILE A 1 553 ? 18.003 -9.546 -39.141 1.00 95.62 553 ILE A C 1
ATOM 4367 O O . ILE A 1 553 ? 17.994 -9.606 -40.374 1.00 95.62 553 ILE A O 1
ATOM 4371 N N . GLY A 1 554 ? 18.486 -10.546 -38.396 1.00 94.56 554 GLY A N 1
ATOM 4372 C CA . GLY A 1 554 ? 18.934 -11.832 -38.942 1.00 94.56 554 GLY A CA 1
ATOM 4373 C C . GLY A 1 554 ? 20.249 -11.791 -39.737 1.00 94.56 554 GLY A C 1
ATOM 4374 O O . GLY A 1 554 ? 20.430 -12.583 -40.663 1.00 94.56 554 GLY A O 1
ATOM 4375 N N . LYS A 1 555 ? 21.159 -10.868 -39.414 1.00 92.88 555 LYS A N 1
ATOM 4376 C CA . LYS A 1 555 ? 22.544 -10.810 -39.917 1.00 92.88 555 LYS A CA 1
ATOM 4377 C C . LYS A 1 555 ? 23.524 -11.415 -38.913 1.00 92.88 555 LYS A C 1
ATOM 4379 O O . LYS A 1 555 ? 23.231 -11.512 -37.725 1.00 92.88 555 LYS A O 1
ATOM 4384 N N . GLU A 1 556 ? 24.707 -11.799 -39.385 1.00 92.56 556 GLU A N 1
ATOM 4385 C CA . GLU A 1 556 ? 25.736 -12.413 -38.543 1.00 92.56 556 GLU A CA 1
ATOM 4386 C C . GLU A 1 556 ? 26.502 -11.347 -37.742 1.00 92.56 556 GLU A C 1
ATOM 4388 O O . GLU A 1 556 ? 27.137 -10.481 -38.347 1.00 92.56 556 GLU A O 1
ATOM 4393 N N . PRO A 1 557 ? 26.492 -11.395 -36.396 1.00 93.50 557 PRO A N 1
ATOM 4394 C CA . PRO A 1 557 ? 27.215 -10.426 -35.577 1.00 93.50 557 PRO A CA 1
ATOM 4395 C C . PRO A 1 557 ? 28.721 -10.439 -35.845 1.00 93.50 557 PRO A C 1
ATOM 4397 O O . PRO A 1 557 ? 29.338 -11.506 -35.933 1.00 93.50 557 PRO A O 1
ATOM 4400 N N . VAL A 1 558 ? 29.299 -9.240 -35.936 1.00 91.44 558 VAL A N 1
ATOM 4401 C CA . VAL A 1 558 ? 30.704 -9.017 -36.307 1.00 91.44 558 VAL A CA 1
ATOM 4402 C C . VAL A 1 558 ? 31.636 -9.170 -35.108 1.00 91.44 558 VAL A C 1
ATOM 4404 O O . VAL A 1 558 ? 32.736 -9.709 -35.229 1.00 91.44 558 VAL A O 1
ATOM 4407 N N . TYR A 1 559 ? 31.231 -8.674 -33.938 1.00 89.94 559 TYR A N 1
ATOM 4408 C CA . TYR A 1 559 ? 32.112 -8.603 -32.778 1.00 89.94 559 TYR A CA 1
ATOM 4409 C C . TYR A 1 559 ? 32.001 -9.863 -31.933 1.00 89.94 559 TYR A C 1
ATOM 4411 O O . TYR A 1 559 ? 30.986 -10.117 -31.285 1.00 89.94 559 TYR A O 1
ATOM 4419 N N . ARG A 1 560 ? 33.071 -10.650 -31.943 1.00 87.88 560 ARG A N 1
ATOM 4420 C CA . ARG A 1 560 ? 33.165 -11.935 -31.253 1.00 87.88 560 ARG A CA 1
ATOM 4421 C C . ARG A 1 560 ? 34.406 -11.986 -30.387 1.00 87.88 560 ARG A C 1
ATOM 4423 O O . ARG A 1 560 ? 35.325 -11.200 -30.624 1.00 87.88 560 ARG A O 1
ATOM 4430 N N . ASP A 1 561 ? 34.403 -12.874 -29.402 1.00 83.81 561 ASP A N 1
ATOM 4431 C CA . ASP A 1 561 ? 35.569 -13.160 -28.573 1.00 83.81 561 ASP A CA 1
ATOM 4432 C C . ASP A 1 561 ? 36.571 -14.107 -29.273 1.00 83.81 561 ASP A C 1
ATOM 4434 O O . ASP A 1 561 ? 36.405 -14.499 -30.432 1.00 83.81 561 ASP A O 1
ATOM 4438 N N . ILE A 1 562 ? 37.634 -14.494 -28.561 1.00 79.75 562 ILE A N 1
ATOM 4439 C CA . ILE A 1 562 ? 38.665 -15.416 -29.072 1.00 79.75 562 ILE A CA 1
ATOM 4440 C C . ILE A 1 562 ? 38.157 -16.847 -29.315 1.00 79.75 562 ILE A C 1
ATOM 4442 O O . ILE A 1 562 ? 38.850 -17.632 -29.965 1.00 79.75 562 ILE A O 1
ATOM 4446 N N . TYR A 1 563 ? 36.978 -17.188 -28.793 1.00 84.25 563 TYR A N 1
ATOM 4447 C CA . TYR A 1 563 ? 36.298 -18.466 -28.975 1.00 84.25 563 TYR A CA 1
ATOM 4448 C C . TYR A 1 563 ? 35.204 -18.394 -30.052 1.00 84.25 563 TYR A C 1
ATOM 4450 O O . TYR A 1 563 ? 34.525 -19.391 -30.286 1.00 84.25 563 TYR A O 1
ATOM 4458 N N . ASP A 1 564 ? 35.104 -17.263 -30.766 1.00 83.75 564 ASP A N 1
ATOM 4459 C CA . ASP A 1 564 ? 34.125 -16.990 -31.826 1.00 83.75 564 ASP A CA 1
ATOM 4460 C C . ASP A 1 564 ? 32.677 -16.815 -31.309 1.00 83.75 564 ASP A C 1
ATOM 4462 O O . ASP A 1 564 ? 31.721 -16.816 -32.095 1.00 83.75 564 ASP A O 1
ATOM 4466 N N . GLU A 1 565 ? 32.501 -16.604 -29.999 1.00 88.12 565 GLU A N 1
ATOM 4467 C CA . GLU A 1 565 ? 31.205 -16.325 -29.374 1.00 88.12 565 GLU A CA 1
ATOM 4468 C C . GLU A 1 565 ? 30.812 -14.853 -29.545 1.00 88.12 565 GLU A C 1
ATOM 4470 O O . GLU A 1 565 ? 31.650 -13.952 -29.481 1.00 88.12 565 GLU A O 1
ATOM 4475 N N . VAL A 1 566 ? 29.521 -14.592 -29.781 1.00 91.31 566 VAL A N 1
ATOM 4476 C CA . VAL A 1 566 ? 29.001 -13.228 -29.974 1.00 91.31 566 VAL A CA 1
ATOM 4477 C C . VAL A 1 566 ? 29.134 -12.439 -28.678 1.00 91.31 566 VAL A C 1
ATOM 4479 O O . VAL A 1 566 ? 28.613 -12.838 -27.640 1.00 91.31 566 VAL A O 1
ATOM 4482 N N . LEU A 1 567 ? 29.775 -11.273 -28.751 1.00 90.81 567 LEU A N 1
ATOM 4483 C CA . LEU A 1 567 ? 29.853 -10.370 -27.611 1.00 90.81 567 LEU A CA 1
ATOM 4484 C C . LEU A 1 567 ? 28.489 -9.715 -27.371 1.00 90.81 567 LEU A C 1
ATOM 4486 O O . LEU A 1 567 ? 27.944 -9.065 -28.271 1.00 90.81 567 LEU A O 1
ATOM 4490 N N . LYS A 1 568 ? 27.966 -9.867 -26.149 1.00 94.81 568 LYS A N 1
ATOM 4491 C CA . LYS A 1 568 ? 26.660 -9.327 -25.735 1.00 94.81 568 LYS A CA 1
ATOM 4492 C C . LYS A 1 568 ? 26.704 -8.390 -24.524 1.00 94.81 568 LYS A C 1
ATOM 4494 O O . LYS A 1 568 ? 25.691 -7.780 -24.214 1.00 94.81 568 LYS A O 1
ATOM 4499 N N . ASP A 1 569 ? 27.851 -8.233 -23.868 1.00 93.56 569 ASP A N 1
ATOM 4500 C CA . ASP A 1 569 ? 27.984 -7.454 -22.630 1.00 93.56 569 ASP A CA 1
ATOM 4501 C C . ASP A 1 569 ? 29.034 -6.342 -22.781 1.00 93.56 569 ASP A C 1
ATOM 4503 O O . ASP A 1 569 ? 30.222 -6.624 -22.964 1.00 93.56 569 ASP A O 1
ATOM 4507 N N . SER A 1 570 ? 28.612 -5.073 -22.725 1.00 91.69 570 SER A N 1
ATOM 4508 C CA . SER A 1 570 ? 29.529 -3.926 -22.826 1.00 91.69 570 SER A CA 1
ATOM 4509 C C . SER A 1 570 ? 30.146 -3.497 -21.489 1.00 91.69 570 SER A C 1
ATOM 4511 O O . SER A 1 570 ? 31.085 -2.693 -21.499 1.00 91.69 570 SER A O 1
ATOM 4513 N N . THR A 1 571 ? 29.678 -4.041 -20.356 1.00 90.81 571 THR A N 1
ATOM 4514 C CA . THR A 1 571 ? 30.208 -3.746 -19.008 1.00 90.81 571 THR A CA 1
ATOM 4515 C C . THR A 1 571 ? 31.555 -4.418 -18.770 1.00 90.81 571 THR A C 1
ATOM 4517 O O . THR A 1 571 ? 32.386 -3.933 -17.999 1.00 90.81 571 THR A O 1
ATOM 4520 N N . LEU A 1 572 ? 31.806 -5.522 -19.471 1.00 83.69 572 LEU A N 1
ATOM 4521 C CA . LEU A 1 572 ? 33.036 -6.276 -19.332 1.00 83.69 572 LEU A CA 1
ATOM 4522 C C . LEU A 1 572 ? 34.189 -5.587 -20.058 1.00 83.69 572 LEU A C 1
ATOM 4524 O O . LEU A 1 572 ? 34.072 -5.088 -21.183 1.00 83.69 572 LEU A O 1
ATOM 4528 N N . GLU A 1 573 ? 35.347 -5.585 -19.398 1.00 73.94 573 GLU A N 1
ATOM 4529 C CA . GLU A 1 573 ? 36.616 -5.346 -20.069 1.00 73.94 573 GLU A CA 1
ATOM 4530 C C . GLU A 1 573 ? 36.844 -6.440 -21.092 1.00 73.94 573 GLU A C 1
ATOM 4532 O O . GLU A 1 573 ? 37.163 -7.574 -20.756 1.00 73.94 573 GLU A O 1
ATOM 4537 N N . ILE A 1 574 ? 36.644 -6.090 -22.360 1.00 64.25 574 ILE A N 1
ATOM 4538 C CA . ILE A 1 574 ? 36.934 -6.996 -23.460 1.00 64.25 574 ILE A CA 1
ATOM 4539 C C . ILE A 1 574 ? 38.465 -7.105 -23.552 1.00 64.25 574 ILE A C 1
ATOM 4541 O O . ILE A 1 574 ? 39.112 -6.277 -24.202 1.00 64.25 574 ILE A O 1
ATOM 4545 N N . GLU A 1 575 ? 39.049 -8.083 -22.852 1.00 54.94 575 GLU A N 1
ATOM 4546 C CA . GLU A 1 575 ? 40.468 -8.446 -22.941 1.00 54.94 575 GLU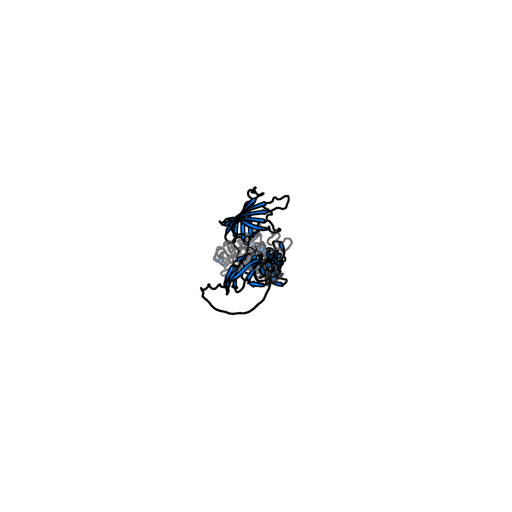 A CA 1
ATOM 4547 C C . GLU A 1 575 ? 40.780 -8.889 -24.375 1.00 54.94 575 GLU A C 1
ATOM 4549 O O . GLU A 1 575 ? 40.397 -9.983 -24.764 1.00 54.94 575 GLU A O 1
ATOM 4554 N N . ASP A 1 576 ? 41.423 -8.016 -25.165 1.00 49.41 576 ASP A N 1
ATOM 4555 C CA . ASP A 1 576 ? 42.129 -8.263 -26.443 1.00 49.41 576 ASP A CA 1
ATOM 4556 C C . ASP A 1 576 ? 41.507 -9.224 -27.491 1.00 49.41 576 ASP A C 1
ATOM 4558 O O . ASP A 1 576 ? 42.152 -9.568 -28.480 1.00 49.41 576 ASP A O 1
ATOM 4562 N N . GLY A 1 577 ? 40.231 -9.577 -27.349 1.00 51.66 577 GLY A N 1
ATOM 4563 C CA . GLY A 1 577 ? 39.576 -10.655 -28.080 1.00 51.66 577 GLY A CA 1
ATOM 4564 C C . GLY A 1 577 ? 38.546 -10.218 -29.105 1.00 51.66 577 GLY A C 1
ATOM 4565 O O . GLY A 1 577 ? 37.956 -11.085 -29.726 1.00 51.66 577 GLY A O 1
ATOM 4566 N N . ILE A 1 578 ? 38.337 -8.914 -29.324 1.00 59.59 578 ILE A N 1
ATOM 4567 C CA . ILE A 1 578 ? 37.554 -8.458 -30.481 1.00 59.59 578 ILE A CA 1
ATOM 4568 C C . ILE A 1 578 ? 38.325 -8.905 -31.709 1.00 59.59 578 ILE A C 1
ATOM 4570 O O . ILE A 1 578 ? 39.413 -8.375 -31.940 1.00 59.59 578 ILE A O 1
ATOM 4574 N N . ALA A 1 579 ? 37.795 -9.875 -32.454 1.00 52.62 579 ALA A N 1
ATOM 4575 C CA . ALA A 1 579 ? 38.446 -10.440 -33.630 1.00 52.62 579 ALA A CA 1
ATOM 4576 C C . ALA A 1 579 ? 38.610 -9.381 -34.742 1.00 52.62 579 ALA A C 1
ATOM 4578 O O . ALA A 1 579 ? 37.894 -9.354 -35.738 1.00 52.62 579 ALA A O 1
ATOM 4579 N N . THR A 1 580 ? 39.597 -8.495 -34.583 1.00 56.41 580 THR A N 1
ATOM 4580 C CA . THR A 1 580 ? 40.033 -7.481 -35.554 1.00 56.41 580 THR A CA 1
ATOM 4581 C C . THR A 1 580 ? 40.480 -8.105 -36.873 1.00 56.41 580 THR A C 1
ATOM 4583 O O . THR A 1 580 ? 40.588 -7.397 -37.867 1.00 56.41 580 THR A O 1
ATOM 4586 N N . THR A 1 581 ? 40.735 -9.415 -36.890 1.00 55.62 581 THR A N 1
ATOM 4587 C CA . THR A 1 581 ? 41.192 -10.182 -38.049 1.00 55.62 581 THR A CA 1
ATOM 4588 C C . THR A 1 581 ? 40.068 -10.763 -38.906 1.00 55.62 581 THR A C 1
ATOM 4590 O O . THR A 1 581 ? 40.383 -11.281 -39.969 1.00 55.62 581 THR A O 1
ATOM 4593 N N . LYS A 1 582 ? 38.800 -10.696 -38.469 1.00 66.75 582 LYS A N 1
ATOM 4594 C CA . LYS A 1 582 ? 37.646 -11.315 -39.154 1.00 66.75 582 LYS A CA 1
ATOM 4595 C C . LYS A 1 582 ? 36.508 -10.335 -39.472 1.00 66.75 582 LYS A C 1
ATOM 4597 O O . LYS A 1 582 ? 35.382 -10.748 -39.721 1.00 66.75 582 LYS A O 1
ATOM 4602 N N . ILE A 1 583 ? 36.763 -9.027 -39.423 1.00 69.75 583 ILE A N 1
ATOM 4603 C CA . ILE A 1 583 ? 35.708 -8.017 -39.620 1.00 69.75 583 ILE A CA 1
ATOM 4604 C C . ILE A 1 583 ? 35.033 -8.122 -41.001 1.00 69.75 583 ILE A C 1
ATOM 4606 O O . ILE A 1 583 ? 33.875 -7.735 -41.143 1.00 69.75 583 ILE A O 1
ATOM 4610 N N . ASP A 1 584 ? 35.755 -8.680 -41.977 1.00 71.62 584 ASP A N 1
ATOM 4611 C CA . ASP A 1 584 ? 35.298 -8.902 -43.348 1.00 71.62 584 ASP A CA 1
ATOM 4612 C C . ASP A 1 584 ? 34.629 -10.277 -43.556 1.00 71.62 584 ASP A C 1
ATOM 4614 O O . ASP A 1 584 ? 34.000 -10.497 -44.586 1.00 71.62 584 ASP A O 1
ATOM 4618 N N . ASP A 1 585 ? 34.710 -11.186 -42.574 1.00 79.19 585 ASP A N 1
ATOM 4619 C CA . ASP A 1 585 ? 34.135 -12.539 -42.659 1.00 79.19 585 ASP A CA 1
ATOM 4620 C C . ASP A 1 585 ? 32.626 -12.562 -42.351 1.00 79.19 585 ASP A C 1
ATOM 4622 O O . ASP A 1 585 ? 31.963 -13.571 -42.583 1.00 79.19 585 ASP A O 1
ATOM 4626 N N . TYR A 1 586 ? 32.083 -11.465 -41.815 1.00 84.56 586 TYR A N 1
ATOM 4627 C CA . TYR A 1 586 ? 30.703 -11.361 -41.340 1.00 84.56 586 TYR A CA 1
ATOM 4628 C C . TYR A 1 586 ? 29.939 -10.263 -42.079 1.00 84.56 586 TYR A C 1
ATOM 4630 O O . TYR A 1 586 ? 30.500 -9.227 -42.440 1.00 84.56 586 TYR A O 1
ATOM 4638 N N . ASN A 1 587 ? 28.631 -10.464 -42.261 1.00 87.81 587 ASN A N 1
ATOM 4639 C CA . ASN A 1 587 ? 27.753 -9.545 -42.995 1.00 87.81 587 ASN A CA 1
ATOM 4640 C C . ASN A 1 587 ? 26.909 -8.615 -42.103 1.00 87.81 587 ASN A C 1
ATOM 4642 O O . ASN A 1 587 ? 26.007 -7.945 -42.621 1.00 87.81 587 ASN A O 1
ATOM 4646 N N . GLY A 1 588 ? 27.152 -8.606 -40.788 1.00 93.62 588 GLY A N 1
ATOM 4647 C CA . GLY A 1 588 ? 26.466 -7.765 -39.807 1.00 93.62 588 GLY A CA 1
ATOM 4648 C C . GLY A 1 588 ? 27.006 -6.341 -39.706 1.00 93.62 588 GLY A C 1
ATOM 4649 O O . GLY A 1 588 ? 28.003 -5.961 -40.322 1.00 93.62 588 GLY A O 1
ATOM 4650 N N . TYR A 1 589 ? 26.314 -5.530 -38.915 1.00 95.81 589 TYR A N 1
ATOM 4651 C CA . TYR A 1 589 ? 26.687 -4.146 -38.663 1.00 95.81 589 TYR A CA 1
ATOM 4652 C C . TYR A 1 589 ? 27.895 -4.040 -37.742 1.00 95.81 589 TYR A C 1
ATOM 4654 O O . TYR A 1 589 ? 28.135 -4.873 -36.867 1.00 95.81 589 TYR A O 1
ATOM 4662 N N . ARG A 1 590 ? 28.643 -2.959 -37.940 1.00 95.69 590 ARG A N 1
ATOM 4663 C CA . ARG A 1 590 ? 29.868 -2.629 -37.221 1.00 95.69 590 ARG A CA 1
ATOM 4664 C C . ARG A 1 590 ? 30.106 -1.126 -37.219 1.00 95.69 590 ARG A C 1
ATOM 4666 O O . ARG A 1 590 ? 29.499 -0.391 -37.985 1.00 95.69 590 ARG A O 1
ATOM 4673 N N . LEU A 1 591 ? 31.047 -0.667 -36.412 1.00 95.62 591 LEU A N 1
ATOM 4674 C CA . LEU A 1 591 ? 31.663 0.643 -36.577 1.00 95.62 591 LEU A CA 1
ATOM 4675 C C . LEU A 1 591 ? 32.504 0.683 -37.867 1.00 95.62 591 LEU A C 1
ATOM 4677 O O . LEU A 1 591 ? 33.158 -0.317 -38.203 1.00 95.62 591 LEU A O 1
ATOM 4681 N N . PRO A 1 592 ? 32.551 1.825 -38.576 1.00 95.50 592 PRO A N 1
ATOM 4682 C CA . PRO A 1 592 ? 33.506 2.023 -39.655 1.00 95.50 592 PRO A CA 1
ATOM 4683 C C . PRO A 1 592 ? 34.937 2.026 -39.106 1.00 95.50 592 PRO A C 1
ATOM 4685 O O . PRO A 1 592 ? 35.214 2.463 -37.981 1.00 95.50 592 PRO A O 1
ATOM 4688 N N . THR A 1 593 ? 35.884 1.565 -39.915 1.00 93.19 593 THR A N 1
ATOM 4689 C CA . THR A 1 593 ? 37.294 1.882 -39.687 1.00 93.19 593 THR A CA 1
ATOM 4690 C C . THR A 1 593 ? 37.531 3.376 -39.915 1.00 93.19 593 THR A C 1
ATOM 4692 O O . THR A 1 593 ? 36.792 4.037 -40.642 1.00 93.19 593 THR A O 1
ATOM 4695 N N . ASN A 1 594 ? 38.591 3.934 -39.334 1.00 92.25 594 ASN A N 1
ATOM 4696 C CA . ASN A 1 594 ? 38.948 5.338 -39.542 1.00 92.25 594 ASN A CA 1
ATOM 4697 C C . ASN A 1 594 ? 39.228 5.662 -41.022 1.00 92.25 594 ASN A C 1
ATOM 4699 O O . ASN A 1 594 ? 38.979 6.786 -41.453 1.00 92.25 594 ASN A O 1
ATOM 4703 N N . LYS A 1 595 ? 39.714 4.681 -41.795 1.00 93.62 595 LYS A N 1
ATOM 4704 C CA . LYS A 1 595 ? 39.929 4.800 -43.243 1.00 93.62 595 LYS A CA 1
ATOM 4705 C C . LYS A 1 595 ? 38.619 4.795 -44.018 1.00 93.62 595 LYS A C 1
ATOM 4707 O O . LYS A 1 595 ? 38.431 5.650 -44.870 1.00 93.62 595 LYS A O 1
ATOM 4712 N N . GLU A 1 596 ? 37.714 3.866 -43.714 1.00 95.50 596 GLU A N 1
ATOM 4713 C CA . GLU A 1 596 ? 36.377 3.830 -44.323 1.00 95.50 596 GLU A CA 1
ATOM 4714 C C . GLU A 1 596 ? 35.597 5.112 -44.034 1.00 95.50 596 GLU A C 1
ATOM 4716 O O . GLU A 1 596 ? 34.996 5.685 -44.941 1.00 95.50 596 GLU A O 1
ATOM 4721 N N . TRP A 1 597 ? 35.658 5.591 -42.789 1.00 96.94 597 TRP A N 1
ATOM 4722 C CA . TRP A 1 597 ? 35.029 6.840 -42.376 1.00 96.94 597 TRP A CA 1
ATOM 4723 C C . TRP A 1 597 ? 35.545 8.021 -43.204 1.00 96.94 597 TRP A C 1
ATOM 4725 O O . TRP A 1 597 ? 34.763 8.771 -43.783 1.00 96.94 597 TRP A O 1
ATOM 4735 N N . GLU A 1 598 ? 36.867 8.164 -43.317 1.00 96.19 598 GLU A N 1
ATOM 4736 C CA . GLU A 1 598 ? 37.473 9.295 -44.021 1.00 96.19 598 GLU A CA 1
ATOM 4737 C C . GLU A 1 598 ? 37.302 9.204 -45.542 1.00 96.19 598 GLU A C 1
ATOM 4739 O O . GLU A 1 598 ? 37.015 10.212 -46.187 1.00 96.19 598 GLU A O 1
ATOM 4744 N N . LEU A 1 599 ? 37.373 7.997 -46.111 1.00 96.06 599 LEU A N 1
ATOM 4745 C CA . LEU A 1 599 ? 37.037 7.754 -47.512 1.00 96.06 599 LEU A CA 1
ATOM 4746 C C . LEU A 1 599 ? 35.606 8.221 -47.813 1.00 96.06 599 LEU A C 1
ATOM 4748 O O . LEU A 1 599 ? 35.384 8.956 -48.775 1.00 96.06 599 LEU A O 1
ATOM 4752 N N . ALA A 1 600 ? 34.642 7.831 -46.975 1.00 97.06 600 ALA A N 1
ATOM 4753 C CA . ALA A 1 600 ? 33.246 8.226 -47.120 1.00 97.06 600 ALA A CA 1
ATOM 4754 C C . ALA A 1 600 ? 33.044 9.742 -46.940 1.00 97.06 600 ALA A C 1
ATOM 4756 O O . ALA A 1 600 ? 32.250 10.343 -47.664 1.00 97.06 600 ALA A O 1
ATOM 4757 N N . ALA A 1 601 ? 33.795 10.370 -46.029 1.00 96.44 601 ALA A N 1
ATOM 4758 C CA . ALA A 1 601 ? 33.745 11.810 -45.785 1.00 96.44 601 ALA A CA 1
ATOM 4759 C C . ALA A 1 601 ? 34.298 12.635 -46.960 1.00 96.44 601 ALA A C 1
ATOM 4761 O O . ALA A 1 601 ? 33.860 13.767 -47.175 1.00 96.44 601 ALA A O 1
ATOM 4762 N N . ARG A 1 602 ? 35.265 12.085 -47.705 1.00 94.94 602 ARG A N 1
ATOM 4763 C CA . ARG A 1 602 ? 36.000 12.804 -48.756 1.00 94.94 602 ARG A CA 1
ATOM 4764 C C . ARG A 1 602 ? 35.516 12.555 -50.171 1.00 94.94 602 ARG A C 1
ATOM 4766 O O . ARG A 1 602 ? 35.848 13.332 -51.066 1.00 94.94 602 ARG A O 1
ATOM 4773 N N . TYR A 1 603 ? 34.843 11.438 -50.418 1.00 94.31 603 TYR A N 1
ATOM 4774 C CA . TYR A 1 603 ? 34.604 10.978 -51.780 1.00 94.31 603 TYR A CA 1
ATOM 4775 C C . TYR A 1 603 ? 33.654 11.912 -52.545 1.00 94.31 603 TYR A C 1
ATOM 4777 O O . TYR A 1 603 ? 32.469 11.975 -52.227 1.00 94.31 603 TYR A O 1
ATOM 4785 N N . ILE A 1 604 ? 34.166 12.597 -53.582 1.00 92.00 604 ILE A N 1
ATOM 4786 C CA . ILE A 1 604 ? 33.356 13.429 -54.491 1.00 92.00 604 ILE A CA 1
ATOM 4787 C C . ILE A 1 604 ? 32.915 12.632 -55.721 1.00 92.00 604 ILE A C 1
ATOM 4789 O O . ILE A 1 604 ? 31.744 12.608 -56.100 1.00 92.00 604 ILE A O 1
ATOM 4793 N N . GLY A 1 605 ? 33.869 11.949 -56.352 1.00 90.38 605 GLY A N 1
ATOM 4794 C CA . GLY A 1 605 ? 33.650 11.216 -57.597 1.00 90.38 605 GLY A CA 1
ATOM 4795 C C . GLY A 1 605 ? 34.300 11.887 -58.810 1.00 90.38 605 GLY A C 1
ATOM 4796 O O . GLY A 1 605 ? 35.112 12.799 -58.659 1.00 90.38 605 GLY A O 1
ATOM 4797 N N . PRO A 1 606 ? 33.994 11.422 -60.034 1.00 90.25 606 PRO A N 1
ATOM 4798 C CA . PRO A 1 606 ? 34.682 11.875 -61.247 1.00 90.25 606 PRO A CA 1
ATOM 4799 C C . PRO A 1 606 ? 34.298 13.296 -61.681 1.00 90.25 606 PRO A C 1
ATOM 4801 O O . PRO A 1 606 ? 34.984 13.894 -62.504 1.00 90.25 606 PRO A O 1
ATOM 4804 N N . ASN A 1 607 ? 33.207 13.845 -61.140 1.00 87.69 607 ASN A N 1
ATOM 4805 C CA . ASN A 1 607 ? 32.695 15.162 -61.498 1.00 87.69 607 ASN A CA 1
ATOM 4806 C C . ASN A 1 607 ? 32.786 16.094 -60.286 1.00 87.69 607 ASN A C 1
ATOM 4808 O O . ASN A 1 607 ? 32.017 15.948 -59.338 1.00 87.69 607 ASN A O 1
ATOM 4812 N N . LYS A 1 608 ? 33.715 17.056 -60.333 1.00 85.00 608 LYS A N 1
ATOM 4813 C CA . LYS A 1 608 ? 33.823 18.133 -59.339 1.00 85.00 608 LYS A CA 1
ATOM 4814 C C . LYS A 1 608 ? 32.546 18.994 -59.362 1.00 85.00 608 LYS A C 1
ATOM 4816 O O . LYS A 1 608 ? 32.154 19.416 -60.455 1.00 85.00 608 LYS A O 1
ATOM 4821 N N . PRO A 1 609 ? 31.915 19.298 -58.212 1.00 81.38 609 PRO A N 1
ATOM 4822 C CA . PRO A 1 609 ? 30.801 20.235 -58.152 1.00 81.38 609 PRO A CA 1
ATOM 4823 C C . PRO A 1 609 ? 31.196 21.599 -58.728 1.00 81.38 609 PRO A C 1
ATOM 4825 O O . PRO A 1 609 ? 32.223 22.171 -58.361 1.00 81.38 609 PRO A O 1
ATOM 4828 N N . SER A 1 610 ? 30.385 22.117 -59.649 1.00 80.94 610 SER A N 1
ATOM 4829 C CA . SER A 1 610 ? 30.626 23.406 -60.311 1.00 80.94 610 SER A CA 1
ATOM 4830 C C . SER A 1 610 ? 29.706 24.527 -59.828 1.00 80.94 610 SER A C 1
ATOM 4832 O O . SER A 1 610 ? 29.918 25.681 -60.203 1.00 80.94 610 SER A O 1
ATOM 4834 N N . GLU A 1 611 ? 28.694 24.202 -59.023 1.00 77.00 611 GLU A N 1
ATOM 4835 C CA . GLU A 1 611 ? 27.665 25.129 -58.550 1.00 77.00 611 GLU A CA 1
ATOM 4836 C C . GLU A 1 611 ? 27.633 25.184 -57.020 1.00 77.00 611 GLU A C 1
ATOM 4838 O O . GLU A 1 611 ? 27.862 24.183 -56.338 1.00 77.00 611 GLU A O 1
ATOM 4843 N N . GLU A 1 612 ? 27.363 26.378 -56.492 1.00 75.62 612 GLU A N 1
ATOM 4844 C CA . GLU A 1 612 ? 27.089 26.580 -55.070 1.00 75.62 612 GLU A CA 1
ATOM 4845 C C . GLU A 1 612 ? 25.878 25.732 -54.642 1.00 75.62 612 GLU A C 1
ATOM 4847 O O . GLU A 1 612 ? 24.956 25.542 -55.439 1.00 75.62 612 GLU A O 1
ATOM 4852 N N . PRO A 1 613 ? 25.824 25.246 -53.395 1.00 64.56 613 PRO A N 1
ATOM 4853 C CA . PRO A 1 613 ? 26.749 25.524 -52.291 1.00 64.56 613 PRO A CA 1
ATOM 4854 C C . PRO A 1 613 ? 27.897 24.507 -52.144 1.00 64.56 613 PRO A C 1
ATOM 4856 O O . PRO A 1 613 ? 28.691 24.626 -51.223 1.00 64.56 613 PRO A O 1
ATOM 4859 N N . LEU A 1 614 ? 27.996 23.502 -53.026 1.00 68.50 614 LEU A N 1
ATOM 4860 C CA . LEU A 1 614 ? 29.010 22.432 -52.948 1.00 68.50 614 LEU A CA 1
ATOM 4861 C C . LEU A 1 614 ? 30.268 22.721 -53.784 1.00 68.50 614 LEU A C 1
ATOM 4863 O O . LEU A 1 614 ? 31.164 21.881 -53.871 1.00 68.50 614 LEU A O 1
ATOM 4867 N N . LYS A 1 615 ? 30.331 23.874 -54.457 1.00 79.06 615 LYS A N 1
ATOM 4868 C CA . LYS A 1 615 ? 31.477 24.275 -55.273 1.00 79.06 615 LYS A CA 1
ATOM 4869 C C . LYS A 1 615 ? 32.688 24.506 -54.371 1.00 79.06 615 LYS A C 1
ATOM 4871 O O . LYS A 1 615 ? 32.770 25.535 -53.716 1.00 79.06 615 LYS A O 1
ATOM 4876 N N . SER A 1 616 ? 33.636 23.576 -54.392 1.00 77.44 616 SER A N 1
ATOM 4877 C CA . SER A 1 616 ? 34.824 23.622 -53.537 1.00 77.44 616 SER A CA 1
ATOM 4878 C C . SER A 1 616 ? 36.128 23.561 -54.317 1.00 77.44 616 SER A C 1
ATOM 4880 O O . SER A 1 616 ? 36.137 23.162 -55.483 1.00 77.44 616 SER A O 1
ATOM 4882 N N . GLU A 1 617 ? 37.259 23.902 -53.696 1.00 82.88 617 GLU A N 1
ATOM 4883 C CA . GLU A 1 617 ? 38.525 23.310 -54.133 1.00 82.88 617 GLU A CA 1
ATOM 4884 C C . GLU A 1 617 ? 38.550 21.810 -53.811 1.00 82.88 617 GLU A C 1
ATOM 4886 O O . GLU A 1 617 ? 37.821 21.322 -52.947 1.00 82.88 617 GLU A O 1
ATOM 4891 N N . ALA A 1 618 ? 39.301 21.044 -54.600 1.00 87.62 618 ALA A N 1
ATOM 4892 C CA . ALA A 1 618 ? 39.307 19.589 -54.496 1.00 87.62 618 ALA A CA 1
ATOM 4893 C C . ALA A 1 618 ? 40.670 19.021 -54.876 1.00 87.62 618 ALA A C 1
ATOM 4895 O O . ALA A 1 618 ? 41.305 19.491 -55.824 1.00 87.62 618 ALA A O 1
ATOM 4896 N N . ILE A 1 619 ? 41.072 17.960 -54.183 1.00 89.50 619 ILE A N 1
ATOM 4897 C CA . ILE A 1 619 ? 42.240 17.167 -54.553 1.00 89.50 619 ILE A CA 1
ATOM 4898 C C . ILE A 1 619 ? 41.841 16.247 -55.702 1.00 89.50 619 ILE A C 1
ATOM 4900 O O . ILE A 1 619 ? 40.809 15.581 -55.646 1.00 89.50 619 ILE A O 1
ATOM 4904 N N . TYR A 1 620 ? 42.643 16.214 -56.763 1.00 90.25 620 TYR A N 1
ATOM 4905 C CA . TYR A 1 620 ? 42.428 15.312 -57.891 1.00 90.25 620 TYR A CA 1
ATOM 4906 C C . TYR A 1 620 ? 43.439 14.171 -57.841 1.00 90.25 620 TYR A C 1
ATOM 4908 O O . TYR A 1 620 ? 44.645 14.406 -57.912 1.00 90.25 620 TYR A O 1
ATOM 4916 N N . MET A 1 621 ? 42.942 12.940 -57.748 1.00 89.56 621 MET A N 1
ATOM 4917 C CA . MET A 1 621 ? 43.759 11.732 -57.696 1.00 89.56 621 MET A CA 1
ATOM 4918 C C . MET A 1 621 ? 43.069 10.618 -58.481 1.00 89.56 621 MET A C 1
ATOM 4920 O O . MET A 1 621 ? 41.890 10.348 -58.265 1.00 89.56 621 MET A O 1
ATOM 4924 N N . ASP A 1 622 ? 43.792 10.013 -59.425 1.00 87.81 622 ASP A N 1
ATOM 4925 C CA . ASP A 1 622 ? 43.357 8.852 -60.214 1.00 87.81 622 ASP A CA 1
ATOM 4926 C C . ASP A 1 622 ? 41.948 8.953 -60.825 1.00 87.81 622 ASP A C 1
ATOM 4928 O O . ASP A 1 622 ? 41.159 8.010 -60.821 1.00 87.81 622 ASP A O 1
ATOM 4932 N N . GLY A 1 623 ? 41.623 10.118 -61.397 1.00 88.56 623 GLY A N 1
ATOM 4933 C CA . GLY A 1 623 ? 40.335 10.334 -62.068 1.00 88.56 623 GLY A CA 1
ATOM 4934 C C . GLY A 1 623 ? 39.187 10.708 -61.134 1.00 88.56 623 GLY A C 1
ATOM 4935 O O . GLY A 1 623 ? 38.037 10.747 -61.574 1.00 88.56 623 GLY A O 1
ATOM 4936 N N . ILE A 1 624 ? 39.477 10.967 -59.860 1.00 92.25 624 ILE A N 1
ATOM 4937 C CA . ILE A 1 624 ? 38.489 11.244 -58.822 1.00 92.25 624 ILE A CA 1
ATOM 4938 C C . ILE A 1 624 ? 38.854 12.538 -58.103 1.00 92.25 624 ILE A C 1
ATOM 4940 O O . ILE A 1 624 ? 40.018 12.801 -57.800 1.00 92.25 624 ILE A O 1
ATOM 4944 N N . TYR A 1 625 ? 37.832 13.346 -57.836 1.00 93.56 625 TYR A N 1
ATOM 4945 C CA . TYR A 1 625 ? 37.931 14.492 -56.950 1.00 93.56 625 TYR A CA 1
ATOM 4946 C C . TYR A 1 625 ? 37.668 14.067 -55.502 1.00 93.56 625 TYR A C 1
ATOM 4948 O O . TYR A 1 625 ? 36.839 13.191 -55.230 1.00 93.56 625 TYR A O 1
ATOM 4956 N N . TRP A 1 626 ? 38.367 14.718 -54.583 1.00 94.19 626 TRP A N 1
ATOM 4957 C CA . TRP A 1 626 ? 38.305 14.472 -53.150 1.00 94.19 626 TRP A CA 1
ATOM 4958 C C . TRP A 1 626 ? 38.176 15.791 -52.399 1.00 94.19 626 TRP A C 1
ATOM 4960 O O . TRP A 1 626 ? 38.811 16.783 -52.768 1.00 94.19 626 TRP A O 1
ATOM 4970 N N . THR A 1 627 ? 37.382 15.791 -51.333 1.00 94.62 627 THR A N 1
ATOM 4971 C CA . THR A 1 627 ? 37.369 16.887 -50.361 1.00 94.62 627 THR A CA 1
ATOM 4972 C C . THR A 1 627 ? 38.757 16.989 -49.706 1.00 94.62 627 THR A C 1
ATOM 4974 O O . THR A 1 627 ? 39.255 15.961 -49.225 1.00 94.62 627 THR A O 1
ATOM 4977 N N . PRO A 1 628 ? 39.401 18.175 -49.706 1.00 94.75 628 PRO A N 1
ATOM 4978 C CA . PRO A 1 628 ? 40.701 18.359 -49.061 1.00 94.75 628 PRO A CA 1
ATOM 4979 C C . PRO A 1 628 ? 40.637 18.108 -47.550 1.00 94.75 628 PRO A C 1
ATOM 4981 O O . PRO A 1 628 ? 39.589 18.256 -46.920 1.00 94.75 628 PRO A O 1
ATOM 4984 N N . GLY A 1 629 ? 41.757 17.721 -46.948 1.00 93.31 629 GLY A N 1
ATOM 4985 C CA . GLY A 1 629 ? 41.805 17.247 -45.565 1.00 93.31 629 GLY A CA 1
ATOM 4986 C C . GLY A 1 629 ? 41.481 18.309 -44.525 1.00 93.31 629 GLY A C 1
ATOM 4987 O O . GLY A 1 629 ? 40.933 17.990 -43.470 1.00 93.31 629 GLY A O 1
ATOM 4988 N N . ASN A 1 630 ? 41.757 19.576 -44.833 1.00 94.31 630 ASN A N 1
ATOM 4989 C CA . ASN A 1 630 ? 41.414 20.724 -43.997 1.00 94.31 630 ASN A CA 1
ATOM 4990 C C . ASN A 1 630 ? 39.961 21.212 -44.173 1.00 94.31 630 ASN A C 1
ATOM 4992 O O . ASN A 1 630 ? 39.598 22.227 -43.587 1.00 94.31 630 ASN A O 1
ATOM 4996 N N . TYR A 1 631 ? 39.117 20.518 -44.940 1.00 95.44 631 TYR A N 1
ATOM 4997 C CA . TYR A 1 631 ? 37.726 20.916 -45.169 1.00 95.44 631 TYR A CA 1
ATOM 4998 C C . TYR A 1 631 ? 36.793 20.061 -44.306 1.00 95.44 631 TYR A C 1
ATOM 5000 O O . TYR A 1 631 ? 37.055 18.868 -44.112 1.00 95.44 631 TYR A O 1
ATOM 5008 N N . PRO A 1 632 ? 35.678 20.614 -43.804 1.00 96.62 632 PRO A N 1
ATOM 5009 C CA . PRO A 1 632 ? 34.548 19.800 -43.379 1.00 96.62 632 PRO A CA 1
ATOM 5010 C C . PRO A 1 632 ? 33.973 18.996 -44.558 1.00 96.62 632 PRO A C 1
ATOM 5012 O O . PRO A 1 632 ? 34.084 19.391 -45.722 1.00 96.62 632 PRO A O 1
ATOM 5015 N N . SER A 1 633 ? 33.339 17.859 -44.277 1.00 95.44 633 SER A N 1
ATOM 5016 C CA . SER A 1 633 ? 32.785 16.997 -45.325 1.00 95.44 633 SER A CA 1
ATOM 5017 C C . SER A 1 633 ? 31.689 17.728 -46.104 1.00 95.44 633 SER A C 1
ATOM 5019 O O . SER A 1 633 ? 30.716 18.202 -45.527 1.00 95.44 633 SER A O 1
ATOM 5021 N N . GLY A 1 634 ? 31.853 17.823 -47.427 1.00 92.38 634 GLY A N 1
ATOM 5022 C CA . GLY A 1 634 ? 30.899 18.502 -48.310 1.00 92.38 634 GLY A CA 1
ATOM 5023 C C . GLY A 1 634 ? 30.978 20.034 -48.328 1.00 92.38 634 GLY A C 1
ATOM 5024 O O . GLY A 1 634 ? 30.208 20.645 -49.062 1.00 92.38 634 GLY A O 1
ATOM 5025 N N . ALA A 1 635 ? 31.872 20.665 -47.561 1.00 94.00 635 ALA A N 1
ATOM 5026 C CA . ALA A 1 635 ? 32.000 22.123 -47.541 1.00 94.00 635 ALA A CA 1
ATOM 5027 C C . ALA A 1 635 ? 32.577 22.682 -48.855 1.00 94.00 635 ALA A C 1
ATOM 5029 O O . ALA A 1 635 ? 33.399 22.040 -49.515 1.00 94.00 635 ALA A O 1
ATOM 5030 N N . SER A 1 636 ? 32.184 23.910 -49.208 1.00 92.69 636 SER A N 1
ATOM 5031 C CA . SER A 1 636 ? 32.729 24.661 -50.350 1.00 92.69 636 SER A CA 1
ATOM 5032 C C . SER A 1 636 ? 34.120 25.252 -50.104 1.00 92.69 636 SER A C 1
ATOM 5034 O O . SER A 1 636 ? 34.813 25.606 -51.053 1.00 92.69 636 SER A O 1
ATOM 5036 N N . ASP A 1 637 ? 34.554 25.359 -48.855 1.00 93.88 637 ASP A N 1
ATOM 5037 C CA . ASP A 1 637 ? 35.824 25.977 -48.475 1.00 93.88 637 ASP A CA 1
ATOM 5038 C C . ASP A 1 637 ? 36.345 25.348 -47.172 1.00 93.88 637 ASP A C 1
ATOM 5040 O O . ASP A 1 637 ? 35.666 24.507 -46.567 1.00 93.88 637 ASP A O 1
ATOM 5044 N N . ASP A 1 638 ? 37.558 25.714 -46.765 1.00 94.38 638 ASP A N 1
ATOM 5045 C CA . ASP A 1 638 ? 38.187 25.167 -45.567 1.00 94.38 638 ASP A CA 1
ATOM 5046 C C . ASP A 1 638 ? 37.500 25.603 -44.258 1.00 94.38 638 ASP A C 1
ATOM 5048 O O . ASP A 1 638 ? 36.543 26.383 -44.230 1.00 94.38 638 ASP A O 1
ATOM 5052 N N . TYR A 1 639 ? 37.986 25.062 -43.137 1.00 93.56 639 TYR A N 1
ATOM 5053 C CA . TYR A 1 639 ? 37.411 25.320 -41.816 1.00 93.56 639 TYR A CA 1
ATOM 5054 C C . TYR A 1 639 ? 37.470 26.793 -41.364 1.00 93.56 639 TYR A C 1
ATOM 5056 O O . TYR A 1 639 ? 36.798 27.137 -40.389 1.00 93.56 639 TYR A O 1
ATOM 5064 N N . GLU A 1 640 ? 38.273 27.657 -41.997 1.00 95.81 640 GLU A N 1
ATOM 5065 C CA . GLU A 1 640 ? 38.364 29.080 -41.637 1.00 95.81 640 GLU A CA 1
ATOM 5066 C C . GLU A 1 640 ? 37.199 29.889 -42.225 1.00 95.81 640 GLU A C 1
ATOM 5068 O O . GLU A 1 640 ? 36.875 30.973 -41.730 1.00 95.81 640 GLU A O 1
ATOM 5073 N N . ASN A 1 641 ? 36.519 29.356 -43.244 1.00 96.00 641 ASN A N 1
ATOM 5074 C CA . ASN A 1 641 ? 35.354 29.980 -43.853 1.00 96.00 641 ASN A CA 1
ATOM 5075 C C . ASN A 1 641 ? 34.061 29.583 -43.124 1.00 96.00 641 ASN A C 1
ATOM 5077 O O . ASN A 1 641 ? 33.429 28.569 -43.424 1.00 96.00 641 ASN A O 1
ATOM 5081 N N . GLU A 1 642 ? 33.625 30.439 -42.200 1.00 95.56 642 GLU A N 1
ATOM 5082 C CA . GLU A 1 642 ? 32.405 30.251 -41.403 1.00 95.56 642 GLU A CA 1
ATOM 5083 C C . GLU A 1 642 ? 31.178 29.890 -42.255 1.00 95.56 642 GLU A C 1
ATOM 5085 O O . GLU A 1 642 ? 30.456 28.958 -41.918 1.00 95.56 642 GLU A O 1
ATOM 5090 N N . SER A 1 643 ? 30.972 30.555 -43.400 1.00 94.12 643 SER A N 1
ATOM 5091 C CA . SER A 1 643 ? 29.811 30.291 -44.260 1.00 94.12 643 SER A CA 1
ATOM 5092 C C . SER A 1 643 ? 29.847 28.901 -44.899 1.00 94.12 643 SER A C 1
ATOM 5094 O O . SER A 1 643 ? 28.782 28.341 -45.165 1.00 94.12 643 SER A O 1
ATOM 5096 N N . ALA A 1 644 ? 31.037 28.363 -45.182 1.00 94.12 644 ALA A N 1
ATOM 5097 C CA . ALA A 1 644 ? 31.195 27.018 -45.724 1.00 94.12 644 ALA A CA 1
ATOM 5098 C C . ALA A 1 644 ? 30.948 25.959 -44.639 1.00 94.12 644 ALA A C 1
ATOM 5100 O O . ALA A 1 644 ? 30.211 25.000 -44.871 1.00 94.12 644 ALA A O 1
ATOM 5101 N N . VAL A 1 645 ? 31.486 26.174 -43.433 1.00 96.25 645 VAL A N 1
ATOM 5102 C CA . VAL A 1 645 ? 31.264 25.302 -42.267 1.00 96.25 645 VAL A CA 1
ATOM 5103 C C . VAL A 1 645 ? 29.784 25.285 -41.867 1.00 96.25 645 VAL A C 1
ATOM 5105 O O . VAL A 1 645 ? 29.197 24.214 -41.694 1.00 96.25 645 VAL A O 1
ATOM 5108 N N . ASP A 1 646 ? 29.147 26.457 -41.789 1.00 96.31 646 ASP A N 1
ATOM 5109 C CA . ASP A 1 646 ? 27.731 26.618 -41.449 1.00 96.31 646 ASP A CA 1
ATOM 5110 C C . ASP A 1 646 ? 26.796 25.87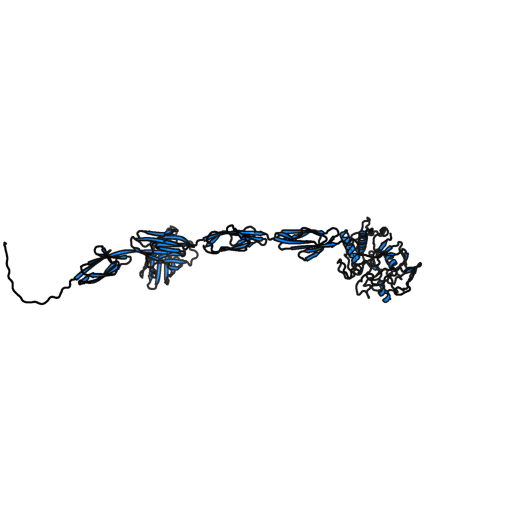2 -42.396 1.00 96.31 646 ASP A C 1
ATOM 5112 O O . ASP A 1 646 ? 25.680 25.515 -42.012 1.00 96.31 646 ASP A O 1
ATOM 5116 N N . HIS A 1 647 ? 27.217 25.639 -43.634 1.00 95.00 647 HIS A N 1
ATOM 5117 C CA . HIS A 1 647 ? 26.391 24.961 -44.616 1.00 95.00 647 HIS A CA 1
ATOM 5118 C C . HIS A 1 647 ? 26.243 23.458 -44.331 1.00 95.00 647 HIS A C 1
ATOM 5120 O O . HIS A 1 647 ? 25.179 22.882 -44.581 1.00 95.00 647 HIS A O 1
ATOM 5126 N N . VAL A 1 648 ? 27.283 22.836 -43.773 1.00 96.56 648 VAL A N 1
ATOM 5127 C CA . VAL A 1 648 ? 27.396 21.372 -43.672 1.00 96.56 648 VAL A CA 1
ATOM 5128 C C . VAL A 1 648 ? 27.448 20.839 -42.243 1.00 96.56 648 VAL A C 1
ATOM 5130 O O . VAL A 1 648 ? 27.170 19.663 -42.044 1.00 96.56 648 VAL A O 1
ATOM 5133 N N . ALA A 1 649 ? 27.754 21.675 -41.246 1.00 98.06 649 ALA A N 1
ATOM 5134 C CA . ALA A 1 649 ? 28.013 21.209 -39.886 1.00 98.06 649 ALA A CA 1
ATOM 5135 C C . ALA A 1 649 ? 27.186 21.933 -38.817 1.00 98.06 649 ALA A C 1
ATOM 5137 O O . ALA A 1 649 ? 26.946 23.143 -38.882 1.00 98.06 649 ALA A O 1
ATOM 5138 N N . TRP A 1 650 ? 26.810 21.187 -37.774 1.00 98.56 650 TRP A N 1
ATOM 5139 C CA . TRP A 1 650 ? 26.387 21.742 -36.487 1.00 98.56 650 TRP A CA 1
ATOM 5140 C C . TRP A 1 650 ? 27.575 21.773 -35.525 1.00 98.56 650 TRP A C 1
ATOM 5142 O O . TRP A 1 650 ? 28.050 20.730 -35.097 1.00 98.56 650 TRP A O 1
ATOM 5152 N N . TYR A 1 651 ? 28.052 22.951 -35.149 1.00 98.12 651 TYR A N 1
ATOM 5153 C CA . TYR A 1 651 ? 29.259 23.117 -34.332 1.00 98.12 651 TYR A CA 1
ATOM 5154 C C . TYR A 1 651 ? 29.083 24.251 -33.321 1.00 98.12 651 TYR A C 1
ATOM 5156 O O . TYR A 1 651 ? 27.989 24.805 -33.195 1.00 98.12 651 TYR A O 1
ATOM 5164 N N . ARG A 1 652 ? 30.140 24.589 -32.572 1.00 98.12 652 ARG A N 1
ATOM 5165 C CA . ARG A 1 652 ? 30.069 25.497 -31.416 1.00 98.12 652 ARG A CA 1
ATOM 5166 C C . ARG A 1 652 ? 29.288 26.790 -31.668 1.00 98.12 652 ARG A C 1
ATOM 5168 O O . ARG A 1 652 ? 28.514 27.193 -30.801 1.00 98.12 652 ARG A O 1
ATOM 5175 N N . GLU A 1 653 ? 29.475 27.416 -32.827 1.00 97.94 653 GLU A N 1
ATOM 5176 C CA . GLU A 1 653 ? 28.913 28.741 -33.109 1.00 97.94 653 GLU A CA 1
ATOM 5177 C C . GLU A 1 653 ? 27.441 28.693 -33.559 1.00 97.94 653 GLU A C 1
ATOM 5179 O O . GLU A 1 653 ? 26.677 29.605 -33.244 1.00 97.94 653 GLU A O 1
ATOM 5184 N N . ASN A 1 654 ? 26.995 27.612 -34.215 1.00 98.00 654 ASN A N 1
ATOM 5185 C CA . ASN A 1 654 ? 25.647 27.535 -34.801 1.00 98.00 654 ASN A CA 1
ATOM 5186 C C . ASN A 1 654 ? 24.716 26.487 -34.159 1.00 98.00 654 ASN A C 1
ATOM 5188 O O . ASN A 1 654 ? 23.506 26.501 -34.397 1.00 98.00 654 ASN A O 1
ATOM 5192 N N . SER A 1 655 ? 25.234 25.593 -33.313 1.00 97.88 655 SER A N 1
ATOM 5193 C CA . SER A 1 655 ? 24.447 24.518 -32.692 1.00 97.88 655 SER A CA 1
ATOM 5194 C C . SER A 1 655 ? 23.512 25.021 -31.587 1.00 97.88 655 SER A C 1
ATOM 5196 O O . SER A 1 655 ? 22.588 24.320 -31.160 1.00 97.88 655 SER A O 1
ATOM 5198 N N . GLY A 1 656 ? 23.736 26.236 -31.080 1.00 97.38 656 GLY A N 1
ATOM 5199 C CA . GLY A 1 656 ? 23.038 26.743 -29.898 1.00 97.38 656 GLY A CA 1
ATOM 5200 C C . GLY A 1 656 ? 23.307 25.892 -28.651 1.00 97.38 656 GLY A C 1
ATOM 5201 O O . GLY A 1 656 ? 22.431 25.765 -27.798 1.00 97.38 656 GLY A O 1
ATOM 5202 N N . GLY A 1 657 ? 24.480 25.254 -28.574 1.00 97.44 657 GLY A N 1
ATOM 5203 C CA . GLY A 1 657 ? 24.907 24.459 -27.423 1.00 97.44 657 GLY A CA 1
ATOM 5204 C C . GLY A 1 657 ? 24.250 23.078 -27.319 1.00 97.44 657 GLY A C 1
ATOM 5205 O O . GLY A 1 657 ? 24.104 22.548 -26.217 1.00 97.44 657 GLY A O 1
ATOM 5206 N N . SER A 1 658 ? 23.798 22.500 -28.436 1.00 97.69 658 SER A N 1
ATOM 5207 C CA . SER A 1 658 ? 23.167 21.176 -28.439 1.00 97.69 658 SER A CA 1
ATOM 5208 C C . SER A 1 658 ? 23.281 20.462 -29.782 1.00 97.69 658 SER A C 1
ATOM 5210 O O . SER A 1 658 ? 23.283 21.103 -30.829 1.00 97.69 658 SER A O 1
ATOM 5212 N N . THR A 1 659 ? 23.277 19.128 -29.744 1.00 98.56 659 THR A N 1
ATOM 5213 C CA . THR A 1 659 ? 23.005 18.278 -30.922 1.00 98.56 659 THR A CA 1
ATOM 5214 C C . THR A 1 659 ? 21.708 18.692 -31.617 1.00 98.56 659 THR A C 1
ATOM 5216 O O . THR A 1 659 ? 20.803 19.206 -30.947 1.00 98.56 659 THR A O 1
ATOM 5219 N N . LYS A 1 660 ? 21.564 18.366 -32.900 1.00 98.50 660 LYS A N 1
ATOM 5220 C CA . LYS A 1 660 ? 20.336 18.546 -33.687 1.00 98.50 660 LYS A CA 1
ATOM 5221 C C . LYS A 1 660 ? 19.825 17.215 -34.226 1.00 98.50 660 LYS A C 1
ATOM 5223 O O . LYS A 1 660 ? 20.521 16.206 -34.146 1.00 98.50 660 LYS A O 1
ATOM 5228 N N . ASN A 1 661 ? 18.602 17.225 -34.758 1.00 98.31 661 ASN A N 1
ATOM 5229 C CA . ASN A 1 661 ? 18.121 16.106 -35.561 1.00 98.31 661 ASN A CA 1
ATOM 5230 C C . ASN A 1 661 ? 19.102 15.874 -36.715 1.00 98.31 661 ASN A C 1
ATOM 5232 O O . ASN A 1 661 ? 19.550 16.841 -37.338 1.00 98.31 661 ASN A O 1
ATOM 5236 N N . VAL A 1 662 ? 19.401 14.608 -36.986 1.00 98.44 662 VAL A N 1
ATOM 5237 C CA . VAL A 1 662 ? 20.274 14.220 -38.095 1.00 98.44 662 VAL A CA 1
ATOM 5238 C C . VAL A 1 662 ? 19.721 14.709 -39.439 1.00 98.44 662 VAL A C 1
ATOM 5240 O O . VAL A 1 662 ? 18.508 14.881 -39.606 1.00 98.44 662 VAL A O 1
ATOM 5243 N N . GLY A 1 663 ? 20.604 14.954 -40.402 1.00 97.12 663 GLY A N 1
ATOM 5244 C CA . GLY A 1 663 ? 20.240 15.299 -41.776 1.00 97.12 663 GLY A CA 1
ATOM 5245 C C . GLY A 1 663 ? 19.703 16.720 -41.976 1.00 97.12 663 GLY A C 1
ATOM 5246 O O . GLY A 1 663 ? 19.065 17.001 -42.989 1.00 97.12 663 GLY A O 1
ATOM 5247 N N . GLN A 1 664 ? 19.912 17.628 -41.014 1.00 97.31 664 GLN A N 1
ATOM 5248 C CA . GLN A 1 664 ? 19.409 19.011 -41.092 1.00 97.31 664 GLN A CA 1
ATOM 5249 C C . GLN A 1 664 ? 20.367 20.005 -41.767 1.00 97.31 664 GLN A C 1
ATOM 5251 O O . GLN A 1 664 ? 19.954 21.124 -42.084 1.00 97.31 664 GLN A O 1
ATOM 5256 N N . LYS A 1 665 ? 21.629 19.623 -41.976 1.00 97.12 665 LYS A N 1
ATOM 5257 C CA . LYS A 1 665 ? 22.605 20.370 -42.787 1.00 97.12 665 LYS A CA 1
ATOM 5258 C C . LYS A 1 665 ? 22.759 19.728 -44.162 1.00 97.12 665 LYS A C 1
ATOM 5260 O O . LYS A 1 665 ? 22.166 18.686 -44.431 1.00 97.12 665 LYS A O 1
ATOM 5265 N N . ALA A 1 666 ? 23.497 20.371 -45.062 1.00 95.62 666 ALA A N 1
ATOM 5266 C CA . ALA A 1 666 ? 23.730 19.794 -46.378 1.00 95.62 666 ALA A CA 1
ATOM 5267 C C . ALA A 1 666 ? 24.601 18.528 -46.275 1.00 95.62 666 ALA A C 1
ATOM 5269 O O . ALA A 1 666 ? 25.568 18.520 -45.512 1.00 95.62 666 ALA A O 1
ATOM 5270 N N . PRO A 1 667 ? 24.284 17.467 -47.038 1.00 96.00 667 PRO A N 1
ATOM 5271 C CA . PRO A 1 667 ? 25.118 16.281 -47.085 1.00 96.00 667 PRO A CA 1
ATOM 5272 C C . PRO A 1 667 ? 26.364 16.537 -47.931 1.00 96.00 667 PRO A C 1
ATOM 5274 O O . PRO A 1 667 ? 26.415 17.456 -48.753 1.00 96.00 667 PRO A O 1
ATOM 5277 N N . ASN A 1 668 ? 27.339 15.639 -47.827 1.00 93.81 668 ASN A N 1
ATOM 5278 C CA . ASN A 1 668 ? 28.386 15.559 -48.834 1.00 93.81 668 ASN A CA 1
ATOM 5279 C C . ASN A 1 668 ? 27.831 15.032 -50.176 1.00 93.81 668 ASN A C 1
ATOM 5281 O O . ASN A 1 668 ? 26.678 14.616 -50.298 1.00 93.81 668 ASN A O 1
ATOM 5285 N N . THR A 1 669 ? 28.661 15.007 -51.217 1.00 90.50 669 THR A N 1
ATOM 5286 C CA . THR A 1 669 ? 28.232 14.602 -52.576 1.00 90.50 669 THR A CA 1
ATOM 5287 C C . THR A 1 669 ? 27.757 13.146 -52.709 1.00 90.50 669 THR A C 1
ATOM 5289 O O . THR A 1 669 ? 27.218 12.760 -53.750 1.00 90.50 669 THR A O 1
ATOM 5292 N N . ARG A 1 670 ? 27.941 12.324 -51.670 1.00 91.69 670 ARG A N 1
ATOM 5293 C CA . ARG A 1 670 ? 27.426 10.952 -51.588 1.00 91.69 670 ARG A CA 1
ATOM 5294 C C . ARG A 1 670 ? 26.066 10.866 -50.909 1.00 91.69 670 ARG A C 1
ATOM 5296 O O . ARG A 1 670 ? 25.508 9.775 -50.877 1.00 91.69 670 ARG A O 1
ATOM 5303 N N . GLY A 1 671 ? 25.532 11.986 -50.425 1.00 94.88 671 GLY A N 1
ATOM 5304 C CA . GLY A 1 671 ? 24.304 12.021 -49.640 1.00 94.88 671 GLY A CA 1
ATOM 5305 C C . GLY A 1 671 ? 24.526 11.669 -48.172 1.00 94.88 671 GLY A C 1
ATOM 5306 O O . GLY A 1 671 ? 23.561 11.362 -47.493 1.00 94.88 671 GLY A O 1
ATOM 5307 N N . ILE A 1 672 ? 25.770 11.677 -47.678 1.00 97.94 672 ILE A N 1
ATOM 5308 C CA . ILE A 1 672 ? 26.053 11.378 -46.272 1.00 97.94 672 ILE A CA 1
ATOM 5309 C C . ILE A 1 672 ? 26.006 12.681 -45.478 1.00 97.94 672 ILE A C 1
ATOM 5311 O O . ILE A 1 672 ? 26.684 13.651 -45.828 1.00 97.94 672 ILE A O 1
ATOM 5315 N N . TYR A 1 673 ? 25.218 12.688 -44.413 1.00 98.50 673 TYR A N 1
ATOM 5316 C CA . TYR A 1 673 ? 25.002 13.838 -43.546 1.00 98.50 673 TYR A CA 1
ATOM 5317 C C . TYR A 1 673 ? 25.855 13.756 -42.284 1.00 98.50 673 TYR A C 1
ATOM 5319 O O . TYR A 1 673 ? 26.261 12.670 -41.857 1.00 98.50 673 TYR A O 1
ATOM 5327 N N . ASP A 1 674 ? 26.099 14.927 -41.692 1.00 98.31 674 ASP A N 1
ATOM 5328 C CA . ASP A 1 674 ? 26.678 15.085 -40.355 1.00 98.31 674 ASP A CA 1
ATOM 5329 C C . ASP A 1 674 ? 28.036 14.376 -40.172 1.00 98.31 674 ASP A C 1
ATOM 5331 O O . ASP A 1 674 ? 28.444 14.057 -39.067 1.00 98.31 674 ASP A O 1
ATOM 5335 N N . MET A 1 675 ? 28.791 14.161 -41.258 1.00 97.75 675 MET A N 1
ATOM 5336 C CA . MET A 1 675 ? 30.185 13.690 -41.174 1.00 97.75 675 MET A CA 1
ATOM 5337 C C . MET A 1 675 ? 31.098 14.731 -40.498 1.00 97.75 675 MET A C 1
ATOM 5339 O O . MET A 1 675 ? 32.220 14.416 -40.111 1.00 97.75 675 MET A O 1
ATOM 5343 N N . SER A 1 676 ? 30.640 15.979 -40.385 1.00 97.69 676 SER A N 1
ATOM 5344 C CA . SER A 1 676 ? 31.313 17.061 -39.675 1.00 97.69 676 SER A CA 1
ATOM 5345 C C . SER A 1 676 ? 30.330 17.727 -38.708 1.00 97.69 676 SER A C 1
ATOM 5347 O O . SER A 1 676 ? 29.306 18.261 -39.132 1.00 97.69 676 SER A O 1
ATOM 5349 N N . GLY A 1 677 ? 30.667 17.763 -37.419 1.00 97.56 677 GLY A N 1
ATOM 5350 C CA . GLY A 1 677 ? 29.831 18.349 -36.371 1.00 97.56 677 GLY A CA 1
ATOM 5351 C C . GLY A 1 677 ? 28.722 17.416 -35.879 1.00 97.56 677 GLY A C 1
ATOM 5352 O O . GLY A 1 677 ? 28.785 16.216 -36.060 1.00 97.56 677 GLY A O 1
ATOM 5353 N N . ASN A 1 678 ? 27.719 17.993 -35.216 1.00 98.62 678 ASN A N 1
ATOM 5354 C CA . ASN A 1 678 ? 26.646 17.323 -34.479 1.00 98.62 678 ASN A CA 1
ATOM 5355 C C . ASN A 1 678 ? 27.178 16.427 -33.346 1.00 98.62 678 ASN A C 1
ATOM 5357 O O . ASN A 1 678 ? 27.201 16.893 -32.201 1.00 98.62 678 ASN A O 1
ATOM 5361 N N . VAL A 1 679 ? 27.681 15.221 -33.616 1.00 98.62 679 VAL A N 1
ATOM 5362 C CA . VAL A 1 679 ? 28.465 14.440 -32.647 1.00 98.62 679 VAL A CA 1
ATOM 5363 C C . VAL A 1 679 ? 29.773 13.935 -33.239 1.00 98.62 679 VAL A C 1
ATOM 5365 O O . VAL A 1 679 ? 29.858 13.559 -34.398 1.00 98.62 679 VAL A O 1
ATOM 5368 N N . SER A 1 680 ? 30.801 13.837 -32.394 1.00 98.19 680 SER A N 1
ATOM 5369 C CA . SER A 1 680 ? 31.975 13.048 -32.760 1.00 98.19 680 SER A CA 1
ATOM 5370 C C . SER A 1 680 ? 31.574 11.583 -32.856 1.00 98.19 680 SER A C 1
ATOM 5372 O O . SER A 1 680 ? 30.689 11.132 -32.126 1.00 98.19 680 SER A O 1
ATOM 5374 N N . GLU A 1 681 ? 32.251 10.823 -33.706 1.00 98.19 681 GLU A N 1
ATOM 5375 C CA . GLU A 1 681 ? 31.843 9.455 -34.009 1.00 98.19 681 GLU A CA 1
ATOM 5376 C C . GLU A 1 681 ? 32.928 8.438 -33.673 1.00 98.19 681 GLU A C 1
ATOM 5378 O O . GLU A 1 681 ? 34.067 8.545 -34.138 1.00 98.19 681 GLU A O 1
ATOM 5383 N N . TRP A 1 682 ? 32.564 7.416 -32.896 1.00 97.44 682 TRP A N 1
ATOM 5384 C CA . TRP A 1 682 ? 33.430 6.270 -32.640 1.00 97.44 682 TRP A CA 1
ATOM 5385 C C . TRP A 1 682 ? 33.787 5.518 -33.926 1.00 97.44 682 TRP A C 1
ATOM 5387 O O . TRP A 1 682 ? 32.917 5.084 -34.678 1.00 97.44 682 TRP A O 1
ATOM 5397 N N . CYS A 1 683 ? 35.082 5.276 -34.123 1.00 94.69 683 CYS A N 1
ATOM 5398 C CA . CYS A 1 683 ? 35.606 4.382 -35.151 1.00 94.69 683 CYS A CA 1
ATOM 5399 C C . CYS A 1 683 ? 36.140 3.084 -34.528 1.00 94.69 683 CYS A C 1
ATOM 5401 O O . CYS A 1 683 ? 36.468 3.007 -33.341 1.00 94.69 683 CYS A O 1
ATOM 5403 N N . PHE A 1 684 ? 36.293 2.044 -35.346 1.00 91.50 684 PHE A N 1
ATOM 5404 C CA . PHE A 1 684 ? 36.794 0.748 -34.888 1.00 91.50 684 PHE A CA 1
ATOM 5405 C C . PHE A 1 684 ? 38.263 0.784 -34.416 1.00 91.50 684 PHE A C 1
ATOM 5407 O O . PHE A 1 684 ? 38.635 0.116 -33.445 1.00 91.50 684 PHE A O 1
ATOM 5414 N N . ASN A 1 685 ? 39.120 1.551 -35.095 1.00 89.88 685 ASN A N 1
ATOM 5415 C CA . ASN A 1 685 ? 40.576 1.484 -34.937 1.00 89.88 685 ASN A CA 1
ATOM 5416 C C . ASN A 1 685 ? 41.067 1.900 -33.538 1.00 89.88 685 ASN A C 1
ATOM 5418 O O . ASN A 1 685 ? 40.558 2.841 -32.926 1.00 89.88 685 ASN A O 1
ATOM 5422 N N . LYS A 1 686 ? 42.111 1.210 -33.054 1.00 88.69 686 LYS A N 1
ATOM 5423 C CA . LYS A 1 686 ? 42.857 1.579 -31.840 1.00 88.69 686 LYS A CA 1
ATOM 5424 C C . LYS A 1 686 ? 43.874 2.690 -32.148 1.00 88.69 686 LYS A C 1
ATOM 5426 O O . LYS A 1 686 ? 44.491 2.684 -33.210 1.00 88.69 686 LYS A O 1
ATOM 5431 N N . SER A 1 687 ? 44.094 3.578 -31.183 1.00 88.06 687 SER A N 1
ATOM 5432 C CA . SER A 1 687 ? 45.239 4.493 -31.105 1.00 88.06 687 SER A CA 1
ATOM 5433 C C . SER A 1 687 ? 45.870 4.333 -29.720 1.00 88.06 687 SER A C 1
ATOM 5435 O O . SER A 1 687 ? 45.359 4.841 -28.721 1.00 88.06 687 SER A O 1
ATOM 5437 N N . GLY A 1 688 ? 46.921 3.512 -29.624 1.00 87.38 688 GLY A N 1
ATOM 5438 C CA . GLY A 1 688 ? 47.414 3.021 -28.333 1.00 87.38 688 GLY A CA 1
ATOM 5439 C C . GLY A 1 688 ? 46.324 2.254 -27.569 1.00 87.38 688 GLY A C 1
ATOM 5440 O O . GLY A 1 688 ? 45.721 1.330 -28.112 1.00 87.38 688 GLY A O 1
ATOM 5441 N N . ALA A 1 689 ? 46.061 2.656 -26.321 1.00 86.62 689 ALA A N 1
ATOM 5442 C CA . ALA A 1 689 ? 44.973 2.119 -25.491 1.00 86.62 689 ALA A CA 1
ATOM 5443 C C . ALA A 1 689 ? 43.600 2.782 -25.754 1.00 86.62 689 ALA A C 1
ATOM 5445 O O . ALA A 1 689 ? 42.595 2.373 -25.177 1.00 86.62 689 ALA A O 1
ATOM 5446 N N . SER A 1 690 ? 43.547 3.809 -26.605 1.00 91.38 690 SER A N 1
ATOM 5447 C CA . SER A 1 690 ? 42.332 4.556 -26.948 1.00 91.38 690 SER A CA 1
ATOM 5448 C C . SER A 1 690 ? 41.706 4.057 -28.258 1.00 91.38 690 SER A C 1
ATOM 5450 O O . SER A 1 690 ? 42.308 3.284 -29.008 1.00 91.38 690 SER A O 1
ATOM 5452 N N . ARG A 1 691 ? 40.497 4.529 -28.570 1.00 92.44 691 ARG A N 1
ATOM 5453 C CA . ARG A 1 691 ? 39.800 4.329 -29.849 1.00 92.44 691 ARG A CA 1
ATOM 5454 C C . ARG A 1 691 ? 39.695 5.643 -30.603 1.00 92.44 691 ARG A C 1
ATOM 5456 O O . ARG A 1 691 ? 39.532 6.693 -29.986 1.00 92.44 691 ARG A O 1
ATOM 5463 N N . VAL A 1 692 ? 39.831 5.576 -31.923 1.00 94.06 692 VAL A N 1
ATOM 5464 C CA . VAL A 1 692 ? 39.744 6.750 -32.800 1.00 94.06 692 VAL A CA 1
ATOM 5465 C C . VAL A 1 692 ? 38.321 7.310 -32.782 1.00 94.06 692 VAL A C 1
ATOM 5467 O O . VAL A 1 692 ? 37.357 6.543 -32.822 1.00 94.06 692 VAL A O 1
ATOM 5470 N N . ILE A 1 693 ? 38.210 8.638 -32.756 1.00 96.50 693 ILE A N 1
ATOM 5471 C CA . ILE A 1 693 ? 36.970 9.370 -33.032 1.00 96.50 693 ILE A CA 1
ATOM 5472 C C . ILE A 1 693 ? 37.194 10.329 -34.205 1.00 96.50 693 ILE A C 1
ATOM 5474 O O . ILE A 1 693 ? 38.325 10.768 -34.422 1.00 96.50 693 ILE A O 1
ATOM 5478 N N . LYS A 1 694 ? 36.144 10.644 -34.966 1.00 96.75 694 LYS A N 1
ATOM 5479 C CA . LYS A 1 694 ? 36.206 11.546 -36.130 1.00 96.75 694 LYS A CA 1
ATOM 5480 C C . LYS A 1 694 ? 35.013 12.517 -36.167 1.00 96.75 694 LYS A C 1
ATOM 5482 O O . LYS A 1 694 ? 34.054 12.336 -35.423 1.00 96.75 694 LYS A O 1
ATOM 5487 N N . GLY A 1 695 ? 35.104 13.547 -37.015 1.00 95.31 695 GLY A N 1
ATOM 5488 C CA . GLY A 1 695 ? 34.001 14.451 -37.388 1.00 95.31 695 GLY A CA 1
ATOM 5489 C C . GLY A 1 695 ? 33.835 15.718 -36.542 1.00 95.31 695 GLY A C 1
ATOM 5490 O O . GLY A 1 695 ? 33.326 16.721 -37.041 1.00 95.31 695 GLY A O 1
ATOM 5491 N N . GLY A 1 696 ? 34.305 15.721 -35.293 1.00 96.25 696 GLY A N 1
ATOM 5492 C CA . GLY A 1 696 ? 34.023 16.812 -34.353 1.00 96.25 696 GLY A CA 1
ATOM 5493 C C . GLY A 1 696 ? 32.552 16.823 -33.922 1.00 96.25 696 GLY A C 1
ATOM 5494 O O . GLY A 1 696 ? 31.780 15.963 -34.308 1.00 96.25 696 GLY A O 1
ATOM 5495 N N . ASP A 1 697 ? 32.158 17.742 -33.045 1.00 97.94 697 ASP A N 1
ATOM 5496 C CA . ASP A 1 697 ? 30.840 17.729 -32.393 1.00 97.94 697 ASP A CA 1
ATOM 5497 C C . ASP A 1 697 ? 30.187 19.118 -32.304 1.00 97.94 697 ASP A C 1
ATOM 5499 O O . ASP A 1 697 ? 30.791 20.136 -32.646 1.00 97.94 697 ASP A O 1
ATOM 5503 N N . TRP A 1 698 ? 28.954 19.179 -31.791 1.00 98.38 698 TRP A N 1
ATOM 5504 C CA . TRP A 1 698 ? 28.179 20.415 -31.618 1.00 98.38 698 TRP A CA 1
ATOM 5505 C C . TRP A 1 698 ? 28.871 21.505 -30.782 1.00 98.38 698 TRP A C 1
ATOM 5507 O O . TRP A 1 698 ? 28.431 22.655 -30.810 1.00 98.38 698 TRP A O 1
ATOM 5517 N N . TYR A 1 699 ? 29.919 21.173 -30.026 1.00 97.69 699 TYR A N 1
ATOM 5518 C CA . TYR A 1 699 ? 30.705 22.094 -29.205 1.00 97.69 699 TYR A CA 1
ATOM 5519 C C . TYR A 1 699 ? 32.127 22.319 -29.743 1.00 97.69 699 TYR A C 1
ATOM 5521 O O . TYR A 1 699 ? 32.916 23.050 -29.142 1.00 97.69 699 TYR A O 1
ATOM 5529 N N . SER A 1 700 ? 32.470 21.697 -30.867 1.00 96.56 700 SER A N 1
ATOM 5530 C CA . SER A 1 700 ? 33.798 21.783 -31.459 1.00 96.56 700 SER A CA 1
ATOM 5531 C C . SER A 1 70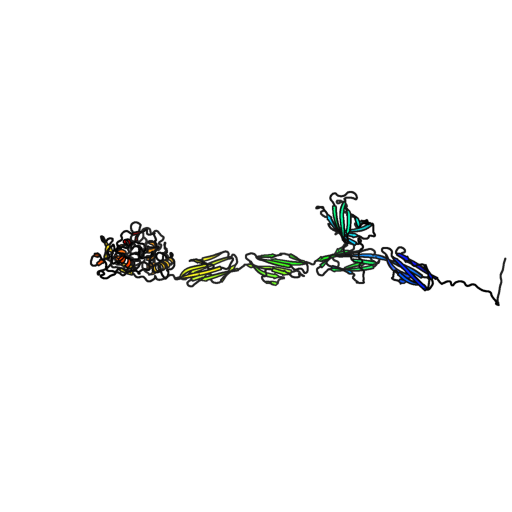0 ? 34.025 23.115 -32.166 1.00 96.56 700 SER A C 1
ATOM 5533 O O . SER A 1 700 ? 33.126 23.668 -32.805 1.00 96.56 700 SER A O 1
ATOM 5535 N N . GLU A 1 701 ? 35.250 23.626 -32.052 1.00 96.19 701 GLU A N 1
ATOM 5536 C CA . GLU A 1 701 ? 35.734 24.725 -32.890 1.00 96.19 701 GLU A CA 1
ATOM 5537 C C . GLU A 1 701 ? 35.895 24.246 -34.347 1.00 96.19 701 GLU A C 1
ATOM 5539 O O . GLU A 1 701 ? 36.186 23.063 -34.557 1.00 96.19 701 GLU A O 1
ATOM 5544 N N . PRO A 1 702 ? 35.754 25.136 -35.350 1.00 95.56 702 PRO A N 1
ATOM 5545 C CA . PRO A 1 702 ? 35.782 24.760 -36.766 1.00 95.56 702 PRO A CA 1
ATOM 5546 C C . PRO A 1 702 ? 36.969 23.885 -37.189 1.00 95.56 702 PRO A C 1
ATOM 5548 O O . PRO A 1 702 ? 36.788 22.935 -37.948 1.00 95.56 702 PRO A O 1
ATOM 5551 N N . GLN A 1 703 ? 38.170 24.126 -36.648 1.00 93.81 703 GLN A N 1
ATOM 5552 C CA . GLN A 1 703 ? 39.370 23.352 -36.995 1.00 93.81 703 GLN A CA 1
ATOM 5553 C C . GLN A 1 703 ? 39.276 21.847 -36.682 1.00 93.81 703 GLN A C 1
ATOM 5555 O O . GLN A 1 703 ? 40.034 21.060 -37.245 1.00 93.81 703 GLN A O 1
ATOM 5560 N N . PHE A 1 704 ? 38.360 21.438 -35.798 1.00 94.62 704 PHE A N 1
ATOM 5561 C CA . PHE A 1 704 ? 38.146 20.040 -35.409 1.00 94.62 704 PHE A CA 1
ATOM 5562 C C . PHE A 1 704 ? 37.061 19.342 -36.242 1.00 94.62 704 PHE A C 1
ATOM 5564 O O . PHE A 1 704 ? 36.789 18.167 -36.020 1.00 94.62 704 PHE A O 1
ATOM 5571 N N . LEU A 1 705 ? 36.440 20.050 -37.192 1.00 95.69 705 LEU A N 1
ATOM 5572 C CA . LEU A 1 705 ? 35.400 19.519 -38.084 1.00 95.69 705 LEU A CA 1
ATOM 5573 C C . LEU A 1 705 ? 35.969 18.965 -39.396 1.00 95.69 705 LEU A C 1
ATOM 5575 O O . LEU A 1 705 ? 35.236 18.403 -40.211 1.00 95.69 705 LEU A O 1
ATOM 5579 N N . ARG A 1 706 ? 37.267 19.165 -39.627 1.00 95.00 706 ARG A N 1
ATOM 5580 C CA . ARG A 1 706 ? 37.960 18.790 -40.858 1.00 95.00 706 ARG A CA 1
ATOM 5581 C C . ARG A 1 706 ? 38.053 17.268 -41.018 1.00 95.00 706 ARG A C 1
ATOM 5583 O O . ARG A 1 706 ? 38.341 16.547 -40.062 1.00 95.00 706 ARG A O 1
ATOM 5590 N N . VAL A 1 707 ? 37.858 16.772 -42.238 1.00 94.56 707 VAL A N 1
ATOM 5591 C CA . VAL A 1 707 ? 37.823 15.323 -42.525 1.00 94.56 707 VAL A CA 1
ATOM 5592 C C . VAL A 1 707 ? 39.171 14.628 -42.305 1.00 94.56 707 VAL A C 1
ATOM 5594 O O . VAL A 1 707 ? 39.214 13.447 -41.955 1.00 94.56 707 VAL A O 1
ATOM 5597 N N . GLY A 1 708 ? 40.264 15.375 -42.458 1.00 90.25 708 GLY A N 1
ATOM 5598 C CA . GLY A 1 708 ? 41.639 14.921 -42.291 1.00 90.25 708 GLY A CA 1
ATOM 5599 C C . GLY A 1 708 ? 42.196 14.992 -40.870 1.00 90.25 708 GLY A C 1
ATOM 5600 O O . GLY A 1 708 ? 43.395 14.787 -40.698 1.00 90.25 708 GLY A O 1
ATOM 5601 N N . ASP A 1 709 ? 41.388 15.317 -39.849 1.00 81.19 709 ASP A N 1
ATOM 5602 C CA . ASP A 1 709 ? 41.918 15.526 -38.494 1.00 81.19 709 ASP A CA 1
ATOM 5603 C C . ASP A 1 709 ? 42.582 14.242 -37.939 1.00 81.19 709 ASP A C 1
ATOM 5605 O O . ASP A 1 709 ? 41.887 13.228 -37.773 1.00 81.19 709 ASP A O 1
ATOM 5609 N N . PRO A 1 710 ? 43.902 14.227 -37.641 1.00 66.00 710 PRO A N 1
ATOM 5610 C CA . PRO A 1 710 ? 44.602 12.965 -37.387 1.00 66.00 710 PRO A CA 1
ATOM 5611 C C . PRO A 1 710 ? 44.566 12.490 -35.924 1.00 66.00 710 PRO A C 1
ATOM 5613 O O . PRO A 1 710 ? 44.951 11.353 -35.650 1.00 66.00 710 PRO A O 1
ATOM 5616 N N . TYR A 1 711 ? 44.147 13.325 -34.962 1.00 62.47 711 TYR A N 1
ATOM 5617 C CA . TYR A 1 711 ? 44.570 13.156 -33.558 1.00 62.47 711 TYR A CA 1
ATOM 5618 C C . TYR A 1 711 ? 43.464 13.194 -32.503 1.00 62.47 711 TYR A C 1
ATOM 5620 O O . TYR A 1 711 ? 43.689 13.662 -31.386 1.00 62.47 711 TYR A O 1
ATOM 5628 N N . GLN A 1 712 ? 42.292 12.632 -32.797 1.00 86.69 712 GLN A N 1
ATOM 5629 C CA . GLN A 1 712 ? 41.268 12.452 -31.771 1.00 86.69 712 GLN A CA 1
ATOM 5630 C C . GLN A 1 712 ? 41.090 10.975 -31.425 1.00 86.69 712 GLN A C 1
ATOM 5632 O O . GLN A 1 712 ? 40.717 10.137 -32.247 1.00 86.69 712 GLN A O 1
ATOM 5637 N N . SER A 1 713 ? 41.401 10.639 -30.175 1.00 93.50 713 SER A N 1
ATOM 5638 C CA . SER A 1 713 ? 41.130 9.319 -29.623 1.00 93.50 713 SER A CA 1
ATOM 5639 C C . SER A 1 713 ? 40.756 9.427 -28.156 1.00 93.50 713 SER A C 1
ATOM 5641 O O . SER A 1 713 ? 41.295 10.260 -27.427 1.00 93.50 713 SER A O 1
ATOM 5643 N N . LEU A 1 714 ? 39.833 8.577 -27.729 1.00 94.50 714 LEU A N 1
ATOM 5644 C CA . LEU A 1 714 ? 39.315 8.553 -26.368 1.00 94.50 714 LEU A CA 1
ATOM 5645 C C . LEU A 1 714 ? 39.393 7.137 -25.806 1.00 94.50 714 LEU A C 1
ATOM 5647 O O . LEU A 1 714 ? 39.421 6.154 -26.549 1.00 94.50 714 LEU A O 1
ATOM 5651 N N . GLN A 1 715 ? 39.446 7.029 -24.481 1.00 93.25 715 GLN A N 1
ATOM 5652 C CA . GLN A 1 715 ? 39.383 5.731 -23.818 1.00 93.25 715 GLN A CA 1
ATOM 5653 C C . GLN A 1 715 ? 38.064 5.031 -24.180 1.00 93.25 715 GLN A C 1
ATOM 5655 O O . GLN A 1 715 ? 37.024 5.688 -24.171 1.00 93.25 715 GLN A O 1
ATOM 5660 N N . PRO A 1 716 ? 38.070 3.720 -24.483 1.00 91.31 716 PRO A N 1
ATOM 5661 C CA . PRO A 1 716 ? 36.879 3.011 -24.956 1.00 91.31 716 PRO A CA 1
ATOM 5662 C C . PRO A 1 716 ? 35.729 2.968 -23.941 1.00 91.31 716 PRO A C 1
ATOM 5664 O O . PRO A 1 716 ? 34.595 2.736 -24.342 1.00 91.31 716 PRO A O 1
ATOM 5667 N N . SER A 1 717 ? 36.014 3.182 -22.654 1.00 90.62 717 SER A N 1
ATOM 5668 C CA . SER A 1 717 ? 35.029 3.274 -21.569 1.00 90.62 717 SER A CA 1
ATOM 5669 C C . SER A 1 717 ? 34.428 4.672 -21.392 1.00 90.62 717 SER A C 1
ATOM 5671 O O . SER A 1 717 ? 33.490 4.841 -20.621 1.00 90.62 717 SER A O 1
ATOM 5673 N N . LEU A 1 718 ? 34.955 5.695 -22.072 1.00 95.06 718 LEU A N 1
ATOM 5674 C CA . LEU A 1 718 ? 34.469 7.061 -21.916 1.00 95.06 718 LEU A CA 1
ATOM 5675 C C . LEU A 1 718 ? 33.134 7.245 -22.646 1.00 95.06 718 LEU A C 1
ATOM 5677 O O . LEU A 1 718 ? 33.026 6.913 -23.821 1.00 95.06 718 LEU A O 1
ATOM 5681 N N . SER A 1 719 ? 32.150 7.847 -21.983 1.00 96.25 719 SER A N 1
ATOM 5682 C CA . SER A 1 719 ? 30.882 8.252 -22.591 1.00 96.25 719 SER A CA 1
ATOM 5683 C C . SER A 1 719 ? 30.684 9.764 -22.436 1.00 96.25 719 SER A C 1
ATOM 5685 O O . SER A 1 719 ? 30.903 10.335 -21.367 1.00 96.25 719 SER A O 1
ATOM 5687 N N . LEU A 1 720 ? 30.319 10.457 -23.521 1.00 98.00 720 LEU A N 1
ATOM 5688 C CA . LEU A 1 720 ? 30.155 11.920 -23.543 1.00 98.00 720 LEU A CA 1
ATOM 5689 C C . LEU A 1 720 ? 28.860 12.303 -24.261 1.00 98.00 720 LEU A C 1
ATOM 5691 O O . LEU A 1 720 ? 28.474 11.668 -25.236 1.00 98.00 720 LEU A O 1
ATOM 5695 N N . ASN A 1 721 ? 28.219 13.401 -23.853 1.00 98.00 721 ASN A N 1
ATOM 5696 C CA . ASN A 1 721 ? 26.970 13.898 -24.460 1.00 98.00 721 ASN A CA 1
ATOM 5697 C C . ASN A 1 721 ? 27.157 14.618 -25.821 1.00 98.00 721 ASN A C 1
ATOM 5699 O O . ASN A 1 721 ? 26.325 15.419 -26.255 1.00 98.00 721 ASN A O 1
ATOM 5703 N N . LYS A 1 722 ? 28.303 14.388 -26.454 1.00 97.88 722 LYS A N 1
ATOM 5704 C CA . LYS A 1 722 ? 28.738 14.960 -27.734 1.00 97.88 722 LYS A CA 1
ATOM 5705 C C . LYS A 1 722 ? 29.447 13.919 -28.608 1.00 97.88 722 LYS A C 1
ATOM 5707 O O . LYS A 1 722 ? 30.068 14.263 -29.603 1.00 97.88 722 LYS A O 1
ATOM 5712 N N . LEU A 1 723 ? 29.382 12.658 -28.186 1.00 98.44 723 LEU A N 1
ATOM 5713 C CA . LEU A 1 723 ? 30.033 11.513 -28.798 1.00 98.44 723 LEU A CA 1
ATOM 5714 C C . LEU A 1 723 ? 28.970 10.445 -29.041 1.00 98.44 723 LEU A C 1
ATOM 5716 O O . LEU A 1 723 ? 28.311 10.007 -28.096 1.00 98.44 723 LEU A O 1
ATOM 5720 N N . GLY A 1 724 ? 28.814 10.070 -30.300 1.00 98.56 724 GLY A N 1
ATOM 5721 C CA . GLY A 1 724 ? 27.961 8.990 -30.767 1.00 98.56 724 GLY A CA 1
ATOM 5722 C C . GLY A 1 724 ? 28.736 8.116 -31.745 1.00 98.56 724 GLY A C 1
ATOM 5723 O O . GLY A 1 724 ? 29.935 7.877 -31.577 1.00 98.56 724 GLY A O 1
ATOM 5724 N N . PHE A 1 725 ? 28.049 7.607 -32.760 1.00 98.69 725 PHE A N 1
ATOM 5725 C CA . PHE A 1 725 ? 28.650 6.777 -33.797 1.00 98.69 725 PHE A CA 1
ATOM 5726 C C . PHE A 1 725 ? 27.741 6.689 -35.022 1.00 98.69 725 PHE A C 1
ATOM 5728 O O . PHE A 1 725 ? 26.546 6.989 -34.958 1.00 98.69 725 PHE A O 1
ATOM 5735 N N . ARG A 1 726 ? 28.310 6.189 -36.116 1.00 98.38 726 ARG A N 1
ATOM 5736 C CA . ARG A 1 726 ? 27.561 5.668 -37.258 1.00 98.38 726 ARG A CA 1
ATOM 5737 C C . ARG A 1 726 ? 27.936 4.220 -37.518 1.00 98.38 726 ARG A C 1
ATOM 5739 O O . ARG A 1 726 ? 28.981 3.742 -37.075 1.00 98.38 726 ARG A O 1
ATOM 5746 N N . ILE A 1 727 ? 27.077 3.533 -38.254 1.00 97.88 727 ILE A N 1
ATOM 5747 C CA . ILE A 1 727 ? 27.249 2.123 -38.596 1.00 97.88 727 ILE A CA 1
ATOM 5748 C C . ILE A 1 727 ? 27.823 1.942 -40.000 1.00 97.88 727 ILE A C 1
ATOM 5750 O O . ILE A 1 727 ? 27.632 2.767 -40.888 1.00 97.88 727 ILE A O 1
ATOM 5754 N N . ALA A 1 728 ? 28.507 0.827 -40.196 1.00 96.38 728 ALA A N 1
ATOM 5755 C CA . ALA A 1 728 ? 28.999 0.307 -41.457 1.00 96.38 728 ALA A CA 1
ATOM 5756 C C . ALA A 1 728 ? 28.684 -1.193 -41.558 1.00 96.38 728 ALA A C 1
ATOM 5758 O O . ALA A 1 728 ? 28.351 -1.836 -40.561 1.00 96.38 728 ALA A O 1
ATOM 5759 N N . ARG A 1 729 ? 28.774 -1.751 -42.765 1.00 93.81 729 ARG A N 1
ATOM 5760 C CA . ARG A 1 729 ? 28.564 -3.178 -43.049 1.00 93.81 729 ARG A CA 1
ATOM 5761 C C . ARG A 1 729 ? 29.302 -3.563 -44.327 1.00 93.81 729 ARG A C 1
ATOM 5763 O O . ARG A 1 729 ? 29.373 -2.759 -45.253 1.00 93.81 729 ARG A O 1
ATOM 5770 N N . THR A 1 730 ? 29.822 -4.779 -44.396 1.00 90.50 730 THR A N 1
ATOM 5771 C CA . THR A 1 730 ? 30.407 -5.355 -45.616 1.00 90.50 730 THR A CA 1
ATOM 5772 C C . THR A 1 730 ? 29.351 -5.530 -46.717 1.00 90.50 730 THR A C 1
ATOM 5774 O O . THR A 1 730 ? 28.148 -5.637 -46.449 1.00 90.50 730 THR A O 1
ATOM 5777 N N . VAL A 1 731 ? 29.781 -5.488 -47.979 1.00 87.44 731 VAL A N 1
ATOM 5778 C CA . VAL A 1 731 ? 28.923 -5.812 -49.131 1.00 87.44 731 VAL A CA 1
ATOM 5779 C C . VAL A 1 731 ? 28.903 -7.332 -49.297 1.00 87.44 731 VAL A C 1
ATOM 5781 O O . VAL A 1 731 ? 29.949 -7.961 -49.184 1.00 87.44 731 VAL A O 1
ATOM 5784 N N . GLU A 1 732 ? 27.717 -7.903 -49.520 1.00 72.38 732 GLU A N 1
ATOM 5785 C CA . GLU A 1 732 ? 27.534 -9.351 -49.738 1.00 72.38 732 GLU A CA 1
ATOM 5786 C C . GLU A 1 732 ? 28.015 -9.825 -51.112 1.00 72.38 732 GLU A C 1
ATOM 5788 O O . GLU A 1 732 ? 27.838 -9.067 -52.099 1.00 72.38 732 GLU A O 1
#

Radius of gyration: 68.36 Å; chains: 1; bounding box: 166×49×204 Å

Secondary structure (DSSP, 8-state):
--------------------PPPP---EEEEEEEEESTTTEEEE--EEEETT-EEEEEEEEPTTEEEEEEEETTEEEESSSEEEEE-SS-EEEEEEEEEEEEEEEEE-SSEEEEESS------PPPPTT-EEEEEEEEES-TT-TTS-SEEEEEEEE-SSSEEEEEEEETTS-S-EEEEEEE-TTSEEEEEEEE---STTS--EEEEEEEEEETTEEEEEEEEESSSS-EEEEEEEEEEEEEPP-EEEEEETT--EEEEEEE-TTEEEEEEEETTEE--S-SEEEE-S--S-EEEEEEEEE-EEEEEEEE-TTEEEES-EEEEEETT--EEEEEEE-TTEEEEEEEETTEEEES-SEEEE-S--S-EEEEEEEEE-EEEEEEEE-TTEEEES-EEEEEETT--EEEEEEEPTTEEEEEEEETTEEEES--EEEEE-S--S-EEEEEEEEEPPSSPPP--EEEE--EEEEETTTTEEEEE-S-EEEESSPPBHHHHHHHHHHHHHTT-B-S---EETTTSPBTPPPPTTTTTSBEES--HHHHHHHHHHHHHHTTPPPS-B-TTSPBP-BSSS---S-S-TT-TTS--SEEPPPHHHHHHHHHEEESS---STTS----EEETTEEE--TTSBTT-SS-TT-HHHHHHH-B-TTTS-SS---TT-SPP-TTS---SSBSSEEEEEEEETTEEEEES--TT--GGGSBTT----EE-TT---TTEE---EEE--